Protein AF-A0A2V4URX5-F1 (afdb_monomer_lite)

Radius of gyration: 35.24 Å; chains: 1; bounding box: 90×44×113 Å

Foldseek 3Di:
DPDDPPDDDDLQDAFAPFADDKDKDKDADDPPDDDDPDRIDIDIDPDDGGDGDDQKFFWPKDKAAPVLLFPDPDDDPQAREDEAQDKIKMFTFQFAAEDDCVVPPPGGTGRRLVFFPWKWKAWQAWKAFPVRPGTDHHGDIDTDRSPDGMGMIGHHLQDAWFKTKMKIKIFTSNDPPCCVVDDVVQEDEGMPNDSSHRMYMDIHMHTYDKDKWFKKFQWKQPQVCCVVAAVDPPDLHGPPQIATCAQAGSSRHGPPDDRLSHPPFAQCVRPDPPCNHDGRDPPIDIDIDIDMGHNQLDPPRDDDDDDWDWDADPVRPDTHTDWDAQDDPVGGGHTPPDPSPPDDDDDQPCESSVCDPLVVLLVNLLSCQVPPPPDPCVNDPSVVSSVVSCVVSHD

pLDDT: mean 87.47, std 11.26, range [33.97, 98.5]

Structure (mmCIF, N/CA/C/O backbone):
data_AF-A0A2V4URX5-F1
#
_entry.id   AF-A0A2V4URX5-F1
#
loop_
_atom_site.group_PDB
_atom_site.id
_atom_site.type_symbol
_atom_site.label_atom_id
_atom_site.label_alt_id
_atom_site.label_comp_id
_atom_site.label_asym_id
_atom_site.label_entity_id
_atom_site.label_seq_id
_atom_site.pdbx_PDB_ins_code
_atom_site.Cartn_x
_atom_site.Cartn_y
_atom_site.Cartn_z
_atom_site.occupancy
_atom_site.B_iso_or_equiv
_atom_site.auth_seq_id
_atom_site.auth_comp_id
_atom_site.auth_asym_id
_atom_site.auth_atom_id
_atom_site.pdbx_PDB_model_num
ATOM 1 N N . MET A 1 1 ? -44.147 7.371 40.005 1.00 33.97 1 MET A N 1
ATOM 2 C CA . MET A 1 1 ? -43.578 7.002 38.688 1.00 33.97 1 MET A CA 1
ATOM 3 C C . MET A 1 1 ? -42.265 6.276 38.945 1.00 33.97 1 MET A C 1
ATOM 5 O O . MET A 1 1 ? -41.392 6.884 39.537 1.00 33.97 1 MET A O 1
ATOM 9 N N . LEU A 1 2 ? -42.147 4.991 38.589 1.00 39.41 2 LEU A N 1
ATOM 10 C CA . LEU A 1 2 ? -40.963 4.143 38.861 1.00 39.41 2 LEU A CA 1
ATOM 11 C C . LEU A 1 2 ? -39.900 4.177 37.740 1.00 39.41 2 LEU A C 1
ATOM 13 O O . LEU A 1 2 ? -38.953 3.401 37.764 1.00 39.41 2 LEU A O 1
ATOM 17 N N . TYR A 1 3 ? -40.048 5.078 36.766 1.00 43.97 3 TYR A N 1
ATOM 18 C CA . TYR A 1 3 ? -39.090 5.286 35.683 1.00 43.97 3 TYR A CA 1
ATOM 19 C C . TYR A 1 3 ? -38.709 6.764 35.626 1.00 43.97 3 TYR A C 1
ATOM 21 O O . TYR A 1 3 ? -39.538 7.603 35.272 1.00 43.97 3 TYR A O 1
ATOM 29 N N . SER A 1 4 ? -37.462 7.081 35.972 1.00 56.12 4 SER A N 1
ATOM 30 C CA . SER A 1 4 ? -36.833 8.344 35.592 1.00 56.12 4 SER A CA 1
ATOM 31 C C . SER A 1 4 ? -36.198 8.185 34.203 1.00 56.12 4 SER A C 1
ATOM 33 O O . SER A 1 4 ? -35.508 7.193 33.945 1.00 56.12 4 SER A O 1
ATOM 35 N N . PRO A 1 5 ? -36.410 9.130 33.275 1.00 55.62 5 PRO A N 1
ATOM 36 C CA . PRO A 1 5 ? -35.543 9.246 32.111 1.00 55.62 5 PRO A CA 1
ATOM 37 C C . PRO A 1 5 ? -34.135 9.691 32.554 1.00 55.62 5 PRO A C 1
ATOM 39 O O . PRO A 1 5 ? -33.981 10.308 33.606 1.00 55.62 5 PRO A O 1
ATOM 42 N N . TYR A 1 6 ? -33.118 9.405 31.734 1.00 63.47 6 TYR A N 1
ATOM 43 C CA . TYR A 1 6 ? -31.717 9.829 31.935 1.00 63.47 6 TYR A CA 1
ATOM 44 C C . TYR A 1 6 ? -30.954 9.175 33.098 1.00 63.47 6 TYR A C 1
ATOM 46 O O . TYR A 1 6 ? -30.036 9.779 33.649 1.00 63.47 6 TYR A O 1
ATOM 54 N N . ASN A 1 7 ? -31.271 7.926 33.447 1.00 67.94 7 ASN A N 1
ATOM 55 C CA . ASN A 1 7 ? -30.416 7.169 34.364 1.00 67.94 7 ASN A CA 1
ATOM 56 C C . ASN A 1 7 ? -29.012 7.003 33.762 1.00 67.94 7 ASN A C 1
ATOM 58 O O . ASN A 1 7 ? -28.851 6.411 32.693 1.00 67.94 7 ASN A O 1
ATOM 62 N N . TYR A 1 8 ? -28.018 7.562 34.449 1.00 71.00 8 TYR A N 1
ATOM 63 C CA . TYR A 1 8 ? -26.610 7.500 34.079 1.00 71.00 8 TYR A CA 1
ATOM 64 C C . TYR A 1 8 ? -25.967 6.291 34.756 1.00 71.00 8 TYR A C 1
ATOM 66 O O . TYR A 1 8 ? -26.062 6.138 35.974 1.00 71.00 8 TYR A O 1
ATOM 74 N N . ILE A 1 9 ? -25.328 5.424 33.970 1.00 71.62 9 ILE A N 1
ATOM 75 C CA . ILE A 1 9 ? -24.471 4.368 34.510 1.00 71.62 9 ILE A CA 1
ATOM 76 C C . ILE A 1 9 ? -23.065 4.965 34.603 1.00 71.62 9 ILE A C 1
ATOM 78 O O . ILE A 1 9 ? -22.537 5.367 33.566 1.00 71.62 9 ILE A O 1
ATOM 82 N N . PRO A 1 10 ? -22.469 5.047 35.802 1.00 82.25 10 PRO A N 1
ATOM 83 C CA . PRO A 1 10 ? -21.152 5.643 35.958 1.00 82.25 10 PRO A CA 1
ATOM 84 C C . PRO A 1 10 ? -20.067 4.887 35.185 1.00 82.25 10 PRO A C 1
ATOM 86 O O . PRO A 1 10 ? -20.062 3.652 35.165 1.00 82.25 10 PRO A O 1
ATOM 89 N N . SER A 1 11 ? -19.144 5.621 34.561 1.00 83.56 11 SER A N 1
ATOM 90 C CA . SER A 1 11 ? -18.091 5.050 33.715 1.00 83.56 11 SER A CA 1
ATOM 91 C C . SER A 1 11 ? -17.061 4.248 34.513 1.00 83.56 11 SER A C 1
ATOM 93 O O . SER A 1 11 ? -16.416 3.367 33.963 1.00 83.56 11 SER A O 1
ATOM 95 N N . GLU A 1 12 ? -16.956 4.441 35.826 1.00 86.31 12 GLU A N 1
ATOM 96 C CA . GLU A 1 12 ? -16.118 3.618 36.701 1.00 86.31 12 GLU A CA 1
ATOM 97 C C . GLU A 1 12 ? -16.684 2.206 36.957 1.00 86.31 12 GLU A C 1
ATOM 99 O O . GLU A 1 12 ? -16.003 1.350 37.527 1.00 86.31 12 GLU A O 1
ATOM 104 N N . LYS A 1 13 ? -17.937 1.927 36.564 1.00 89.44 13 LYS A N 1
ATOM 105 C CA . LYS A 1 13 ? -18.535 0.593 36.707 1.00 89.44 13 LYS A CA 1
ATOM 106 C C . LYS A 1 13 ? -18.100 -0.305 35.554 1.00 89.44 13 LYS A C 1
ATOM 108 O O . LYS A 1 13 ? -18.584 -0.186 34.428 1.00 89.44 13 LYS A O 1
ATOM 113 N N . THR A 1 14 ? -17.211 -1.246 35.857 1.00 91.25 14 THR A N 1
ATOM 114 C CA . THR A 1 14 ? -16.715 -2.226 34.888 1.00 91.25 14 THR A CA 1
ATOM 115 C C . THR A 1 14 ? -17.799 -3.216 34.449 1.00 91.25 14 THR A C 1
ATOM 117 O O . THR A 1 14 ? -18.866 -3.313 35.062 1.00 91.25 14 THR A O 1
ATOM 120 N N . ASN A 1 15 ? -17.534 -3.956 33.369 1.00 92.31 15 ASN A N 1
ATOM 121 C CA . ASN A 1 15 ? -18.457 -4.946 32.841 1.00 92.31 15 ASN A CA 1
ATOM 122 C C . ASN A 1 15 ? -18.596 -6.063 33.872 1.00 92.31 15 ASN A C 1
ATOM 124 O O . ASN A 1 15 ? -17.619 -6.717 34.243 1.00 92.31 15 ASN A O 1
ATOM 128 N N . LYS A 1 16 ? -19.805 -6.239 34.406 1.00 92.19 16 LYS A N 1
ATOM 129 C CA . LYS A 1 16 ? -20.028 -7.185 35.493 1.00 92.19 16 LYS A CA 1
ATOM 130 C C . LYS A 1 16 ? -21.483 -7.592 35.590 1.00 92.19 16 LYS A C 1
ATOM 132 O O . LYS A 1 16 ? -22.390 -6.759 35.624 1.00 92.19 16 LYS A O 1
ATOM 137 N N . LYS A 1 17 ? -21.681 -8.903 35.677 1.00 93.56 17 LYS A N 1
ATOM 138 C CA . LYS A 1 17 ? -22.993 -9.510 35.853 1.00 93.56 17 LYS A CA 1
ATOM 139 C C . LYS A 1 17 ? -23.522 -9.278 37.268 1.00 93.56 17 LYS A C 1
ATOM 141 O O . LYS A 1 17 ? -22.740 -9.200 38.219 1.00 93.56 17 LYS A O 1
ATOM 146 N N . ASP A 1 18 ? -24.845 -9.207 37.376 1.00 92.12 18 ASP A N 1
ATOM 147 C CA . ASP A 1 18 ? -25.606 -9.343 38.621 1.00 92.12 18 ASP A CA 1
ATOM 148 C C . ASP A 1 18 ? -25.077 -8.468 39.777 1.00 92.12 18 ASP A C 1
ATOM 150 O O . ASP A 1 18 ? -24.922 -8.925 40.910 1.00 92.12 18 ASP A O 1
ATOM 154 N N . GLN A 1 19 ? -24.773 -7.194 39.501 1.00 89.62 19 GLN A N 1
ATOM 155 C CA . GLN A 1 19 ? -24.366 -6.249 40.539 1.00 89.62 19 GLN A CA 1
ATOM 156 C C . GLN A 1 19 ? -25.517 -5.983 41.514 1.00 89.62 19 GLN A C 1
ATOM 158 O O . GLN A 1 19 ? -26.647 -5.763 41.070 1.00 89.62 19 GLN A O 1
ATOM 163 N N . PRO A 1 20 ? -25.246 -5.995 42.833 1.00 90.12 20 PRO A N 1
ATOM 164 C CA . PRO A 1 20 ? -26.261 -5.721 43.836 1.00 90.12 20 PRO A CA 1
ATOM 165 C C . PRO A 1 20 ? -26.744 -4.276 43.719 1.00 90.12 20 PRO A C 1
ATOM 167 O O . PRO A 1 20 ? -25.953 -3.360 43.484 1.00 90.12 20 PRO A O 1
ATOM 170 N N . SER A 1 21 ? -28.041 -4.090 43.934 1.00 88.50 21 SER A N 1
ATOM 171 C CA . SER A 1 21 ? -28.687 -2.781 43.946 1.00 88.50 21 SER A CA 1
ATOM 172 C C . SER A 1 21 ? -29.226 -2.495 45.340 1.00 88.50 21 SER A C 1
ATOM 174 O O . SER A 1 21 ? -29.714 -3.396 46.024 1.00 88.50 21 SER A O 1
ATOM 176 N N . THR A 1 22 ? -29.160 -1.235 45.751 1.00 89.38 22 THR A N 1
ATOM 177 C CA . THR A 1 22 ? -29.721 -0.751 47.013 1.00 89.38 22 THR A CA 1
ATOM 178 C C . THR A 1 22 ? -30.576 0.480 46.745 1.00 89.38 22 THR A C 1
ATOM 180 O O . THR A 1 22 ? -30.442 1.148 45.719 1.00 89.38 22 THR A O 1
ATOM 183 N N . GLY A 1 23 ? -31.502 0.760 47.651 1.00 88.31 23 GLY A N 1
ATOM 184 C CA . GLY A 1 23 ? -32.414 1.885 47.543 1.00 88.31 23 GLY A CA 1
ATOM 185 C C . GLY A 1 23 ? -33.061 2.143 48.889 1.00 88.31 23 GLY A C 1
ATOM 186 O O . GLY A 1 23 ? -33.197 1.225 49.695 1.00 88.31 23 GLY A O 1
ATOM 187 N N . GLN A 1 24 ? -33.443 3.392 49.122 1.00 90.44 24 GLN A N 1
ATOM 188 C CA . GLN A 1 24 ? -34.017 3.839 50.382 1.00 90.44 24 GLN A CA 1
ATOM 189 C C . GLN A 1 24 ? -35.305 4.614 50.100 1.00 90.44 24 GLN A C 1
ATOM 191 O O . GLN A 1 24 ? -35.350 5.428 49.176 1.00 90.44 24 GLN A O 1
ATOM 196 N N . ILE A 1 25 ? -36.349 4.360 50.885 1.00 88.25 25 ILE A N 1
ATOM 197 C CA . ILE A 1 25 ? -37.582 5.152 50.901 1.00 88.25 25 ILE A CA 1
ATOM 198 C C . ILE A 1 25 ? -37.490 6.107 52.079 1.00 88.25 25 ILE A C 1
ATOM 200 O O . ILE A 1 25 ? -37.210 5.679 53.198 1.00 88.25 25 ILE A O 1
ATOM 204 N N . ARG A 1 26 ? -37.741 7.390 51.822 1.00 87.50 26 ARG A N 1
ATOM 205 C CA . ARG A 1 26 ? -37.744 8.435 52.842 1.00 87.50 26 ARG A CA 1
ATOM 206 C C . ARG A 1 26 ? -39.149 8.991 53.022 1.00 87.50 26 ARG A C 1
ATOM 208 O O . ARG A 1 26 ? -39.825 9.277 52.034 1.00 87.50 26 ARG A O 1
ATOM 215 N N . TYR A 1 27 ? -39.574 9.119 54.271 1.00 83.44 27 TYR A N 1
ATOM 216 C CA . TYR A 1 27 ? -40.843 9.703 54.678 1.00 83.44 27 TYR A CA 1
ATOM 217 C C . TYR A 1 27 ? -40.556 10.987 55.443 1.00 83.44 27 TYR A C 1
ATOM 219 O O . TYR A 1 27 ? -39.920 10.950 56.490 1.00 83.44 27 TYR A O 1
ATOM 227 N N . THR A 1 28 ? -41.042 12.108 54.927 1.00 82.38 28 THR A N 1
ATOM 228 C CA . THR A 1 28 ? -41.024 13.396 55.624 1.00 82.38 28 THR A CA 1
ATOM 229 C C . THR A 1 28 ? -42.374 13.625 56.282 1.00 82.38 28 THR A C 1
ATOM 231 O O . THR A 1 28 ? -43.412 13.319 55.683 1.00 82.38 28 THR A O 1
ATOM 234 N N . LEU A 1 29 ? -42.376 14.181 57.490 1.00 77.69 29 LEU A N 1
ATOM 235 C CA . LEU A 1 29 ? -43.623 14.531 58.162 1.00 77.69 29 LEU A CA 1
ATOM 236 C C . LEU A 1 29 ? -44.435 15.574 57.394 1.00 77.69 29 LEU A C 1
ATOM 238 O O . LEU A 1 29 ? -43.898 16.502 56.796 1.00 77.69 29 LEU A O 1
ATOM 242 N N . ALA A 1 30 ? -45.755 15.401 57.428 1.00 75.06 30 ALA A N 1
ATOM 243 C CA . ALA A 1 30 ? -46.691 16.368 56.880 1.00 75.06 30 ALA A CA 1
ATOM 244 C C . ALA A 1 30 ? -46.935 17.507 57.883 1.00 75.06 30 ALA A C 1
ATOM 246 O O . ALA A 1 30 ? -47.063 17.259 59.089 1.00 75.06 30 ALA A O 1
ATOM 247 N N . ASP A 1 31 ? -47.052 18.735 57.372 1.00 71.12 31 ASP A N 1
ATOM 248 C CA . ASP A 1 31 ? -47.346 19.933 58.166 1.00 71.12 31 ASP A CA 1
ATOM 249 C C . ASP A 1 31 ? -48.596 19.738 59.044 1.00 71.12 31 ASP A C 1
ATOM 251 O O . ASP A 1 31 ? -49.663 19.351 58.562 1.00 71.12 31 ASP A O 1
ATOM 255 N N . GLY A 1 32 ? -48.470 20.026 60.346 1.00 69.69 32 GLY A N 1
ATOM 256 C CA . GLY A 1 32 ? -49.548 19.885 61.338 1.00 69.69 32 GLY A CA 1
ATOM 257 C C . GLY A 1 32 ? -49.525 18.589 62.158 1.00 69.69 32 GLY A C 1
ATOM 258 O O . GLY A 1 32 ? -50.445 18.350 62.940 1.00 69.69 32 GLY A O 1
ATOM 259 N N . SER A 1 33 ? -48.489 17.763 62.013 1.00 70.00 33 SER A N 1
ATOM 260 C CA . SER A 1 33 ? -48.301 16.554 62.824 1.00 70.00 33 SER A CA 1
ATOM 261 C C . SER A 1 33 ? -47.796 16.900 64.230 1.00 70.00 33 SER A C 1
ATOM 263 O O . SER A 1 33 ? -46.832 17.647 64.374 1.00 70.00 33 SER A O 1
ATOM 265 N N . VAL A 1 34 ? -48.459 16.382 65.270 1.00 64.12 34 VAL A N 1
ATOM 266 C CA . VAL A 1 34 ? -48.300 16.869 66.659 1.00 64.12 34 VAL A CA 1
ATOM 267 C C . VAL A 1 34 ? -47.464 15.938 67.555 1.00 64.12 34 VAL A C 1
ATOM 269 O O . VAL A 1 34 ? -47.111 16.331 68.661 1.00 64.12 34 VAL A O 1
ATOM 272 N N . GLU A 1 35 ? -47.114 14.732 67.089 1.00 60.84 35 GLU A N 1
ATOM 273 C CA . GLU A 1 35 ? -46.399 13.713 67.882 1.00 60.84 35 GLU A CA 1
ATOM 274 C C . GLU A 1 35 ? -45.422 12.875 67.038 1.00 60.84 35 GLU A C 1
ATOM 276 O O . GLU A 1 35 ? -45.662 11.697 66.779 1.00 60.84 35 GLU A O 1
ATOM 281 N N . ALA A 1 36 ? -44.314 13.458 66.581 1.00 59.56 36 ALA A N 1
ATOM 282 C CA . ALA A 1 36 ? -43.254 12.677 65.942 1.00 59.56 36 ALA A CA 1
ATOM 283 C C . ALA A 1 36 ? -41.875 12.988 66.525 1.00 59.56 36 ALA A C 1
ATOM 285 O O . ALA A 1 36 ? -41.536 14.150 66.734 1.00 59.56 36 ALA A O 1
ATOM 286 N N . GLU A 1 37 ? -41.101 11.931 66.791 1.00 63.81 37 GLU A N 1
ATOM 287 C CA . GLU A 1 37 ? -39.767 12.012 67.405 1.00 63.81 37 GLU A CA 1
ATOM 288 C C . GLU A 1 37 ? -38.653 12.368 66.398 1.00 63.81 37 GLU A C 1
ATOM 290 O O . GLU A 1 37 ? -37.634 12.923 66.801 1.00 63.81 37 GLU A O 1
ATOM 295 N N . GLU A 1 38 ? -38.850 12.112 65.097 1.00 63.62 38 GLU A N 1
ATOM 296 C CA . GLU A 1 38 ? -37.901 12.420 64.012 1.00 63.62 38 GLU A CA 1
ATOM 297 C C . GLU A 1 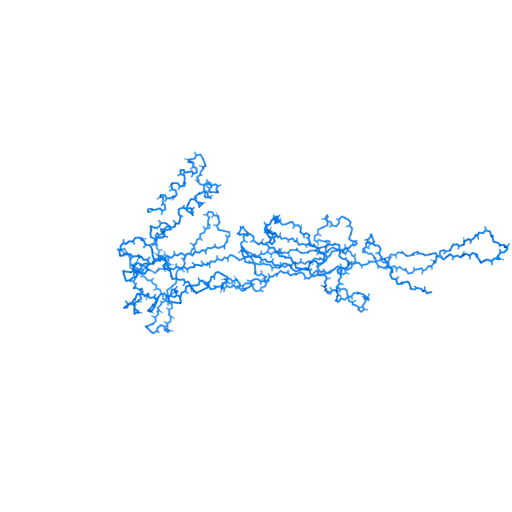38 ? -38.628 13.028 62.801 1.00 63.62 38 GLU A C 1
ATOM 299 O O . GLU A 1 38 ? -39.681 12.533 62.408 1.00 63.62 38 GLU A O 1
ATOM 304 N N . GLU A 1 39 ? -38.065 14.079 62.189 1.00 69.88 39 GLU A N 1
ATOM 305 C CA . GLU A 1 39 ? -38.668 14.805 61.051 1.00 69.88 39 GLU A CA 1
ATOM 306 C C . GLU A 1 39 ? -38.624 14.027 59.716 1.00 69.88 39 GLU A C 1
ATOM 308 O O . GLU A 1 39 ? -39.442 14.274 58.821 1.00 69.88 39 GLU A O 1
ATOM 313 N N . GLU A 1 40 ? -37.699 13.068 59.581 1.00 76.00 40 GLU A N 1
ATOM 314 C CA . GLU A 1 40 ? -37.494 12.260 58.374 1.00 76.00 40 GLU A CA 1
ATOM 315 C C . GLU A 1 40 ? -37.161 10.803 58.744 1.00 76.00 40 GLU A C 1
ATOM 317 O O . GLU A 1 40 ? -36.143 10.530 59.373 1.00 76.00 40 GLU A O 1
ATOM 322 N N . LEU A 1 41 ? -38.003 9.853 58.323 1.00 82.94 41 LEU A N 1
ATOM 323 C CA . LEU A 1 41 ? -37.780 8.415 58.503 1.00 82.94 41 LEU A CA 1
ATOM 324 C C . LEU A 1 41 ? -37.254 7.801 57.209 1.00 82.94 41 LEU A C 1
ATOM 326 O O . LEU A 1 41 ? -37.827 8.021 56.140 1.00 82.94 41 LEU A O 1
ATOM 330 N N . ALA A 1 42 ? -36.210 6.979 57.290 1.00 87.12 42 ALA A N 1
ATOM 331 C CA . ALA A 1 42 ? -35.603 6.354 56.122 1.00 87.12 42 ALA A CA 1
ATOM 332 C C . ALA A 1 42 ? -35.526 4.827 56.270 1.00 87.12 42 ALA A C 1
ATOM 334 O O . ALA A 1 42 ? -34.974 4.313 57.240 1.00 87.12 42 ALA A O 1
ATOM 335 N N . TYR A 1 43 ? -36.060 4.098 55.289 1.00 89.00 43 TYR A N 1
ATOM 336 C CA . TYR A 1 43 ? -36.121 2.634 55.289 1.00 89.00 43 TYR A CA 1
ATOM 337 C C . TYR A 1 43 ? -35.484 2.061 54.029 1.00 89.00 43 TYR A C 1
ATOM 339 O O . TYR A 1 43 ? -35.785 2.507 52.919 1.00 89.00 43 TYR A O 1
ATOM 347 N N . ASP A 1 44 ? -34.643 1.044 54.187 1.00 91.62 44 ASP A N 1
ATOM 348 C CA . ASP A 1 44 ? -34.058 0.334 53.053 1.00 91.62 44 ASP A CA 1
ATOM 349 C C . ASP A 1 44 ? -35.109 -0.510 52.324 1.00 91.62 44 ASP A C 1
ATOM 351 O O . ASP A 1 44 ? -35.988 -1.135 52.925 1.00 91.62 44 ASP A O 1
ATOM 355 N N . ILE A 1 45 ? -35.001 -0.556 51.001 1.00 89.31 45 ILE A N 1
ATOM 356 C CA . ILE A 1 45 ? -35.853 -1.384 50.153 1.00 89.31 45 ILE A CA 1
ATOM 357 C C . ILE A 1 45 ? -35.225 -2.775 50.052 1.00 89.31 45 ILE A C 1
ATOM 359 O O . ILE A 1 45 ? -34.165 -2.956 49.451 1.00 89.31 45 ILE A O 1
ATOM 363 N N . ALA A 1 46 ? -35.900 -3.779 50.608 1.00 88.88 46 ALA A N 1
ATOM 364 C CA . ALA A 1 46 ? -35.502 -5.174 50.455 1.00 88.88 46 ALA A CA 1
ATOM 365 C C . ALA A 1 46 ? -35.908 -5.739 49.078 1.00 88.88 46 ALA A C 1
ATOM 367 O O . ALA A 1 46 ? -36.918 -5.339 48.501 1.00 88.88 46 ALA A O 1
ATOM 368 N N . GLY A 1 47 ? -35.144 -6.713 48.570 1.00 87.06 47 GLY A N 1
ATOM 369 C CA . GLY A 1 47 ? -35.503 -7.474 47.364 1.00 87.06 47 GLY A CA 1
ATOM 370 C C . GLY A 1 47 ? -35.349 -6.723 46.036 1.00 87.06 47 GLY A C 1
ATOM 371 O O . GLY A 1 47 ? -36.046 -7.046 45.077 1.00 87.06 47 GLY A O 1
ATOM 372 N N . ILE A 1 48 ? -34.463 -5.723 45.960 1.00 89.25 48 ILE A N 1
ATOM 373 C CA . ILE A 1 48 ? -34.184 -5.018 44.700 1.00 89.25 48 ILE A CA 1
ATOM 374 C C . ILE A 1 48 ? -33.445 -5.951 43.729 1.00 89.25 48 ILE A C 1
ATOM 376 O O . ILE A 1 48 ? -32.507 -6.653 44.107 1.00 89.25 48 ILE A O 1
ATOM 380 N N . ASN A 1 49 ? -33.853 -5.924 42.458 1.00 89.19 49 ASN A N 1
ATOM 381 C CA . ASN A 1 49 ? -33.198 -6.670 41.387 1.00 89.19 49 ASN A CA 1
ATOM 382 C C . ASN A 1 49 ? -31.728 -6.256 41.208 1.00 89.19 49 ASN A C 1
ATOM 384 O O . ASN A 1 49 ? -31.364 -5.082 41.335 1.00 89.19 49 ASN A O 1
ATOM 388 N N . THR A 1 50 ? -30.887 -7.218 40.836 1.00 90.94 50 THR A N 1
ATOM 389 C CA . THR A 1 50 ? -29.517 -6.935 40.407 1.00 90.94 50 THR A CA 1
ATOM 390 C C . THR A 1 50 ? -29.497 -6.246 39.043 1.00 90.94 50 THR A C 1
ATOM 392 O O . THR A 1 50 ? -30.436 -6.355 38.250 1.00 90.94 50 THR A O 1
ATOM 395 N N . VAL A 1 51 ? -28.406 -5.538 38.756 1.00 88.69 51 VAL A N 1
ATOM 396 C CA . VAL A 1 51 ? -28.163 -4.897 37.458 1.00 88.69 51 VAL A CA 1
ATOM 397 C C . VAL A 1 51 ? -26.888 -5.464 36.852 1.00 88.69 51 VAL A C 1
ATOM 399 O O . VAL A 1 51 ? -25.865 -5.573 37.518 1.00 88.69 51 VAL A O 1
ATOM 402 N N . THR A 1 52 ? -26.926 -5.820 35.572 1.00 90.56 52 THR A N 1
ATOM 403 C CA . THR A 1 52 ? -25.712 -6.165 34.823 1.00 90.56 52 THR A CA 1
ATOM 404 C C . THR A 1 52 ? -25.208 -4.926 34.098 1.00 90.56 52 THR A C 1
ATOM 406 O O . THR A 1 52 ? -25.965 -4.289 33.367 1.00 90.56 52 THR A O 1
ATOM 409 N N . VAL A 1 53 ? -23.934 -4.589 34.298 1.00 91.56 53 VAL A N 1
ATOM 410 C CA . VAL A 1 53 ? -23.262 -3.502 33.577 1.00 91.56 53 VAL A CA 1
ATOM 411 C C . VAL A 1 53 ? -22.498 -4.103 32.409 1.00 91.56 53 VAL A C 1
ATOM 413 O O . VAL A 1 53 ? -21.709 -5.027 32.597 1.00 91.56 53 VAL A O 1
ATOM 416 N N . HIS A 1 54 ? -22.739 -3.585 31.207 1.00 93.00 54 HIS A N 1
ATOM 417 C CA . HIS A 1 54 ? -22.046 -3.995 29.992 1.00 93.00 54 HIS A CA 1
ATOM 418 C C . HIS A 1 54 ? -21.978 -2.809 29.034 1.00 93.00 54 HIS A C 1
ATOM 420 O O . HIS A 1 54 ? -23.000 -2.323 28.556 1.00 93.00 54 HIS A O 1
ATOM 426 N N . THR A 1 55 ? -20.768 -2.312 28.801 1.00 94.50 55 THR A N 1
ATOM 427 C CA . THR A 1 55 ? -20.505 -1.185 27.903 1.00 94.50 55 THR A CA 1
ATOM 428 C C . THR A 1 55 ? -20.036 -1.731 26.554 1.00 94.50 55 THR A C 1
ATOM 430 O O . THR A 1 55 ? -18.973 -2.362 26.496 1.00 94.50 55 THR A O 1
ATOM 433 N N . PRO A 1 56 ? -20.824 -1.555 25.478 1.00 95.81 56 PRO A N 1
ATOM 434 C CA . PRO A 1 56 ? -20.534 -2.159 24.185 1.00 95.81 56 PRO A CA 1
ATOM 435 C C . PRO A 1 56 ? -19.472 -1.387 23.405 1.00 95.81 56 PRO A C 1
ATOM 437 O O . PRO A 1 56 ? -19.556 -0.172 23.240 1.00 95.81 56 PRO A O 1
ATOM 440 N N . VAL A 1 57 ? -18.538 -2.130 22.823 1.00 96.81 57 VAL A N 1
ATOM 441 C CA . VAL A 1 57 ? -17.654 -1.686 21.748 1.00 96.81 57 VAL A CA 1
ATOM 442 C C . VAL A 1 57 ? -17.614 -2.735 20.645 1.00 96.81 57 VAL A C 1
ATOM 444 O O . VAL A 1 57 ? -17.701 -3.938 20.896 1.00 96.81 57 VAL A O 1
ATOM 447 N N . VAL A 1 58 ? -17.482 -2.257 19.413 1.00 98.25 58 VAL A N 1
ATOM 448 C CA . VAL A 1 58 ? -17.367 -3.064 18.193 1.00 98.25 58 VAL A CA 1
ATOM 449 C C . VAL A 1 58 ? -16.119 -2.648 17.427 1.00 98.25 58 VAL A C 1
ATOM 451 O O . VAL A 1 58 ? -15.623 -1.539 17.626 1.00 98.25 58 VAL A O 1
ATOM 454 N N . ASN A 1 59 ? -15.603 -3.506 16.559 1.00 97.81 59 ASN A N 1
ATOM 455 C CA . ASN A 1 59 ? -14.434 -3.261 15.735 1.00 97.81 59 ASN A CA 1
ATOM 456 C C . ASN A 1 59 ? -14.590 -3.979 14.390 1.00 97.81 59 ASN A C 1
ATOM 458 O O . ASN A 1 59 ? -14.389 -5.180 14.300 1.00 97.81 59 ASN A O 1
ATOM 462 N N . TYR A 1 60 ? -14.977 -3.216 13.370 1.00 97.88 60 TYR A N 1
ATOM 463 C CA . TYR A 1 60 ? -15.129 -3.674 11.987 1.00 97.88 60 TYR A CA 1
ATOM 464 C C . TYR A 1 60 ? -14.250 -2.802 11.091 1.00 97.88 60 TYR A C 1
ATOM 466 O O . TYR A 1 60 ? -14.739 -2.034 10.256 1.00 97.88 60 TYR A O 1
ATOM 474 N N . SER A 1 61 ? -12.956 -2.801 11.394 1.00 98.06 61 SER A N 1
ATOM 475 C CA . SER A 1 61 ? -12.009 -1.870 10.800 1.00 98.06 61 SER A CA 1
ATOM 476 C C . SER A 1 61 ? -11.620 -2.310 9.394 1.00 98.06 61 SER A C 1
ATOM 478 O O . SER A 1 61 ? -11.617 -3.486 9.051 1.00 98.06 61 SER A O 1
ATOM 480 N N . LEU A 1 62 ? -11.286 -1.345 8.546 1.00 97.81 62 LEU A N 1
ATOM 481 C CA . LEU A 1 62 ? -10.898 -1.591 7.162 1.00 97.81 62 LEU A CA 1
ATOM 482 C C . LEU A 1 62 ? -9.627 -0.819 6.830 1.00 97.81 62 LEU A C 1
ATOM 484 O O . LEU A 1 62 ? -9.339 0.227 7.413 1.00 97.81 62 LEU A O 1
ATOM 488 N N . VAL A 1 63 ? -8.894 -1.315 5.841 1.00 98.31 63 VAL A N 1
ATOM 489 C CA . VAL A 1 63 ? -7.786 -0.600 5.208 1.00 98.31 63 VAL A CA 1
ATOM 490 C C . VAL A 1 63 ? -8.114 -0.455 3.728 1.00 98.31 63 VAL A C 1
ATOM 492 O O . VAL A 1 63 ? -8.510 -1.433 3.089 1.00 98.31 63 VAL A O 1
ATOM 495 N N . SER A 1 64 ? -7.960 0.758 3.195 1.00 97.88 64 SER A N 1
ATOM 496 C CA . SER A 1 64 ? -8.161 1.065 1.779 1.00 97.88 64 SER A CA 1
ATOM 497 C C . SER A 1 64 ? -7.366 0.116 0.887 1.00 97.88 64 SER A C 1
ATOM 499 O O . SER A 1 64 ? -6.225 -0.218 1.204 1.00 97.88 64 SER A O 1
ATOM 501 N N . ASP A 1 65 ? -7.946 -0.259 -0.244 1.00 97.06 65 ASP A N 1
ATOM 502 C CA . ASP A 1 65 ? -7.316 -1.127 -1.232 1.00 97.06 65 ASP A CA 1
ATOM 503 C C . ASP A 1 65 ? -6.974 -0.328 -2.493 1.00 97.06 65 ASP A C 1
ATOM 505 O O . ASP A 1 65 ? -7.862 0.128 -3.214 1.00 97.06 65 ASP A O 1
ATOM 509 N N . ASP A 1 66 ? -5.681 -0.152 -2.760 1.00 95.62 66 ASP A N 1
ATOM 510 C CA . ASP A 1 66 ? -5.167 0.585 -3.914 1.00 95.62 66 ASP A CA 1
ATOM 511 C C . ASP A 1 66 ? -4.933 -0.334 -5.127 1.00 95.62 66 ASP A C 1
ATOM 513 O O . ASP A 1 66 ? -3.946 -0.237 -5.866 1.00 95.62 66 ASP A O 1
ATOM 517 N N . GLN A 1 67 ? -5.880 -1.251 -5.339 1.00 93.50 67 GLN A N 1
ATOM 518 C CA . GLN A 1 67 ? -5.909 -2.198 -6.449 1.00 93.50 67 GLN A CA 1
ATOM 519 C C . GLN A 1 67 ? -5.678 -1.553 -7.831 1.00 93.50 67 GLN A C 1
ATOM 521 O O . GLN A 1 67 ? -4.935 -2.148 -8.617 1.00 93.50 67 GLN A O 1
ATOM 526 N N . PRO A 1 68 ? -6.225 -0.360 -8.163 1.00 91.75 68 PRO A N 1
ATOM 527 C CA . PRO A 1 68 ? -5.993 0.268 -9.468 1.00 91.75 68 PRO A CA 1
ATOM 528 C C . PRO A 1 68 ? -4.516 0.554 -9.778 1.00 91.75 68 PRO A C 1
ATOM 530 O O . PRO A 1 68 ? -4.145 0.637 -10.947 1.00 91.75 68 PRO A O 1
ATOM 533 N N . HIS A 1 69 ? -3.671 0.673 -8.750 1.00 92.69 69 HIS A N 1
ATOM 534 C CA . HIS A 1 69 ? -2.240 0.960 -8.875 1.00 92.69 69 HIS A CA 1
ATOM 535 C C . HIS A 1 69 ? -1.362 -0.280 -8.630 1.00 92.69 69 HIS A C 1
ATOM 537 O O . HIS A 1 69 ? -0.129 -0.191 -8.644 1.00 92.69 69 HIS A O 1
ATOM 543 N N . ASN A 1 70 ? -1.974 -1.451 -8.432 1.00 92.56 70 ASN A N 1
ATOM 544 C CA . ASN A 1 70 ? -1.273 -2.716 -8.269 1.00 92.56 70 ASN A CA 1
ATOM 545 C C . ASN A 1 70 ? -0.777 -3.241 -9.627 1.00 92.56 70 ASN A C 1
ATOM 547 O O . ASN A 1 70 ? -1.550 -3.699 -10.464 1.00 92.56 70 ASN A O 1
ATOM 551 N N . GLN A 1 71 ? 0.541 -3.205 -9.828 1.00 88.12 71 GLN A N 1
ATOM 552 C CA . GLN A 1 71 ? 1.196 -3.606 -11.080 1.00 88.12 71 GLN A CA 1
ATOM 553 C C . GLN A 1 71 ? 1.660 -5.075 -11.096 1.00 88.12 71 GLN A C 1
ATOM 555 O O . GLN A 1 71 ? 2.381 -5.488 -12.008 1.00 88.12 71 GLN A O 1
ATOM 560 N N . LYS A 1 72 ? 1.291 -5.887 -10.096 1.00 90.31 72 LYS A N 1
ATOM 561 C CA . LYS A 1 72 ? 1.667 -7.306 -10.064 1.00 90.31 72 LYS A CA 1
ATOM 562 C C . LYS A 1 72 ? 0.959 -8.071 -11.180 1.00 90.31 72 LYS A C 1
ATOM 564 O O . LYS A 1 72 ? -0.242 -7.941 -11.383 1.00 90.31 72 LYS A O 1
ATOM 569 N N . THR A 1 73 ? 1.694 -8.956 -11.849 1.00 88.19 73 THR A N 1
ATOM 570 C CA . THR A 1 73 ? 1.135 -9.869 -12.863 1.00 88.19 73 THR A CA 1
ATOM 571 C C . THR A 1 73 ? 0.170 -10.895 -12.264 1.00 88.19 73 THR A C 1
ATOM 573 O O . THR A 1 73 ? -0.718 -11.381 -12.957 1.00 88.19 73 THR A O 1
ATOM 576 N N . VAL A 1 74 ? 0.343 -11.211 -10.977 1.00 92.50 74 VAL A N 1
ATOM 577 C CA . VAL A 1 74 ? -0.543 -12.065 -10.180 1.00 92.50 74 VAL A CA 1
ATOM 578 C C . VAL A 1 74 ? -0.839 -11.334 -8.861 1.00 92.50 74 VAL A C 1
ATOM 580 O O . VAL A 1 74 ? -0.059 -11.449 -7.908 1.00 92.50 74 VAL A O 1
ATOM 583 N N . PRO A 1 75 ? -1.898 -10.505 -8.807 1.00 92.38 75 PRO A N 1
ATOM 584 C CA . PRO A 1 75 ? -2.270 -9.775 -7.599 1.00 92.38 75 PRO A CA 1
ATOM 585 C C . PRO A 1 75 ? -2.898 -10.705 -6.552 1.00 92.38 75 PRO A C 1
ATOM 587 O O . PRO A 1 75 ? -3.558 -11.691 -6.887 1.00 92.38 75 PRO A O 1
ATOM 590 N N . ASN A 1 76 ? -2.707 -10.384 -5.271 1.00 93.81 76 ASN A N 1
ATOM 591 C CA . ASN A 1 76 ? -3.334 -11.107 -4.170 1.00 93.81 76 ASN A CA 1
ATOM 592 C C . ASN A 1 76 ? -4.669 -10.453 -3.794 1.00 93.81 76 ASN A C 1
ATOM 594 O O . ASN A 1 76 ? -4.687 -9.461 -3.078 1.00 93.81 76 ASN A O 1
ATOM 598 N N . MET A 1 77 ? -5.781 -11.035 -4.244 1.00 91.75 77 MET A N 1
ATOM 599 C CA . MET A 1 77 ? -7.123 -10.480 -4.010 1.00 91.75 77 MET A CA 1
ATOM 600 C C . MET A 1 77 ? -7.639 -10.655 -2.570 1.00 91.75 77 MET A C 1
ATOM 602 O O . MET A 1 77 ? -8.700 -10.141 -2.240 1.00 91.75 77 MET A O 1
ATOM 606 N N . ASN A 1 78 ? -6.916 -11.382 -1.710 1.00 94.69 78 ASN A N 1
ATOM 607 C CA . ASN A 1 78 ? -7.305 -11.606 -0.312 1.00 94.69 78 ASN A CA 1
ATOM 608 C C . ASN A 1 78 ? -6.693 -10.574 0.652 1.00 94.69 78 ASN A C 1
ATOM 610 O O . ASN A 1 78 ? -6.767 -10.751 1.868 1.00 94.69 78 ASN A O 1
ATOM 614 N N . ARG A 1 79 ? -6.004 -9.552 0.135 1.00 96.19 79 ARG A N 1
ATOM 615 C CA . ARG A 1 79 ? -5.314 -8.525 0.922 1.00 96.19 79 ARG A CA 1
ATOM 616 C C . ARG A 1 79 ? -5.525 -7.168 0.273 1.00 96.19 79 ARG A C 1
ATOM 618 O O . ARG A 1 79 ? -5.447 -7.079 -0.947 1.00 96.19 79 ARG A O 1
ATOM 625 N N . SER A 1 80 ? -5.695 -6.122 1.078 1.00 97.25 80 SER A N 1
ATOM 626 C CA . SER A 1 80 ? -5.682 -4.757 0.547 1.00 97.25 80 SER A CA 1
ATOM 627 C C . SER A 1 80 ? -4.288 -4.439 0.002 1.00 97.25 80 SER A C 1
ATOM 629 O O . SER A 1 80 ? -3.287 -4.594 0.712 1.00 97.25 80 SER A O 1
ATOM 631 N N . ALA A 1 81 ? -4.209 -4.004 -1.251 1.00 97.06 81 ALA A N 1
ATOM 632 C CA . ALA A 1 81 ? -2.971 -3.584 -1.882 1.00 97.06 81 ALA A CA 1
ATOM 633 C C . ALA A 1 81 ? -2.590 -2.184 -1.389 1.00 97.06 81 ALA A C 1
ATOM 635 O O . ALA A 1 81 ? -3.316 -1.224 -1.630 1.00 97.06 81 ALA A O 1
ATOM 636 N N . LEU A 1 82 ? -1.438 -2.055 -0.731 1.00 96.62 82 LEU A N 1
ATOM 637 C CA . LEU A 1 82 ? -0.845 -0.764 -0.395 1.00 96.62 82 LEU A CA 1
ATOM 638 C C . LEU A 1 82 ? 0.408 -0.549 -1.237 1.00 96.62 82 LEU A C 1
ATOM 640 O O . LEU A 1 82 ? 1.347 -1.349 -1.225 1.00 96.62 82 LEU A O 1
ATOM 644 N N . ILE A 1 83 ? 0.422 0.547 -1.985 1.00 94.44 83 ILE A N 1
ATOM 645 C CA . ILE A 1 83 ? 1.522 0.869 -2.886 1.00 94.44 83 ILE A CA 1
ATOM 646 C C . ILE A 1 83 ? 2.526 1.768 -2.165 1.00 94.44 83 ILE A C 1
ATOM 648 O O . ILE A 1 83 ? 2.151 2.776 -1.564 1.00 94.44 83 ILE A O 1
ATOM 652 N N . LEU A 1 84 ? 3.815 1.434 -2.251 1.00 93.50 84 LEU A N 1
ATOM 653 C CA . LEU A 1 84 ? 4.871 2.251 -1.647 1.00 93.50 84 LEU A CA 1
ATOM 654 C C . LEU A 1 84 ? 4.835 3.701 -2.175 1.00 93.50 84 LEU A C 1
ATOM 656 O O . LEU A 1 84 ? 4.632 3.946 -3.374 1.00 93.50 84 LEU A O 1
ATOM 660 N N . GLU A 1 85 ? 5.075 4.653 -1.264 1.00 90.31 85 GLU A N 1
ATOM 661 C CA . GLU A 1 85 ? 4.982 6.107 -1.480 1.00 90.31 85 GLU A CA 1
ATOM 662 C C . GLU A 1 85 ? 3.593 6.640 -1.851 1.00 90.31 85 GLU A C 1
ATOM 664 O O . GLU A 1 85 ? 3.473 7.705 -2.468 1.00 90.31 85 GLU A O 1
ATOM 669 N N . ARG A 1 86 ? 2.529 5.919 -1.500 1.00 92.38 86 ARG A N 1
ATOM 670 C CA . ARG A 1 86 ? 1.154 6.392 -1.676 1.00 92.38 86 ARG A CA 1
ATOM 671 C C . ARG A 1 86 ? 0.435 6.466 -0.328 1.00 92.38 86 ARG A C 1
ATOM 673 O O . ARG A 1 86 ? 0.787 5.729 0.598 1.00 92.38 86 ARG A O 1
ATOM 680 N N . PRO A 1 87 ? -0.510 7.409 -0.176 1.00 95.38 87 PRO A N 1
ATOM 681 C CA . PRO A 1 87 ? -1.347 7.447 1.008 1.00 95.38 87 PRO A CA 1
ATOM 682 C C . PRO A 1 87 ? -2.275 6.231 1.033 1.00 95.38 87 PRO A C 1
ATOM 684 O O . PRO A 1 87 ? -2.679 5.722 -0.012 1.00 95.38 87 PRO A O 1
ATOM 687 N N . PHE A 1 88 ? -2.636 5.798 2.231 1.00 97.62 88 PHE A N 1
ATOM 688 C CA . PHE A 1 88 ? -3.673 4.800 2.454 1.00 97.62 88 PHE A CA 1
ATOM 689 C C . PHE A 1 88 ? -4.545 5.235 3.628 1.00 97.62 88 PHE A C 1
ATOM 691 O O . PHE A 1 88 ? -4.088 5.937 4.531 1.00 97.62 88 PHE A O 1
ATOM 698 N N . THR A 1 89 ? -5.802 4.817 3.626 1.00 98.38 89 THR A N 1
ATOM 699 C CA . THR A 1 89 ? -6.779 5.201 4.644 1.00 98.38 89 THR A CA 1
ATOM 700 C C . THR A 1 89 ? -7.161 3.985 5.467 1.00 98.38 89 THR A C 1
ATOM 702 O O . THR A 1 89 ? -7.465 2.925 4.921 1.00 98.38 89 THR A O 1
ATOM 705 N N . VAL A 1 90 ? -7.173 4.135 6.787 1.00 98.38 90 VAL A N 1
ATOM 706 C CA . VAL A 1 90 ? -7.811 3.173 7.686 1.00 98.38 90 VAL A CA 1
ATOM 707 C C . VAL A 1 90 ? -9.180 3.702 8.085 1.00 98.38 90 VAL A C 1
ATOM 709 O O . VAL A 1 90 ? -9.326 4.887 8.385 1.00 98.38 90 VAL A O 1
ATOM 712 N N . ARG A 1 91 ? -10.180 2.826 8.096 1.00 98.50 91 ARG A N 1
ATOM 713 C CA . ARG A 1 91 ? -11.533 3.132 8.552 1.00 98.50 91 ARG A CA 1
ATOM 714 C C . ARG A 1 91 ? -11.808 2.369 9.834 1.00 98.50 91 ARG A C 1
ATOM 716 O O . ARG A 1 91 ? -11.724 1.149 9.841 1.00 98.50 91 ARG A O 1
ATOM 723 N N . MET A 1 92 ? -12.170 3.077 10.894 1.00 98.38 92 MET A N 1
ATOM 724 C CA . MET A 1 92 ? -12.498 2.521 12.206 1.00 98.38 92 MET A CA 1
ATOM 725 C C . MET A 1 92 ? -13.923 2.943 12.595 1.00 98.38 92 MET A C 1
ATOM 727 O O . MET A 1 92 ? -14.098 3.971 13.271 1.00 98.38 92 MET A O 1
ATOM 731 N N . PRO A 1 93 ? -14.955 2.205 12.141 1.00 98.00 93 PRO A N 1
ATOM 732 C CA . PRO A 1 93 ? -16.337 2.528 12.457 1.00 98.00 93 PRO A CA 1
ATOM 733 C C . PRO A 1 93 ? -16.634 2.282 13.939 1.00 98.00 93 PRO A C 1
ATOM 735 O O . PRO A 1 93 ? -16.074 1.391 14.574 1.00 98.00 93 PRO A O 1
ATOM 738 N N . THR A 1 94 ? -17.557 3.070 14.482 1.00 98.12 94 THR A N 1
ATOM 739 C CA . THR A 1 94 ? -18.140 2.871 15.819 1.00 98.12 94 THR A CA 1
ATOM 740 C C . THR A 1 94 ? -19.451 2.089 15.765 1.00 98.12 94 THR A C 1
ATOM 742 O O . THR A 1 94 ? -20.060 1.817 16.801 1.00 98.12 94 THR A O 1
ATOM 745 N N . SER A 1 95 ? -19.893 1.739 14.556 1.00 97.81 95 SER A N 1
ATOM 746 C CA . SER A 1 95 ? -21.111 0.994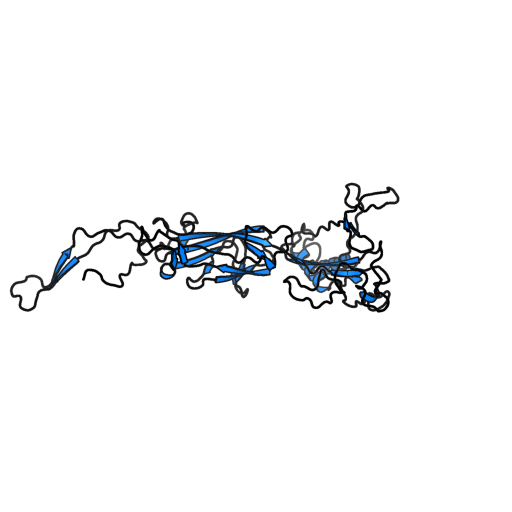 14.299 1.00 97.81 95 SER A CA 1
ATOM 747 C C . SER A 1 95 ? -20.842 -0.431 13.839 1.00 97.81 95 SER A C 1
ATOM 749 O O . SER A 1 95 ? -19.817 -0.727 13.224 1.00 97.81 95 SER A O 1
ATOM 751 N N . GLY A 1 96 ? -21.785 -1.316 14.142 1.00 97.31 96 GLY A N 1
ATOM 752 C CA . GLY A 1 96 ? -21.749 -2.708 13.722 1.00 97.31 96 GLY A CA 1
ATOM 753 C C . GLY A 1 96 ? -22.590 -3.603 14.619 1.00 97.31 96 GLY A C 1
ATOM 754 O O . GLY A 1 96 ? -23.267 -3.129 15.533 1.00 97.31 96 GLY A O 1
ATOM 755 N N . GLN A 1 97 ? -22.552 -4.906 14.344 1.00 97.69 97 GLN A N 1
ATOM 756 C CA . GLN A 1 97 ? -23.281 -5.908 15.114 1.00 97.69 97 GLN A CA 1
ATOM 757 C C . GLN A 1 97 ? -22.601 -6.167 16.467 1.00 97.69 97 GLN A C 1
ATOM 759 O O . GLN A 1 97 ? -21.391 -6.378 16.531 1.00 97.69 97 GLN A O 1
ATOM 764 N N . HIS A 1 98 ? -23.389 -6.189 17.541 1.00 97.25 98 HIS A N 1
ATOM 765 C CA . HIS A 1 98 ? -22.983 -6.658 18.872 1.00 97.25 98 HIS A CA 1
ATOM 766 C C . HIS A 1 98 ? -23.898 -7.824 19.303 1.00 97.25 98 HIS A C 1
ATOM 768 O O . HIS A 1 98 ? -24.236 -8.676 18.480 1.00 97.25 98 HIS A O 1
ATOM 774 N N . LEU A 1 99 ? -24.321 -7.888 20.566 1.00 96.25 99 LEU A N 1
ATOM 775 C CA . LEU A 1 99 ? -25.281 -8.867 21.074 1.00 96.25 99 LEU A CA 1
ATOM 776 C C . LEU A 1 99 ? -26.615 -8.814 20.315 1.00 96.25 99 LEU A C 1
ATOM 778 O O . LEU A 1 99 ? -27.021 -7.774 19.791 1.00 96.25 99 LEU A O 1
ATOM 782 N N . ASP A 1 100 ? -27.309 -9.951 20.282 1.00 95.06 100 ASP A N 1
ATOM 783 C CA . ASP A 1 100 ? -28.628 -10.064 19.666 1.00 95.06 100 ASP A CA 1
ATOM 784 C C . ASP A 1 100 ? -29.656 -9.165 20.371 1.00 95.06 100 ASP A C 1
ATOM 786 O O . ASP A 1 100 ? -29.810 -9.205 21.593 1.00 95.06 100 ASP A O 1
ATOM 790 N N . VAL A 1 101 ? -30.388 -8.372 19.587 1.00 94.00 101 VAL A N 1
ATOM 791 C CA . VAL A 1 101 ? -31.362 -7.399 20.104 1.00 94.00 101 VAL A CA 1
ATOM 792 C C . VAL A 1 101 ? -32.591 -8.063 20.735 1.00 94.00 101 VAL A C 1
ATOM 794 O O . VAL A 1 101 ? -33.217 -7.468 21.611 1.00 94.00 101 VAL A O 1
ATOM 797 N N . GLY A 1 102 ? -32.941 -9.282 20.314 1.00 92.81 102 GLY A N 1
ATOM 798 C CA . GLY A 1 102 ? -34.065 -10.034 20.871 1.00 92.81 102 GLY A CA 1
ATOM 799 C C . GLY A 1 102 ? -33.784 -10.527 22.289 1.00 92.81 102 GLY A C 1
ATOM 800 O O . GLY A 1 102 ? -34.678 -10.512 23.132 1.00 92.81 102 GLY A O 1
ATOM 801 N N . SER A 1 103 ? -32.536 -10.910 22.561 1.00 93.12 103 SER A N 1
ATOM 802 C CA . SER A 1 103 ? -32.086 -11.341 23.893 1.00 93.12 103 SER A CA 1
ATOM 803 C C . SER A 1 103 ? -31.645 -10.170 24.777 1.00 93.12 103 SER A C 1
ATOM 805 O O . SER A 1 103 ? -31.855 -10.193 25.989 1.00 93.12 103 SER A O 1
ATOM 807 N N . TYR A 1 104 ? -31.063 -9.131 24.173 1.00 90.38 104 TYR A N 1
ATOM 808 C CA . TYR A 1 104 ? -30.524 -7.964 24.866 1.00 90.38 104 TYR A CA 1
ATOM 809 C C . TYR A 1 104 ? -31.057 -6.667 24.234 1.00 90.38 104 TYR A C 1
ATOM 811 O O . TYR A 1 104 ? -30.401 -6.057 23.380 1.00 90.38 104 TYR A O 1
ATOM 819 N N . PRO A 1 105 ? -32.249 -6.199 24.652 1.00 89.31 105 PRO A N 1
ATOM 820 C CA . PRO A 1 105 ? -32.812 -4.945 24.168 1.00 89.31 105 PRO A CA 1
ATOM 821 C C . PRO A 1 105 ? -31.845 -3.774 24.381 1.00 89.31 105 PRO A C 1
ATOM 823 O O . PRO A 1 105 ? -31.310 -3.579 25.469 1.00 89.31 105 PRO A O 1
ATOM 826 N N . GLY A 1 106 ? -31.618 -2.982 23.332 1.00 86.12 106 GLY A N 1
ATOM 827 C CA . GLY A 1 106 ? -30.627 -1.896 23.334 1.00 86.12 106 GLY A CA 1
ATOM 828 C C . GLY A 1 106 ? -29.340 -2.228 22.574 1.00 86.12 106 GLY A C 1
ATOM 829 O O . GLY A 1 106 ? -28.692 -1.303 22.086 1.00 86.12 106 GLY A O 1
ATOM 830 N N . TYR A 1 107 ? -29.043 -3.514 22.367 1.00 94.38 107 TYR A N 1
ATOM 831 C CA . TYR A 1 107 ? -27.957 -3.993 21.507 1.00 94.38 107 TYR A CA 1
ATOM 832 C C . TYR A 1 107 ? -28.439 -4.222 20.059 1.00 94.38 107 TYR A C 1
ATOM 834 O O . TYR A 1 107 ? -29.466 -3.665 19.656 1.00 94.38 107 TYR A O 1
ATOM 842 N N . GLY A 1 108 ? -27.683 -4.982 19.261 1.00 96.50 108 GLY A N 1
ATOM 843 C CA . GLY A 1 108 ? -27.935 -5.264 17.847 1.00 96.50 108 GLY A CA 1
ATOM 844 C C . GLY A 1 108 ? -26.894 -4.644 16.914 1.00 96.50 108 GLY A C 1
ATOM 845 O O . GLY A 1 108 ? -25.739 -4.458 17.284 1.00 96.50 108 GLY A O 1
ATOM 846 N N . ASN A 1 109 ? -27.312 -4.321 15.690 1.00 97.25 109 ASN A N 1
ATOM 847 C CA . ASN A 1 109 ? -26.500 -3.561 14.743 1.00 97.25 109 ASN A CA 1
ATOM 848 C C . ASN A 1 109 ? -26.778 -2.061 14.902 1.00 97.25 109 ASN A C 1
ATOM 850 O O . ASN A 1 109 ? -27.844 -1.586 14.499 1.00 97.25 109 ASN A O 1
ATOM 854 N N . ARG A 1 110 ? -25.873 -1.325 15.557 1.00 96.75 110 ARG A N 1
ATOM 855 C CA . ARG A 1 110 ? -26.080 0.083 15.950 1.00 96.75 110 ARG A CA 1
ATOM 856 C C . ARG A 1 110 ? -24.771 0.856 15.942 1.00 96.75 110 ARG A C 1
ATOM 858 O O . ARG A 1 110 ? -23.709 0.264 15.819 1.00 96.75 110 ARG A O 1
ATOM 865 N N . ASP A 1 111 ? -24.862 2.174 16.106 1.00 97.38 111 ASP A N 1
ATOM 866 C CA . ASP A 1 111 ? -23.719 3.014 16.456 1.00 97.38 111 ASP A CA 1
ATOM 867 C C . ASP A 1 111 ? -23.526 3.051 17.976 1.00 97.38 111 ASP A C 1
ATOM 869 O O . ASP A 1 111 ? -24.441 3.397 18.732 1.00 97.38 111 ASP A O 1
ATOM 873 N N . TYR A 1 112 ? -22.323 2.686 18.404 1.00 96.81 112 TYR A N 1
ATOM 874 C CA . TYR A 1 112 ? -21.914 2.599 19.795 1.00 96.81 112 TYR A CA 1
ATOM 875 C C . TYR A 1 112 ? -20.922 3.699 20.191 1.00 96.81 112 TYR A C 1
ATOM 877 O O . TYR A 1 112 ? -20.417 3.651 21.306 1.00 96.81 112 TYR A O 1
ATOM 885 N N . ALA A 1 113 ? -20.679 4.712 19.347 1.00 96.69 113 ALA A N 1
ATOM 886 C CA . ALA A 1 113 ? -19.677 5.767 19.570 1.00 96.69 113 ALA A CA 1
ATOM 887 C C . ALA A 1 113 ? -19.675 6.352 20.990 1.00 96.69 113 ALA A C 1
ATOM 889 O O . ALA A 1 113 ? -18.618 6.536 21.583 1.00 96.69 113 ALA A O 1
ATOM 890 N N . LYS A 1 114 ? -20.857 6.599 21.567 1.00 94.44 114 LYS A N 1
ATOM 891 C CA . LYS A 1 114 ? -20.997 7.170 22.916 1.00 94.44 114 LYS A CA 1
ATOM 892 C C . LYS A 1 114 ? -20.410 6.309 24.045 1.00 94.44 114 LYS A C 1
ATOM 894 O O . LYS A 1 114 ? -20.292 6.804 25.150 1.00 94.44 114 LYS A O 1
ATOM 899 N N . TYR A 1 115 ? -20.124 5.036 23.785 1.00 95.12 115 TYR A N 1
ATOM 900 C CA . TYR A 1 115 ? -19.585 4.071 24.745 1.00 95.12 115 TYR A CA 1
ATOM 901 C C . TYR A 1 115 ? -18.086 3.814 24.547 1.00 95.12 115 TYR A C 1
ATOM 903 O O . TYR A 1 115 ? -17.507 2.971 25.232 1.00 95.12 115 TYR A O 1
ATOM 911 N N . PHE A 1 116 ? -17.456 4.487 23.584 1.00 95.88 116 PHE A N 1
ATOM 912 C CA . PHE A 1 116 ? -16.041 4.324 23.281 1.00 95.88 116 PHE A CA 1
ATOM 913 C C . PHE A 1 116 ? -15.232 5.323 24.104 1.00 95.88 116 PHE A C 1
ATOM 915 O O . PHE A 1 116 ? -15.494 6.522 24.068 1.00 95.88 116 PHE A O 1
ATOM 922 N N . ARG A 1 117 ? -14.186 4.836 24.770 1.00 93.62 117 ARG A N 1
ATOM 923 C CA . ARG A 1 117 ? -13.124 5.676 25.329 1.00 93.62 117 ARG A CA 1
ATOM 924 C C . ARG A 1 117 ? -12.236 6.211 24.215 1.00 93.62 117 ARG A C 1
ATOM 926 O O . ARG A 1 117 ? -12.024 7.412 24.098 1.00 93.62 117 ARG A O 1
ATOM 933 N N . ILE A 1 118 ? -11.690 5.294 23.414 1.00 93.38 118 ILE A N 1
ATOM 934 C CA . ILE A 1 118 ? -10.710 5.595 22.372 1.00 93.38 118 ILE A CA 1
ATOM 935 C C . ILE A 1 118 ? -10.628 4.454 21.354 1.00 93.38 118 ILE A C 1
ATOM 937 O O . ILE A 1 118 ? -10.990 3.308 21.644 1.00 93.38 118 ILE A O 1
ATOM 941 N N . LYS A 1 119 ? -10.149 4.782 20.155 1.00 97.12 119 LYS A N 1
ATOM 942 C CA . LYS A 1 119 ? -9.862 3.840 19.074 1.00 97.12 119 LYS A CA 1
ATOM 943 C C . LYS A 1 119 ? -8.371 3.858 18.801 1.00 97.12 119 LYS A C 1
ATOM 945 O O . LYS A 1 119 ? -7.766 4.925 18.829 1.00 97.12 119 LYS A O 1
ATOM 950 N N . GLN A 1 120 ? -7.785 2.698 18.542 1.00 96.75 120 GLN A N 1
ATOM 951 C CA . GLN A 1 120 ? -6.354 2.590 18.300 1.00 96.75 120 GLN A CA 1
ATOM 952 C C . GLN A 1 120 ? -6.035 1.667 17.128 1.00 96.75 120 GLN A C 1
ATOM 954 O O . GLN A 1 120 ? -6.605 0.582 16.991 1.00 96.75 120 GLN A O 1
ATOM 959 N N . VAL A 1 121 ? -5.063 2.085 16.321 1.00 97.94 121 VAL A N 1
ATOM 960 C CA . VAL A 1 121 ? -4.470 1.286 15.244 1.00 97.94 121 VAL A CA 1
ATOM 961 C C . VAL A 1 121 ? -2.990 1.053 15.527 1.00 97.94 121 VAL A C 1
ATOM 963 O O . VAL A 1 121 ? -2.308 1.916 16.078 1.00 97.94 121 VAL A O 1
ATOM 966 N N . ARG A 1 122 ? -2.485 -0.127 15.169 1.00 96.81 122 ARG A N 1
ATOM 967 C CA . ARG A 1 122 ? -1.071 -0.484 15.252 1.00 96.81 122 ARG A CA 1
ATOM 968 C C . ARG A 1 122 ? -0.613 -1.128 13.958 1.00 96.81 122 ARG A C 1
ATOM 970 O O . ARG A 1 122 ? -1.146 -2.149 13.519 1.00 96.81 122 ARG A O 1
ATOM 977 N N . PHE A 1 123 ? 0.436 -0.550 13.393 1.00 97.75 123 PHE A N 1
ATOM 978 C CA . PHE A 1 123 ? 1.066 -1.031 12.175 1.00 97.75 123 PHE A CA 1
ATOM 979 C C . PHE A 1 123 ? 2.317 -1.851 12.514 1.00 97.75 123 PHE A C 1
ATOM 981 O O . PHE A 1 123 ? 3.130 -1.393 13.313 1.00 97.75 123 PHE A O 1
ATOM 988 N N . PRO A 1 124 ? 2.539 -3.033 11.913 1.00 97.00 124 PRO A N 1
ATOM 989 C CA . PRO A 1 124 ? 3.793 -3.783 12.062 1.00 97.00 124 PRO A CA 1
ATOM 990 C C . PRO A 1 124 ? 4.955 -3.188 11.237 1.00 97.00 124 PRO A C 1
ATOM 992 O O . PRO A 1 124 ? 6.021 -3.793 11.127 1.00 97.00 124 PRO A O 1
ATOM 995 N N . PHE A 1 125 ? 4.752 -2.003 10.665 1.00 96.25 125 PHE A N 1
ATOM 996 C CA . PHE A 1 125 ? 5.666 -1.246 9.818 1.00 96.25 125 PHE A CA 1
ATOM 997 C C . PHE A 1 125 ? 5.598 0.241 10.182 1.00 96.25 125 PHE A C 1
ATOM 999 O O . PHE A 1 125 ? 4.668 0.678 10.860 1.00 96.25 125 PHE A O 1
ATOM 1006 N N . ASP A 1 126 ? 6.596 0.999 9.738 1.00 95.75 126 ASP A N 1
ATOM 1007 C CA . ASP A 1 126 ? 6.654 2.440 9.961 1.00 95.75 126 ASP A CA 1
ATOM 1008 C C . ASP A 1 126 ? 5.644 3.169 9.069 1.00 95.75 126 ASP A C 1
ATOM 1010 O O . ASP A 1 126 ? 5.461 2.806 7.904 1.00 95.75 126 ASP A O 1
ATOM 1014 N N . VAL A 1 127 ? 5.027 4.227 9.592 1.00 97.00 127 VAL A N 1
ATOM 1015 C CA . VAL A 1 127 ? 4.115 5.096 8.834 1.00 97.00 127 VAL A CA 1
ATOM 1016 C C . VAL A 1 127 ? 4.322 6.557 9.210 1.00 97.00 127 VAL A C 1
ATOM 1018 O O . VAL A 1 127 ? 4.851 6.875 10.274 1.00 97.00 127 VAL A O 1
ATOM 1021 N N . TYR A 1 128 ? 3.867 7.457 8.348 1.00 97.19 128 TYR A N 1
ATOM 1022 C CA . TYR A 1 128 ? 3.729 8.873 8.675 1.00 97.19 128 TYR A CA 1
ATOM 1023 C C . TYR A 1 128 ? 2.259 9.283 8.731 1.00 97.19 128 TYR A C 1
ATOM 1025 O O . TYR A 1 128 ? 1.405 8.630 8.125 1.00 97.19 128 TYR A O 1
ATOM 1033 N N . SER A 1 129 ? 1.977 10.400 9.401 1.00 96.44 129 SER A N 1
ATOM 1034 C CA . SER A 1 129 ? 0.733 11.148 9.195 1.00 96.44 129 SER A CA 1
ATOM 1035 C C . SER A 1 129 ? 0.570 11.541 7.720 1.00 96.44 129 SER A C 1
ATOM 1037 O O . SER A 1 129 ? 1.543 11.586 6.962 1.00 96.44 129 SER A O 1
ATOM 1039 N N . GLU A 1 130 ? -0.662 11.829 7.296 1.00 94.81 130 GLU A N 1
ATOM 1040 C CA . GLU A 1 130 ? -0.983 12.231 5.916 1.00 94.81 130 GLU A CA 1
ATOM 1041 C C . GLU A 1 130 ? -0.102 13.383 5.397 1.00 94.81 130 GLU A C 1
ATOM 1043 O O . GLU A 1 130 ? 0.435 13.317 4.290 1.00 94.81 130 GLU A O 1
ATOM 1048 N N . ASP A 1 131 ? 0.104 14.407 6.226 1.00 94.94 131 ASP A N 1
ATOM 1049 C CA . ASP A 1 131 ? 0.929 15.588 5.943 1.00 94.94 131 ASP A CA 1
ATOM 1050 C C . ASP A 1 131 ? 2.444 15.339 6.081 1.00 94.94 131 ASP A C 1
ATOM 1052 O O . ASP A 1 131 ? 3.254 16.228 5.810 1.00 94.94 131 ASP A O 1
ATOM 1056 N N . ARG A 1 132 ? 2.833 14.122 6.481 1.00 94.94 132 ARG A N 1
ATOM 1057 C CA . ARG A 1 132 ? 4.212 13.668 6.703 1.00 94.94 132 ARG A CA 1
ATOM 1058 C C . ARG A 1 132 ? 4.970 14.427 7.794 1.00 94.94 132 ARG A C 1
ATOM 1060 O O . ARG A 1 132 ? 6.200 14.380 7.818 1.00 94.94 132 ARG A O 1
ATOM 1067 N N . THR A 1 133 ? 4.271 15.106 8.702 1.00 96.50 133 THR A N 1
ATOM 1068 C CA . THR A 1 133 ? 4.904 15.850 9.803 1.00 96.50 133 THR A CA 1
ATOM 1069 C C . THR A 1 133 ? 5.184 14.977 11.024 1.00 96.50 133 THR A C 1
ATOM 1071 O O . THR A 1 133 ? 6.159 15.220 11.737 1.00 96.50 133 THR A O 1
ATOM 1074 N N . GLN A 1 134 ? 4.386 13.929 11.243 1.00 96.94 134 GLN A N 1
ATOM 1075 C CA . GLN A 1 134 ? 4.531 13.006 12.362 1.00 96.94 134 GLN A CA 1
ATOM 1076 C C . GLN A 1 134 ? 4.966 11.622 11.881 1.00 96.94 134 GLN A C 1
ATOM 1078 O O . GLN A 1 134 ? 4.339 11.024 11.008 1.00 96.94 134 GLN A O 1
ATOM 1083 N N . PHE A 1 135 ? 6.040 11.107 12.478 1.00 97.12 135 PHE A N 1
ATOM 1084 C CA . PHE A 1 135 ? 6.527 9.747 12.264 1.00 97.12 135 PHE A CA 1
ATOM 1085 C C . PHE A 1 135 ? 5.990 8.811 13.347 1.00 97.12 135 PHE A C 1
ATOM 1087 O O . PHE A 1 135 ? 6.132 9.099 14.537 1.00 97.12 135 PHE A O 1
ATOM 1094 N N . TYR A 1 136 ? 5.439 7.673 12.935 1.00 97.38 136 TYR A N 1
ATOM 1095 C CA . TYR A 1 136 ? 5.011 6.602 13.825 1.00 97.38 136 TYR A CA 1
ATOM 1096 C C . TYR A 1 136 ? 5.877 5.363 13.573 1.00 97.38 136 TYR A C 1
ATOM 1098 O O . TYR A 1 136 ? 5.767 4.738 12.511 1.00 97.38 136 TYR A O 1
ATOM 1106 N N . PRO A 1 137 ? 6.742 4.992 14.532 1.00 97.25 137 PRO A N 1
ATOM 1107 C CA . PRO A 1 137 ? 7.502 3.756 14.446 1.00 97.25 137 PRO A CA 1
ATOM 1108 C C . PRO A 1 137 ? 6.582 2.534 14.382 1.00 97.25 137 PRO A C 1
ATOM 1110 O O . PRO A 1 137 ? 5.491 2.513 14.960 1.00 97.25 137 PRO A O 1
ATOM 1113 N N . ARG A 1 138 ? 7.056 1.471 13.732 1.00 96.62 138 ARG A N 1
ATOM 1114 C CA . ARG A 1 138 ? 6.384 0.170 13.759 1.00 96.62 138 ARG A CA 1
ATOM 1115 C C . ARG A 1 138 ? 6.076 -0.294 15.185 1.00 96.62 138 ARG A C 1
ATOM 1117 O O . ARG A 1 138 ? 6.878 -0.146 16.105 1.00 96.62 138 ARG A O 1
ATOM 1124 N N . ASN A 1 139 ? 4.951 -0.983 15.326 1.00 96.00 139 ASN A N 1
ATOM 1125 C CA . ASN A 1 139 ? 4.414 -1.549 16.562 1.00 96.00 139 ASN A CA 1
ATOM 1126 C C . ASN A 1 139 ? 4.033 -0.520 17.640 1.00 96.00 139 ASN A C 1
ATOM 1128 O O . ASN A 1 139 ? 3.869 -0.892 18.804 1.00 96.00 139 ASN A O 1
ATOM 1132 N N . THR A 1 140 ? 3.815 0.737 17.261 1.00 95.25 140 THR A N 1
ATOM 1133 C CA . THR A 1 140 ? 3.248 1.769 18.134 1.00 95.25 140 THR A CA 1
ATOM 1134 C C . THR A 1 140 ? 1.725 1.823 17.985 1.00 95.25 140 THR A C 1
ATOM 1136 O O . THR A 1 140 ? 1.206 1.769 16.871 1.00 95.25 140 THR A O 1
ATOM 1139 N N . TRP A 1 141 ? 1.003 1.904 19.107 1.00 94.62 141 TRP A N 1
ATOM 1140 C CA . TRP A 1 141 ? -0.431 2.203 19.099 1.00 94.62 141 TRP A CA 1
ATOM 1141 C C . TRP A 1 141 ? -0.640 3.688 18.812 1.00 94.62 141 TRP A C 1
ATOM 1143 O O . TRP A 1 141 ? -0.011 4.534 19.443 1.00 94.62 141 TRP A O 1
ATOM 1153 N N . ILE A 1 142 ? -1.509 3.983 17.853 1.00 96.94 142 ILE A N 1
ATOM 1154 C CA . ILE A 1 142 ? -1.849 5.336 17.422 1.00 96.94 142 ILE A CA 1
ATOM 1155 C C . ILE A 1 142 ? -3.304 5.588 17.784 1.00 96.94 142 ILE A C 1
ATOM 1157 O O . ILE A 1 142 ? -4.186 4.839 17.359 1.00 96.94 142 ILE A O 1
ATOM 1161 N N . ASP A 1 143 ? -3.533 6.650 18.545 1.00 96.38 143 ASP A N 1
ATOM 1162 C CA . ASP A 1 143 ? -4.860 7.075 18.965 1.00 96.38 143 ASP A CA 1
ATOM 1163 C C . ASP A 1 143 ? -5.614 7.745 17.817 1.00 96.38 143 ASP A C 1
ATOM 1165 O O . ASP A 1 143 ? -5.133 8.688 17.189 1.00 96.38 143 ASP A O 1
ATOM 1169 N N . VAL A 1 144 ? -6.834 7.273 17.580 1.00 97.06 144 VAL A N 1
ATOM 1170 C CA . VAL A 1 144 ? -7.782 7.853 16.632 1.00 97.06 144 VAL A CA 1
ATOM 1171 C C . VAL A 1 144 ? -8.989 8.358 17.427 1.00 97.06 144 VAL A C 1
ATOM 1173 O O . VAL A 1 144 ? -9.639 7.567 18.123 1.00 97.06 144 VAL A O 1
ATOM 1176 N N . PRO A 1 145 ? -9.333 9.657 17.348 1.00 96.94 145 PRO A N 1
ATOM 1177 C CA . PRO A 1 145 ? -10.502 10.181 18.041 1.00 96.94 145 PRO A CA 1
ATOM 1178 C C . PRO A 1 145 ? -11.779 9.434 17.640 1.00 96.94 145 PRO A C 1
ATOM 1180 O O . PRO A 1 145 ? -11.976 9.089 16.475 1.00 96.94 145 PRO A O 1
ATOM 1183 N N . VAL A 1 146 ? -12.684 9.205 18.595 1.00 97.44 146 VAL A N 1
ATOM 1184 C CA . VAL A 1 146 ? -13.895 8.387 18.382 1.00 97.44 146 VAL A CA 1
ATOM 1185 C C . VAL A 1 146 ? -14.727 8.881 17.190 1.00 97.44 146 VAL A C 1
ATOM 1187 O O . VAL A 1 146 ? -15.146 8.071 16.362 1.00 97.44 146 VAL A O 1
ATOM 1190 N N . TYR A 1 147 ? -14.881 10.202 17.053 1.00 96.56 147 TYR A N 1
ATOM 1191 C CA . TYR A 1 147 ? -15.646 10.848 15.981 1.00 96.56 147 TYR A CA 1
ATOM 1192 C C . TYR A 1 147 ? -14.979 10.782 14.592 1.00 96.56 147 TYR A C 1
ATOM 1194 O O . TYR A 1 147 ? -15.647 11.017 13.587 1.00 96.56 147 TYR A O 1
ATOM 1202 N N . VAL A 1 148 ? -13.681 10.465 14.510 1.00 97.50 148 VAL A N 1
ATOM 1203 C CA . VAL A 1 148 ? -12.936 10.352 13.247 1.00 97.50 148 VAL A CA 1
ATOM 1204 C C . VAL A 1 148 ? -13.048 8.923 12.738 1.00 97.50 148 VAL A C 1
ATOM 1206 O O . VAL A 1 148 ? -12.407 8.024 13.271 1.00 97.50 148 VAL A O 1
ATOM 1209 N N . LEU A 1 149 ? -13.885 8.678 11.730 1.00 97.75 149 LEU A N 1
ATOM 1210 C CA . LEU A 1 149 ? -14.084 7.323 11.201 1.00 97.75 149 LEU A CA 1
ATOM 1211 C C . LEU A 1 149 ? -12.992 6.889 10.226 1.00 97.75 149 LEU A C 1
ATOM 1213 O O . LEU A 1 149 ? -12.710 5.700 10.161 1.00 97.75 149 LEU A O 1
ATOM 1217 N N . ASP A 1 150 ? -12.390 7.828 9.502 1.00 98.44 150 ASP A N 1
ATOM 1218 C CA . ASP A 1 150 ? -11.364 7.573 8.494 1.00 98.44 150 ASP A CA 1
ATOM 1219 C C . ASP A 1 150 ? -10.093 8.349 8.853 1.00 98.44 150 ASP A C 1
ATOM 1221 O O . ASP A 1 150 ? -10.156 9.516 9.238 1.00 98.44 150 ASP A O 1
ATOM 1225 N N . THR A 1 151 ? -8.930 7.713 8.752 1.00 98.19 151 THR A N 1
ATOM 1226 C CA . THR A 1 151 ? -7.629 8.350 9.000 1.00 98.19 151 THR A CA 1
ATOM 1227 C C . THR A 1 151 ? -6.652 7.961 7.904 1.00 98.19 151 THR A C 1
ATOM 1229 O O . THR A 1 151 ? -6.452 6.776 7.637 1.00 98.19 151 THR A O 1
ATOM 1232 N N . THR A 1 152 ? -6.052 8.961 7.261 1.00 98.38 152 THR A N 1
ATOM 1233 C CA . THR A 1 152 ? -5.073 8.761 6.191 1.00 98.38 152 THR A CA 1
ATOM 1234 C C . THR A 1 152 ? -3.656 8.755 6.756 1.00 98.38 152 THR A C 1
ATOM 1236 O O . THR A 1 152 ? -3.278 9.608 7.558 1.00 98.38 152 THR A O 1
ATOM 1239 N N . PHE A 1 153 ? -2.863 7.792 6.301 1.00 97.88 153 PHE A N 1
ATOM 1240 C CA . PHE A 1 153 ? -1.448 7.643 6.611 1.00 97.88 153 PHE A CA 1
ATOM 1241 C C . PHE A 1 153 ? -0.636 7.609 5.321 1.00 97.88 153 PHE A C 1
ATOM 1243 O O . PHE A 1 153 ? -1.157 7.321 4.241 1.00 97.88 153 PHE A O 1
ATOM 1250 N N . TYR A 1 154 ? 0.660 7.876 5.435 1.00 96.62 154 TYR A N 1
ATOM 1251 C CA . TYR A 1 154 ? 1.595 7.782 4.324 1.00 96.62 154 TYR A CA 1
ATOM 1252 C C . TYR A 1 154 ? 2.583 6.632 4.532 1.00 96.62 154 TYR A C 1
ATOM 1254 O O . TYR A 1 154 ? 3.230 6.540 5.579 1.00 96.62 154 TYR A O 1
ATOM 1262 N N . LEU A 1 155 ? 2.708 5.771 3.516 1.00 93.94 155 LEU A N 1
ATOM 1263 C CA . LEU A 1 155 ? 3.592 4.609 3.526 1.00 93.94 155 LEU A CA 1
ATOM 1264 C C . LEU A 1 155 ? 5.001 4.975 3.011 1.00 93.94 155 LEU A C 1
ATOM 1266 O O . LEU A 1 155 ? 5.151 5.283 1.821 1.00 93.94 155 LEU A O 1
ATOM 1270 N N . PRO A 1 156 ? 6.046 4.942 3.861 1.00 91.19 156 PRO A N 1
ATOM 1271 C CA . PRO A 1 156 ? 7.406 5.232 3.421 1.00 91.19 156 PRO A CA 1
ATOM 1272 C C . PRO A 1 156 ? 7.994 4.147 2.504 1.00 91.19 156 PRO A C 1
ATOM 1274 O O . PRO A 1 156 ? 7.644 2.974 2.584 1.00 91.19 156 PRO A O 1
ATOM 1277 N N . VAL A 1 157 ? 8.935 4.546 1.641 1.00 88.69 157 VAL A N 1
ATOM 1278 C CA . VAL A 1 157 ? 9.524 3.688 0.589 1.00 88.69 157 VAL A CA 1
ATOM 1279 C C . VAL A 1 157 ? 10.479 2.606 1.107 1.00 88.69 157 VAL A C 1
ATOM 1281 O O . VAL A 1 157 ? 10.751 1.643 0.402 1.00 88.69 157 VAL A O 1
ATOM 1284 N N . TRP A 1 158 ? 11.013 2.763 2.319 1.00 86.81 158 TRP A N 1
ATOM 1285 C CA . TRP A 1 158 ? 11.980 1.830 2.909 1.00 86.81 158 TRP A CA 1
ATOM 1286 C C . TRP A 1 158 ? 11.333 0.654 3.642 1.00 86.81 158 TRP A C 1
ATOM 1288 O O . TRP A 1 158 ? 12.052 -0.142 4.243 1.00 86.81 158 TRP A O 1
ATOM 1298 N N . VAL A 1 159 ? 10.000 0.558 3.654 1.00 91.12 159 VAL A N 1
ATOM 1299 C CA . VAL A 1 159 ? 9.345 -0.634 4.192 1.00 91.12 159 VAL A CA 1
ATOM 1300 C C . VAL A 1 159 ? 9.475 -1.760 3.177 1.00 91.12 159 VAL A C 1
ATOM 1302 O O . VAL A 1 159 ? 9.248 -1.548 1.987 1.00 91.12 159 VAL A O 1
ATOM 1305 N N . ASP A 1 160 ? 9.832 -2.945 3.664 1.00 91.25 160 ASP A N 1
ATOM 1306 C CA . ASP A 1 160 ? 9.929 -4.144 2.838 1.00 91.25 160 ASP A CA 1
ATOM 1307 C C . ASP A 1 160 ? 8.590 -4.455 2.144 1.00 91.25 160 ASP A C 1
ATOM 1309 O O . ASP A 1 160 ? 7.506 -4.333 2.718 1.00 91.25 160 ASP A O 1
ATOM 1313 N N . GLU A 1 161 ? 8.652 -4.884 0.888 1.00 92.56 161 GLU A N 1
ATOM 1314 C CA . GLU A 1 161 ? 7.499 -5.437 0.192 1.00 92.56 161 GLU A CA 1
ATOM 1315 C C . GLU A 1 161 ? 7.085 -6.783 0.807 1.00 92.56 161 GLU A C 1
ATOM 1317 O O . GLU A 1 161 ? 7.919 -7.640 1.107 1.00 92.56 161 GLU A O 1
ATOM 1322 N N . GLY A 1 162 ? 5.779 -7.021 0.954 1.00 94.25 162 GLY A N 1
ATOM 1323 C CA . GLY A 1 162 ? 5.290 -8.268 1.542 1.00 94.25 162 GLY A CA 1
ATOM 1324 C C . GLY A 1 162 ? 3.919 -8.173 2.198 1.00 94.25 162 GLY A C 1
ATOM 1325 O O . GLY A 1 162 ? 3.236 -7.155 2.137 1.00 94.25 162 GLY A O 1
ATOM 1326 N N . GLY A 1 163 ? 3.492 -9.278 2.810 1.00 96.75 163 GLY A N 1
ATOM 1327 C CA . GLY A 1 163 ? 2.227 -9.353 3.535 1.00 96.75 163 GLY A CA 1
ATOM 1328 C C . GLY A 1 163 ? 2.370 -8.907 4.989 1.00 96.75 163 GLY A C 1
ATOM 1329 O O . GLY A 1 163 ? 3.248 -9.392 5.699 1.00 96.75 163 GLY A O 1
ATOM 1330 N N . TYR A 1 164 ? 1.452 -8.058 5.451 1.00 97.38 164 TYR A N 1
ATOM 1331 C CA . TYR A 1 164 ? 1.401 -7.568 6.830 1.00 97.38 164 TYR A CA 1
ATOM 1332 C C . TYR A 1 164 ? -0.002 -7.711 7.430 1.00 97.38 164 TYR A C 1
ATOM 1334 O O . TYR A 1 164 ? -0.987 -7.857 6.702 1.00 97.38 164 TYR A O 1
ATOM 1342 N N . GLN A 1 165 ? -0.085 -7.671 8.762 1.00 97.62 165 GLN A N 1
ATOM 1343 C CA . GLN A 1 165 ? -1.340 -7.645 9.520 1.00 97.62 165 GLN A CA 1
ATOM 1344 C C . GLN A 1 165 ? -1.425 -6.340 10.308 1.00 97.62 165 GLN A C 1
ATOM 1346 O O . GLN A 1 165 ? -0.657 -6.137 11.248 1.00 97.62 165 GLN A O 1
ATOM 1351 N N . VAL A 1 166 ? -2.345 -5.460 9.922 1.00 98.06 166 VAL A N 1
ATOM 1352 C CA . VAL A 1 166 ? -2.651 -4.239 10.675 1.00 98.06 166 VAL A CA 1
ATOM 1353 C C . VAL A 1 166 ? -3.602 -4.598 11.803 1.00 98.06 166 VAL A C 1
ATOM 1355 O O . VAL A 1 166 ? -4.554 -5.342 11.583 1.00 98.06 166 VAL A O 1
ATOM 1358 N N . GLN A 1 167 ? -3.342 -4.087 13.001 1.00 97.38 167 GLN A N 1
ATOM 1359 C CA . GLN A 1 167 ? -4.103 -4.433 14.194 1.00 97.38 167 GLN A CA 1
ATOM 1360 C C . GLN A 1 167 ? -4.901 -3.238 14.680 1.00 97.38 167 GLN A C 1
ATOM 1362 O O . GLN A 1 167 ? -4.387 -2.124 14.755 1.00 97.38 167 GLN A O 1
ATOM 1367 N N . PHE A 1 168 ? -6.138 -3.494 15.072 1.00 97.38 168 PHE A N 1
ATOM 1368 C CA . PHE A 1 168 ? -7.053 -2.488 15.577 1.00 97.38 168 PHE A CA 1
ATOM 1369 C C . PHE A 1 168 ? -7.565 -2.910 16.944 1.00 97.38 168 PHE A C 1
ATOM 1371 O O . PHE A 1 168 ? -7.811 -4.093 17.193 1.00 97.38 168 PHE A O 1
ATOM 1378 N N . ARG A 1 169 ? -7.785 -1.936 17.824 1.00 95.50 169 ARG A N 1
ATOM 1379 C CA . ARG A 1 169 ? -8.545 -2.148 19.055 1.00 95.50 169 ARG A CA 1
ATOM 1380 C C . ARG A 1 169 ? -9.385 -0.927 19.392 1.00 95.50 169 ARG A C 1
ATOM 1382 O O . ARG A 1 169 ? -8.925 0.204 19.267 1.00 95.50 169 ARG A O 1
ATOM 1389 N N . ASN A 1 170 ? -10.594 -1.181 19.864 1.00 96.19 170 ASN A N 1
ATOM 1390 C CA . ASN A 1 170 ? -11.510 -0.171 20.371 1.00 96.19 170 ASN A CA 1
ATOM 1391 C C . ASN A 1 170 ? -11.753 -0.447 21.849 1.00 96.19 170 ASN A C 1
ATOM 1393 O O . ASN A 1 170 ? -11.974 -1.597 22.230 1.00 96.19 170 ASN A O 1
ATOM 1397 N N . ILE A 1 171 ? -11.666 0.594 22.673 1.00 94.25 171 ILE A N 1
ATOM 1398 C CA . ILE A 1 171 ? -11.695 0.486 24.132 1.00 94.25 171 ILE A CA 1
ATOM 1399 C C . ILE A 1 171 ? -12.980 1.117 24.657 1.00 94.25 171 ILE A C 1
ATOM 1401 O O . ILE A 1 171 ? -13.313 2.243 24.289 1.00 94.25 171 ILE A O 1
ATOM 1405 N N . ALA A 1 172 ? -13.701 0.389 25.507 1.00 95.06 172 ALA A N 1
ATOM 1406 C CA . ALA A 1 172 ? -14.927 0.862 26.140 1.00 95.06 172 ALA A CA 1
ATOM 1407 C C . ALA A 1 172 ? -14.653 1.990 27.146 1.00 95.06 172 ALA A C 1
ATOM 1409 O O . ALA A 1 172 ?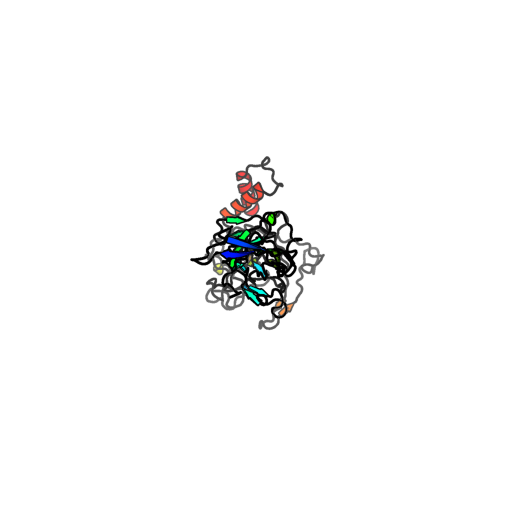 -13.625 1.996 27.824 1.00 95.06 172 ALA A O 1
ATOM 1410 N N . GLU A 1 173 ? -15.598 2.920 27.290 1.00 94.56 173 GLU A N 1
ATOM 1411 C CA . GLU A 1 173 ? -15.529 4.043 28.236 1.00 94.56 173 GLU A CA 1
ATOM 1412 C C . GLU A 1 173 ? -15.288 3.580 29.677 1.00 94.56 173 GLU A C 1
ATOM 1414 O O . GLU A 1 173 ? -14.566 4.245 30.416 1.00 94.56 173 GLU A O 1
ATOM 1419 N N . ASN A 1 174 ? -15.809 2.405 30.042 1.00 93.19 174 ASN A N 1
ATOM 1420 C CA . ASN A 1 174 ? -15.669 1.812 31.370 1.00 93.19 174 ASN A CA 1
ATOM 1421 C C . ASN A 1 174 ? -14.521 0.801 31.516 1.00 93.19 174 ASN A C 1
ATOM 1423 O O . ASN A 1 174 ? -14.534 -0.018 32.440 1.00 93.19 174 ASN A O 1
ATOM 1427 N N . ALA A 1 175 ? -13.571 0.784 30.579 1.00 91.81 175 ALA A N 1
ATOM 1428 C CA . ALA A 1 175 ? -12.398 -0.070 30.701 1.00 91.81 175 ALA A CA 1
ATOM 1429 C C . ALA A 1 175 ? -11.611 0.264 31.990 1.00 91.81 175 ALA A C 1
ATOM 1431 O O . ALA A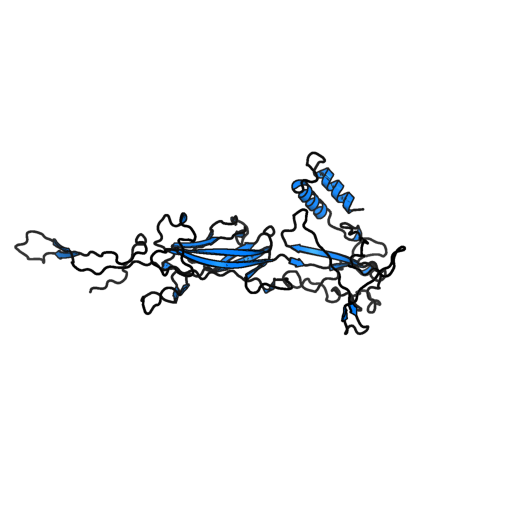 1 175 ? -11.470 1.437 32.334 1.00 91.81 175 ALA A O 1
ATOM 1432 N N . PRO A 1 176 ? -11.071 -0.722 32.717 1.00 88.50 176 PRO A N 1
ATOM 1433 C CA . PRO A 1 176 ? -10.154 -0.458 33.829 1.00 88.50 176 PRO A CA 1
ATOM 1434 C C . PRO A 1 176 ? -8.971 0.428 33.405 1.00 88.50 176 PRO A C 1
ATOM 1436 O O . PRO A 1 176 ? -8.574 0.391 32.244 1.00 88.50 176 PRO A O 1
ATOM 1439 N N . ASP A 1 177 ? -8.391 1.220 34.309 1.00 82.62 177 ASP A N 1
ATOM 1440 C CA . ASP A 1 177 ? -7.282 2.137 33.972 1.00 82.62 177 ASP A CA 1
ATOM 1441 C C . ASP A 1 177 ? -6.006 1.407 33.521 1.00 82.62 177 ASP A C 1
ATOM 1443 O O . ASP A 1 177 ? -5.214 1.936 32.745 1.00 82.62 177 ASP A O 1
ATOM 1447 N N . ASP A 1 178 ? -5.822 0.160 33.948 1.00 80.12 178 ASP A N 1
ATOM 1448 C CA . ASP A 1 178 ? -4.694 -0.693 33.577 1.00 80.12 178 ASP A CA 1
ATOM 1449 C C . ASP A 1 178 ? -4.881 -1.408 32.224 1.00 80.12 178 ASP A C 1
ATOM 1451 O O . ASP A 1 178 ? -4.036 -2.226 31.846 1.00 80.12 178 ASP A O 1
ATOM 1455 N N . PHE A 1 179 ? -5.925 -1.069 31.450 1.00 76.56 179 PHE A N 1
ATOM 1456 C CA . PHE A 1 179 ? -6.208 -1.670 30.138 1.00 76.56 179 PHE A CA 1
ATOM 1457 C C . PHE A 1 179 ? -5.045 -1.563 29.136 1.00 76.56 179 PHE A C 1
ATOM 1459 O O . PHE A 1 179 ? -4.962 -2.349 28.196 1.00 76.56 179 PHE A O 1
ATOM 1466 N N . GLU A 1 180 ? -4.135 -0.600 29.298 1.00 68.94 180 GLU A N 1
ATOM 1467 C CA . GLU A 1 180 ? -2.967 -0.467 28.421 1.00 68.94 180 GLU A CA 1
ATOM 1468 C C . GLU A 1 180 ? -1.899 -1.534 28.676 1.00 68.94 180 GLU A C 1
ATOM 1470 O O . GLU A 1 180 ? -1.210 -1.951 27.743 1.00 68.94 180 GLU A O 1
ATOM 1475 N N . SER A 1 181 ? -1.794 -2.014 29.918 1.00 67.06 181 SER A N 1
ATOM 1476 C CA . SER A 1 181 ? -0.908 -3.124 30.294 1.00 67.06 181 SER A CA 1
ATOM 1477 C C . SER A 1 181 ? -1.445 -4.486 29.834 1.00 67.06 181 SER A C 1
ATOM 1479 O O . SER A 1 181 ? -0.736 -5.495 29.853 1.00 67.06 181 SER A O 1
ATOM 1481 N N . MET A 1 182 ? -2.698 -4.507 29.377 1.00 61.75 182 MET A N 1
ATOM 1482 C CA . MET A 1 182 ? -3.400 -5.684 28.905 1.00 61.75 182 MET A CA 1
ATOM 1483 C C . MET A 1 182 ? -3.118 -5.960 27.412 1.00 61.75 182 MET A C 1
ATOM 1485 O O . MET A 1 182 ? -3.173 -5.076 26.555 1.00 61.75 182 MET A O 1
ATOM 1489 N N . SER A 1 183 ? -2.799 -7.217 27.085 1.00 57.19 183 SER A N 1
ATOM 1490 C CA . SER A 1 183 ? -2.435 -7.667 25.729 1.00 57.19 183 SER A CA 1
ATOM 1491 C C . SER A 1 183 ? -3.673 -7.942 24.853 1.00 57.19 183 SER A C 1
ATOM 1493 O O . SER A 1 183 ? -4.811 -7.781 25.285 1.00 57.19 183 SER A O 1
ATOM 1495 N N . ARG A 1 184 ? -3.475 -8.420 23.613 1.00 54.91 184 ARG A N 1
ATOM 1496 C CA . ARG A 1 184 ? -4.550 -8.893 22.711 1.00 54.91 184 ARG A CA 1
ATOM 1497 C C . ARG A 1 184 ? -5.458 -9.940 23.374 1.00 54.91 184 ARG A C 1
ATOM 1499 O O . ARG A 1 184 ? -6.627 -10.022 23.031 1.00 54.91 184 ARG A O 1
ATOM 1506 N N . SER A 1 185 ? -4.949 -10.687 24.357 1.00 61.59 185 SER A N 1
ATOM 1507 C CA . SER A 1 185 ? -5.728 -11.601 25.208 1.00 61.59 185 SER A CA 1
ATOM 1508 C C . SER A 1 185 ? -6.890 -10.939 25.956 1.00 61.59 185 SER A C 1
ATOM 1510 O O . SER A 1 185 ? -7.739 -11.647 26.485 1.00 61.59 185 SER A O 1
ATOM 1512 N N . ASN A 1 186 ? -6.924 -9.608 26.021 1.00 77.31 186 ASN A N 1
ATOM 1513 C CA . ASN A 1 186 ? -7.909 -8.817 26.751 1.00 77.31 186 ASN A CA 1
ATOM 1514 C C . ASN A 1 186 ? -8.879 -8.077 25.818 1.00 77.31 186 ASN A C 1
ATOM 1516 O O . ASN A 1 186 ? -9.652 -7.236 26.276 1.00 77.31 186 ASN A O 1
ATOM 1520 N N . ALA A 1 187 ? -8.853 -8.398 24.524 1.00 88.62 187 ALA A N 1
ATOM 1521 C CA . ALA A 1 187 ? -9.839 -7.955 23.556 1.00 88.62 187 ALA A CA 1
ATOM 1522 C C . ALA A 1 187 ? -10.550 -9.159 22.942 1.00 88.62 187 ALA A C 1
ATOM 1524 O O . ALA A 1 187 ? -9.943 -10.204 22.702 1.00 88.62 187 ALA A O 1
ATOM 1525 N N . GLN A 1 188 ? -11.837 -8.991 22.667 1.00 94.62 188 GLN A N 1
ATOM 1526 C CA . GLN A 1 188 ? -12.613 -9.970 21.926 1.00 94.62 188 GLN A CA 1
ATOM 1527 C C . GLN A 1 188 ? -12.639 -9.588 20.440 1.00 94.62 188 GLN A C 1
ATOM 1529 O O . GLN A 1 188 ? -12.803 -8.405 20.135 1.00 94.62 188 GLN A O 1
ATOM 1534 N N . PRO A 1 189 ? -12.480 -10.537 19.503 1.00 95.69 189 PRO A N 1
ATOM 1535 C CA . PRO A 1 189 ? -12.673 -10.265 18.081 1.00 95.69 189 PRO A CA 1
ATOM 1536 C C . PRO A 1 189 ? -14.051 -9.659 17.788 1.00 95.69 189 PRO A C 1
ATOM 1538 O O . PRO A 1 189 ? -15.040 -10.102 18.372 1.00 95.69 189 PRO A O 1
ATOM 1541 N N . ASP A 1 190 ? -14.090 -8.667 16.898 1.00 96.50 190 ASP A N 1
ATOM 1542 C CA . ASP A 1 190 ? -15.264 -7.954 16.362 1.00 96.50 190 ASP A CA 1
ATOM 1543 C C . ASP A 1 190 ? -16.086 -7.140 17.372 1.00 96.50 190 ASP A C 1
ATOM 1545 O O . ASP A 1 190 ? -16.478 -6.008 17.098 1.00 96.50 190 ASP A O 1
ATOM 1549 N N . ALA A 1 191 ? -16.376 -7.680 18.552 1.00 97.50 191 ALA A N 1
ATOM 1550 C CA . ALA A 1 191 ? -17.214 -7.044 19.559 1.00 97.50 191 ALA A CA 1
ATOM 1551 C C . ALA A 1 191 ? -16.980 -7.658 20.943 1.00 97.50 191 ALA A C 1
ATOM 1553 O O . ALA A 1 191 ? -16.851 -8.875 21.073 1.00 97.50 191 ALA A O 1
ATOM 1554 N N . ASN A 1 192 ? -17.016 -6.838 21.999 1.00 96.12 192 ASN A N 1
ATOM 1555 C CA . ASN A 1 192 ? -16.914 -7.314 23.385 1.00 96.12 192 ASN A CA 1
ATOM 1556 C C . ASN A 1 192 ? -18.245 -7.905 23.896 1.00 96.12 192 ASN A C 1
ATOM 1558 O O . ASN A 1 192 ? -18.886 -7.373 24.798 1.00 96.12 192 ASN A O 1
ATOM 1562 N N . THR A 1 193 ? -18.721 -8.980 23.278 1.00 96.38 193 THR A N 1
ATOM 1563 C CA . THR A 1 193 ? -19.983 -9.644 23.648 1.00 96.38 193 THR A CA 1
ATOM 1564 C C . THR A 1 193 ? -19.913 -10.415 24.971 1.00 96.38 193 THR A C 1
ATOM 1566 O O . THR A 1 193 ? -20.944 -10.589 25.616 1.00 96.38 193 THR A O 1
ATOM 1569 N N . ASP A 1 194 ? -18.726 -10.828 25.416 1.00 94.50 194 ASP A N 1
ATOM 1570 C CA . ASP A 1 194 ? -18.500 -11.409 26.743 1.00 94.50 194 ASP A CA 1
ATOM 1571 C C . ASP A 1 194 ? -18.126 -10.309 27.756 1.00 94.50 194 ASP A C 1
ATOM 1573 O O . ASP A 1 194 ? -17.282 -9.447 27.495 1.00 94.50 194 ASP A O 1
ATOM 1577 N N . LEU A 1 195 ? -18.767 -10.350 28.931 1.00 92.44 195 LEU A N 1
ATOM 1578 C CA . LEU A 1 195 ? -18.606 -9.385 30.028 1.00 92.44 195 LEU A CA 1
ATOM 1579 C C . LEU A 1 195 ? -17.174 -9.293 30.567 1.00 92.44 195 LEU A C 1
ATOM 1581 O O . LEU A 1 195 ? -16.831 -8.309 31.209 1.00 92.44 195 LEU A O 1
ATOM 1585 N N . THR A 1 196 ? -16.339 -10.295 30.314 1.00 91.50 196 THR A N 1
ATOM 1586 C CA . THR A 1 196 ? -14.922 -10.298 30.690 1.00 91.50 196 THR A CA 1
ATOM 1587 C C . THR A 1 196 ? -14.123 -9.262 29.894 1.00 91.50 196 THR A C 1
ATOM 1589 O O . THR A 1 196 ? -13.088 -8.788 30.362 1.00 91.50 196 THR A O 1
ATOM 1592 N N . TYR A 1 197 ? -14.589 -8.882 28.699 1.00 93.25 197 TYR A N 1
ATOM 1593 C CA . TYR A 1 197 ? -13.858 -7.993 27.802 1.00 93.25 197 TYR A CA 1
ATOM 1594 C C . TYR A 1 197 ? -14.372 -6.554 27.833 1.00 93.25 197 TYR A C 1
ATOM 1596 O O . TYR A 1 197 ? -15.568 -6.266 27.767 1.00 93.25 197 TYR A O 1
ATOM 1604 N N . HIS A 1 198 ? -13.421 -5.626 27.828 1.00 93.94 198 HIS A N 1
ATOM 1605 C CA . HIS A 1 198 ? -13.657 -4.188 27.672 1.00 93.94 198 HIS A CA 1
ATOM 1606 C C . HIS A 1 198 ? -13.177 -3.648 26.322 1.00 93.94 198 HIS A C 1
ATOM 1608 O O . HIS A 1 198 ? -13.295 -2.455 26.046 1.00 93.94 198 HIS A O 1
ATOM 1614 N N . LEU A 1 199 ? -12.587 -4.516 25.502 1.00 94.62 199 LEU A N 1
ATOM 1615 C CA . LEU A 1 199 ? -11.986 -4.162 24.230 1.00 94.62 199 LEU A CA 1
ATOM 1616 C C . LEU A 1 199 ? -12.540 -5.058 23.120 1.00 94.62 199 LEU A C 1
ATOM 1618 O O . LEU A 1 199 ? -12.732 -6.259 23.325 1.00 94.62 199 LEU A O 1
ATOM 1622 N N . ALA A 1 200 ? -12.725 -4.476 21.937 1.00 96.12 200 ALA A N 1
ATOM 1623 C CA . ALA A 1 200 ? -12.979 -5.198 20.695 1.00 96.12 200 ALA A CA 1
ATOM 1624 C C . ALA A 1 200 ? -11.759 -5.081 19.769 1.00 96.12 200 ALA A C 1
ATOM 1626 O O . ALA A 1 200 ? -11.240 -3.979 19.567 1.00 96.12 200 ALA A O 1
ATOM 1627 N N . SER A 1 201 ? -11.289 -6.189 19.203 1.00 95.81 201 SER A N 1
ATOM 1628 C CA . SER A 1 201 ? -10.121 -6.233 18.312 1.00 95.81 201 SER A CA 1
ATOM 1629 C C . SER A 1 201 ? -10.483 -6.652 16.898 1.00 95.81 201 SER A C 1
ATOM 1631 O O . SER A 1 201 ? -11.399 -7.446 16.720 1.00 95.81 201 SER A O 1
ATOM 1633 N N . ASP A 1 202 ? -9.688 -6.205 15.934 1.00 96.38 202 ASP A N 1
ATOM 1634 C CA . ASP A 1 202 ? -9.773 -6.626 14.537 1.00 96.38 202 ASP A CA 1
ATOM 1635 C C . ASP A 1 202 ? -8.369 -6.641 13.908 1.00 96.38 202 ASP A C 1
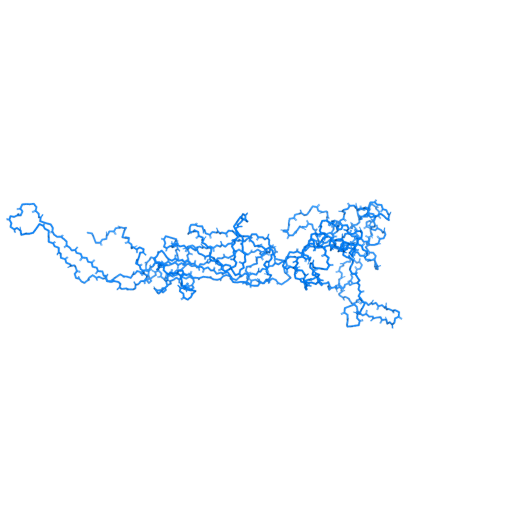ATOM 1637 O O . ASP A 1 202 ? -7.445 -5.976 14.397 1.00 96.38 202 ASP A O 1
ATOM 1641 N N . GLU A 1 203 ? -8.190 -7.422 12.845 1.00 96.38 203 GLU A N 1
ATOM 1642 C CA . GLU A 1 203 ? -6.961 -7.485 12.062 1.00 96.38 203 GLU A CA 1
ATOM 1643 C C . GLU A 1 203 ? -7.250 -7.469 10.565 1.00 96.38 203 GLU A C 1
ATOM 1645 O O . GLU A 1 203 ? -7.928 -8.345 10.036 1.00 96.38 203 GLU A O 1
ATOM 1650 N N . VAL A 1 204 ? -6.618 -6.535 9.854 1.00 97.94 204 VAL A N 1
ATOM 1651 C CA . VAL A 1 204 ? -6.749 -6.429 8.399 1.00 97.94 204 VAL A CA 1
ATOM 1652 C C . VAL A 1 204 ? -5.451 -6.852 7.726 1.00 97.94 204 VAL A C 1
ATOM 1654 O O . VAL A 1 204 ? -4.362 -6.351 8.029 1.00 97.94 204 VAL A O 1
ATOM 1657 N N . SER A 1 205 ? -5.570 -7.789 6.788 1.00 98.19 205 SER A N 1
ATOM 1658 C CA . SER A 1 205 ? -4.465 -8.250 5.956 1.00 98.19 205 SER A CA 1
ATOM 1659 C C . SER A 1 205 ? -4.179 -7.276 4.818 1.00 98.19 205 SER A C 1
ATOM 1661 O O . SER A 1 205 ? -5.034 -7.025 3.973 1.00 98.19 205 SER A O 1
ATOM 1663 N N . VAL A 1 206 ? -2.940 -6.794 4.750 1.00 98.06 206 VAL A N 1
ATOM 1664 C CA . VAL A 1 206 ? -2.468 -5.892 3.689 1.00 98.06 206 VAL A CA 1
ATOM 1665 C C . VAL A 1 206 ? -1.272 -6.499 2.957 1.00 98.06 206 VAL A C 1
ATOM 1667 O O . VAL A 1 206 ? -0.601 -7.395 3.486 1.00 98.06 206 VAL A O 1
ATOM 1670 N N . GLU A 1 207 ? -1.023 -6.053 1.730 1.00 97.06 207 GLU A N 1
ATOM 1671 C CA . GLU A 1 207 ? 0.153 -6.408 0.934 1.00 97.06 207 GLU A CA 1
ATOM 1672 C C . GLU A 1 207 ? 0.847 -5.146 0.422 1.00 97.06 207 GLU A C 1
ATOM 1674 O O . GLU A 1 207 ? 0.211 -4.284 -0.179 1.00 97.06 207 GLU A O 1
ATOM 1679 N N . PHE A 1 208 ? 2.153 -5.049 0.659 1.00 95.38 208 PHE A N 1
ATOM 1680 C CA . PHE A 1 208 ? 2.980 -3.919 0.257 1.00 95.38 208 PHE A CA 1
ATOM 1681 C C . PHE A 1 208 ? 3.636 -4.203 -1.073 1.00 95.38 208 PHE A C 1
ATOM 1683 O O . PHE A 1 208 ? 4.238 -5.262 -1.271 1.00 95.38 208 PHE A O 1
ATOM 1690 N N . ILE A 1 209 ? 3.494 -3.251 -1.987 1.00 94.50 209 ILE A N 1
ATOM 1691 C CA . ILE A 1 209 ? 3.813 -3.454 -3.390 1.00 94.50 209 ILE A CA 1
ATOM 1692 C C . ILE A 1 209 ? 4.701 -2.308 -3.871 1.00 94.50 209 ILE A C 1
ATOM 1694 O O . ILE A 1 209 ? 4.297 -1.142 -3.923 1.00 94.50 209 ILE A O 1
ATOM 1698 N N . GLY A 1 210 ? 5.929 -2.669 -4.237 1.00 92.56 210 GLY A N 1
ATOM 1699 C CA . GLY A 1 210 ? 6.820 -1.838 -5.033 1.00 92.56 210 GLY A CA 1
ATOM 1700 C C . GLY A 1 210 ? 6.381 -1.767 -6.497 1.00 92.56 210 GLY A C 1
ATOM 1701 O O . GLY A 1 210 ? 5.467 -2.463 -6.939 1.00 92.56 210 GLY A O 1
ATOM 1702 N N . ARG A 1 211 ? 7.031 -0.906 -7.280 1.00 91.50 211 ARG A N 1
ATOM 1703 C CA . ARG A 1 211 ? 6.683 -0.657 -8.687 1.00 91.50 211 ARG A CA 1
ATOM 1704 C C . ARG A 1 211 ? 7.917 -0.649 -9.575 1.00 91.50 211 ARG A C 1
ATOM 1706 O O . ARG A 1 211 ? 8.960 -0.133 -9.182 1.00 91.50 211 ARG A O 1
ATOM 1713 N N . LEU A 1 212 ? 7.768 -1.158 -10.796 1.00 90.44 212 LEU A N 1
ATOM 1714 C CA . LEU A 1 212 ? 8.708 -0.963 -11.901 1.00 90.44 212 LEU A CA 1
ATOM 1715 C C . LEU A 1 212 ? 7.975 -0.176 -12.980 1.00 90.44 212 LEU A C 1
ATOM 1717 O O . LEU A 1 212 ? 6.931 -0.603 -13.465 1.00 90.44 212 LEU A O 1
ATOM 1721 N N . TYR A 1 213 ? 8.501 0.989 -13.333 1.00 92.06 213 TYR A N 1
ATOM 1722 C CA . TYR A 1 213 ? 7.782 1.965 -14.143 1.00 92.06 213 TYR A CA 1
ATOM 1723 C C . TYR A 1 213 ? 8.731 2.769 -15.022 1.00 92.06 213 TYR A C 1
ATOM 1725 O O . TYR A 1 213 ? 9.947 2.606 -14.951 1.00 92.06 213 TYR A O 1
ATOM 1733 N N . ASP A 1 214 ? 8.167 3.637 -15.865 1.00 92.25 214 ASP A N 1
ATOM 1734 C CA . ASP A 1 214 ? 8.944 4.530 -16.730 1.00 92.25 214 ASP A CA 1
ATOM 1735 C C . ASP A 1 214 ? 9.927 3.787 -17.649 1.00 92.25 214 ASP A C 1
ATOM 1737 O O . ASP A 1 214 ? 10.972 4.327 -17.990 1.00 92.25 214 ASP A O 1
ATOM 1741 N N . PHE A 1 215 ? 9.609 2.557 -18.074 1.00 93.44 215 PHE A N 1
ATOM 1742 C CA . PHE A 1 215 ? 10.438 1.902 -19.081 1.00 93.44 215 PHE A CA 1
ATOM 1743 C C . PHE A 1 215 ? 10.382 2.686 -20.397 1.00 93.44 215 PHE A C 1
ATOM 1745 O O . PHE A 1 215 ? 9.306 2.918 -20.964 1.00 93.44 215 PHE A O 1
ATOM 1752 N N . GLU A 1 216 ? 11.557 3.057 -20.886 1.00 92.94 216 GLU A N 1
ATOM 1753 C CA . GLU A 1 216 ? 11.741 3.812 -22.115 1.00 92.94 216 GLU A CA 1
ATOM 1754 C C . GLU A 1 216 ? 12.956 3.336 -22.904 1.00 92.94 216 GLU A C 1
ATOM 1756 O O . GLU A 1 216 ? 13.981 2.973 -22.337 1.00 92.94 216 GLU A O 1
ATOM 1761 N N . ILE A 1 217 ? 12.862 3.385 -24.232 1.00 93.38 217 ILE A N 1
ATOM 1762 C CA . ILE A 1 217 ? 14.021 3.282 -25.120 1.00 93.38 217 ILE A CA 1
ATOM 1763 C C . ILE A 1 217 ? 14.558 4.693 -25.353 1.00 93.38 217 ILE A C 1
ATOM 1765 O O . ILE A 1 217 ? 13.842 5.549 -25.882 1.00 93.38 217 ILE A O 1
ATOM 1769 N N . THR A 1 218 ? 15.818 4.901 -24.977 1.00 90.19 218 THR A N 1
ATOM 1770 C CA . THR A 1 218 ? 16.509 6.199 -24.986 1.00 90.19 218 THR A CA 1
ATOM 1771 C C . THR A 1 218 ? 17.482 6.359 -26.152 1.00 90.19 218 THR A C 1
ATOM 1773 O O . THR A 1 218 ? 17.895 7.475 -26.453 1.00 90.19 218 THR A O 1
ATOM 1776 N N . ASP A 1 219 ? 17.857 5.263 -26.820 1.00 90.12 219 ASP A N 1
ATOM 1777 C CA . ASP A 1 219 ? 18.676 5.297 -28.036 1.00 90.12 219 ASP A CA 1
ATOM 1778 C C . ASP A 1 219 ? 18.574 3.977 -28.814 1.00 90.12 219 ASP A C 1
ATOM 1780 O O . ASP A 1 219 ? 18.316 2.915 -28.240 1.00 90.12 219 ASP A O 1
ATOM 1784 N N . ILE A 1 220 ? 18.841 4.015 -30.119 1.00 91.06 220 ILE A N 1
ATOM 1785 C CA . ILE A 1 220 ? 18.908 2.841 -30.997 1.00 91.06 220 ILE A CA 1
ATOM 1786 C C . ILE A 1 220 ? 20.133 2.986 -31.892 1.00 91.06 220 ILE A C 1
ATOM 1788 O O . ILE A 1 220 ? 20.285 3.978 -32.598 1.00 91.06 220 ILE A O 1
ATOM 1792 N N . ALA A 1 221 ? 20.992 1.967 -31.912 1.00 88.12 221 ALA A N 1
ATOM 1793 C CA . ALA A 1 221 ? 22.258 2.019 -32.642 1.00 88.12 221 ALA A CA 1
ATOM 1794 C C . ALA A 1 221 ? 22.115 1.979 -34.177 1.00 88.12 221 ALA A C 1
ATOM 1796 O O . ALA A 1 221 ? 23.096 2.178 -34.893 1.00 88.12 221 ALA A O 1
ATOM 1797 N N . ASP A 1 222 ? 20.921 1.684 -34.694 1.00 90.19 222 ASP A N 1
ATOM 1798 C CA . ASP A 1 222 ? 20.621 1.734 -36.125 1.00 90.19 222 ASP A CA 1
ATOM 1799 C C . ASP A 1 222 ? 20.750 3.177 -36.629 1.00 90.19 222 ASP A C 1
ATOM 1801 O O . ASP A 1 222 ? 20.096 4.093 -36.137 1.00 90.19 222 ASP A O 1
ATOM 1805 N N . TYR A 1 223 ? 21.587 3.373 -37.647 1.00 89.44 223 TYR A N 1
ATOM 1806 C CA . TYR A 1 223 ? 21.901 4.681 -38.223 1.00 89.44 223 TYR A CA 1
ATOM 1807 C C . TYR A 1 223 ? 20.672 5.430 -38.757 1.00 89.44 223 TYR A C 1
ATOM 1809 O O . TYR A 1 223 ? 20.712 6.653 -38.876 1.00 89.44 223 TYR A O 1
ATOM 1817 N N . ASN A 1 224 ? 19.579 4.726 -39.080 1.00 92.50 224 ASN A N 1
ATOM 1818 C CA . ASN A 1 224 ? 18.331 5.379 -39.473 1.00 92.50 224 ASN A CA 1
ATOM 1819 C C . ASN A 1 224 ? 17.690 6.126 -38.298 1.00 92.50 224 ASN A C 1
ATOM 1821 O O . ASN A 1 224 ? 17.018 7.122 -38.524 1.00 92.50 224 ASN A O 1
ATOM 1825 N N . TRP A 1 225 ? 17.935 5.680 -37.066 1.00 93.06 225 TRP A N 1
ATOM 1826 C CA . TRP A 1 225 ? 17.330 6.203 -35.842 1.00 93.06 225 TRP A CA 1
ATOM 1827 C C . TRP A 1 225 ? 18.196 7.245 -35.135 1.00 93.06 225 TRP A C 1
ATOM 1829 O O . TRP A 1 225 ? 17.718 7.926 -34.235 1.00 93.06 225 TRP A O 1
ATOM 1839 N N . GLU A 1 226 ? 19.448 7.424 -35.556 1.00 91.44 226 GLU A N 1
ATOM 1840 C CA . GLU A 1 226 ? 20.389 8.337 -34.904 1.00 91.44 226 GLU A CA 1
ATOM 1841 C C . GLU A 1 226 ? 19.827 9.760 -34.756 1.00 91.44 226 GLU A C 1
ATOM 1843 O O . GLU A 1 226 ? 19.877 10.332 -33.672 1.00 91.44 226 GLU A O 1
ATOM 1848 N N . LEU A 1 227 ? 19.233 10.315 -35.818 1.00 93.50 227 LEU A N 1
ATOM 1849 C CA . LEU A 1 227 ? 18.663 11.669 -35.798 1.00 93.50 227 LEU A CA 1
ATOM 1850 C C . LEU A 1 227 ? 17.327 11.774 -35.047 1.00 93.50 227 LEU A C 1
ATOM 1852 O O . LEU A 1 227 ? 16.797 12.872 -34.885 1.00 93.50 227 LEU A O 1
ATOM 1856 N N . VAL A 1 228 ? 16.768 10.648 -34.597 1.00 94.31 228 VAL A N 1
ATOM 1857 C CA . VAL A 1 228 ? 15.615 10.644 -33.692 1.00 94.31 228 VAL A CA 1
ATOM 1858 C C . VAL A 1 228 ? 16.068 10.973 -32.282 1.00 94.31 228 VAL A C 1
ATOM 1860 O O . VAL A 1 228 ? 15.428 11.792 -31.634 1.00 94.31 228 VAL A O 1
ATOM 1863 N N . PHE A 1 229 ? 17.174 10.383 -31.828 1.00 92.25 229 PHE A N 1
ATOM 1864 C CA . PHE A 1 229 ? 17.673 10.521 -30.456 1.00 92.25 229 PHE A CA 1
ATOM 1865 C C . PHE A 1 229 ? 18.744 11.607 -30.310 1.00 92.25 229 PHE A C 1
ATOM 1867 O O . PHE A 1 229 ? 18.952 12.136 -29.218 1.00 92.25 229 PHE A O 1
ATOM 1874 N N . ARG A 1 230 ? 19.421 11.974 -31.406 1.00 90.94 230 ARG A N 1
ATOM 1875 C CA . ARG A 1 230 ? 20.583 12.873 -31.408 1.00 90.94 230 ARG A CA 1
ATOM 1876 C C . ARG A 1 230 ? 20.390 14.017 -32.396 1.00 90.94 230 ARG A C 1
ATOM 1878 O O . ARG A 1 230 ? 19.895 13.828 -33.501 1.00 90.94 230 ARG A O 1
ATOM 1885 N N . ARG A 1 231 ? 20.806 15.227 -32.017 1.00 90.75 231 ARG A N 1
ATOM 1886 C CA . ARG A 1 231 ? 20.602 16.443 -32.833 1.00 90.75 231 ARG A CA 1
ATOM 1887 C C . ARG A 1 231 ? 21.362 16.412 -34.157 1.00 90.75 231 ARG A C 1
ATOM 1889 O O . ARG A 1 231 ? 20.911 16.997 -35.136 1.00 90.75 231 ARG A O 1
ATOM 1896 N N . TYR A 1 232 ? 22.515 15.746 -34.176 1.00 89.75 232 TYR A N 1
ATOM 1897 C CA . TYR A 1 232 ? 23.382 15.635 -35.345 1.00 89.75 232 TYR A CA 1
ATOM 1898 C C . TYR A 1 232 ? 23.952 14.221 -35.437 1.00 89.75 232 TYR A C 1
ATOM 1900 O O . TYR A 1 232 ? 24.152 13.561 -34.415 1.00 89.75 232 TYR A O 1
ATOM 1908 N N . LYS A 1 233 ? 24.275 13.779 -36.655 1.00 87.31 233 LYS A N 1
ATOM 1909 C CA . LYS A 1 233 ? 24.956 12.497 -36.873 1.00 87.31 233 LYS A CA 1
ATOM 1910 C C . LYS A 1 233 ? 26.313 12.477 -36.166 1.00 87.31 233 LYS A C 1
ATOM 1912 O O . LYS A 1 233 ? 27.049 13.459 -36.225 1.00 87.31 233 LYS A O 1
ATOM 1917 N N . GLY A 1 234 ? 26.631 11.380 -35.489 1.00 83.44 234 GLY A N 1
ATOM 1918 C CA . GLY A 1 234 ? 27.840 11.197 -34.685 1.00 83.44 234 GLY A CA 1
ATOM 1919 C C . GLY A 1 234 ? 27.906 12.033 -33.400 1.00 83.44 234 GLY A C 1
ATOM 1920 O O . GLY A 1 234 ? 28.902 11.954 -32.685 1.00 83.44 234 GLY A O 1
ATOM 1921 N N . SER A 1 235 ? 26.888 12.843 -33.087 1.00 84.56 235 SER A N 1
ATOM 1922 C CA . SER A 1 235 ? 26.881 13.705 -31.900 1.00 84.56 235 SER A CA 1
ATOM 1923 C C . SER A 1 235 ? 26.278 13.000 -30.695 1.00 84.56 235 SER A C 1
ATOM 1925 O O . SER A 1 235 ? 25.342 12.230 -30.840 1.00 84.56 235 SER A O 1
ATOM 1927 N N . ILE A 1 236 ? 26.748 13.332 -29.492 1.00 80.62 236 ILE A N 1
ATOM 1928 C CA . ILE A 1 236 ? 26.113 12.919 -28.231 1.00 80.62 236 ILE A CA 1
ATOM 1929 C C . ILE A 1 236 ? 24.984 13.862 -27.793 1.00 80.62 236 ILE A C 1
ATOM 1931 O O . ILE A 1 236 ? 24.336 13.588 -26.793 1.00 80.62 236 ILE A O 1
ATOM 1935 N N . ALA A 1 237 ? 24.752 14.984 -28.485 1.00 86.56 237 ALA A N 1
ATOM 1936 C CA . ALA A 1 237 ? 23.743 15.963 -28.082 1.00 86.56 237 ALA A CA 1
ATOM 1937 C C . ALA A 1 237 ? 22.324 15.399 -28.294 1.00 86.56 237 ALA A C 1
ATOM 1939 O O . ALA A 1 237 ? 21.982 15.088 -29.439 1.00 86.56 237 ALA A O 1
ATOM 1940 N N . PRO A 1 238 ? 21.478 15.301 -27.253 1.00 88.06 238 PRO A N 1
ATOM 1941 C CA . PRO A 1 238 ? 20.220 14.574 -27.333 1.00 88.06 238 PRO A CA 1
ATOM 1942 C C . PRO A 1 238 ? 19.104 15.456 -27.913 1.00 88.06 238 PRO A C 1
ATOM 1944 O O . PRO A 1 238 ? 19.111 16.692 -27.792 1.00 88.06 238 PRO A O 1
ATOM 1947 N N . THR A 1 239 ? 18.114 14.817 -28.527 1.00 91.12 239 THR A N 1
ATOM 1948 C CA . THR A 1 239 ? 16.818 15.430 -28.875 1.00 91.12 239 THR A CA 1
ATOM 1949 C C . THR A 1 239 ? 15.820 15.369 -27.720 1.00 91.12 239 THR A C 1
ATOM 1951 O O . THR A 1 239 ? 14.834 16.100 -27.758 1.00 91.12 239 THR A O 1
ATOM 1954 N N . TRP A 1 240 ? 16.087 14.527 -26.710 1.00 88.44 240 TRP A N 1
ATOM 1955 C CA . TRP A 1 240 ? 15.179 14.179 -25.605 1.00 88.44 240 TRP A CA 1
ATOM 1956 C C . TRP A 1 240 ? 13.914 13.426 -26.038 1.00 88.44 240 TRP A C 1
ATOM 1958 O O . TRP A 1 240 ? 12.925 13.389 -25.309 1.00 88.44 240 TRP A O 1
ATOM 1968 N N . ILE A 1 241 ? 13.934 12.823 -27.229 1.00 92.06 241 ILE A N 1
ATOM 1969 C CA . ILE A 1 241 ? 12.891 11.895 -27.663 1.00 92.06 241 ILE A CA 1
ATOM 1970 C C . ILE A 1 241 ? 13.185 10.517 -27.074 1.00 92.06 241 ILE A C 1
ATOM 1972 O O . ILE A 1 241 ? 14.286 10.002 -27.239 1.00 92.06 241 ILE A O 1
ATOM 1976 N N . SER A 1 242 ? 12.163 9.906 -26.483 1.00 93.56 242 SER A N 1
ATOM 1977 C CA . SER A 1 242 ? 12.194 8.535 -25.975 1.00 93.56 242 SER A CA 1
ATOM 1978 C C . SER A 1 242 ? 10.946 7.770 -26.401 1.00 93.56 242 SER A C 1
ATOM 1980 O O . SER A 1 242 ? 9.898 8.371 -26.650 1.00 93.56 242 SER A O 1
ATOM 1982 N N . TYR A 1 243 ? 11.041 6.439 -26.446 1.00 95.94 243 TYR A N 1
ATOM 1983 C CA . TYR A 1 243 ? 9.899 5.558 -26.715 1.00 95.94 243 TYR A CA 1
ATOM 1984 C C . TYR A 1 243 ? 9.467 4.841 -25.440 1.00 95.94 243 TYR A C 1
ATOM 1986 O O . TYR A 1 243 ? 10.160 3.942 -24.972 1.00 95.94 243 TYR A O 1
ATOM 1994 N N . TRP A 1 244 ? 8.310 5.217 -24.905 1.00 96.31 244 TRP A N 1
ATOM 1995 C CA . TRP A 1 244 ? 7.798 4.754 -23.611 1.00 96.31 244 TRP A CA 1
ATOM 1996 C C . TRP A 1 244 ? 6.948 3.484 -23.730 1.00 96.31 244 TRP A C 1
ATOM 1998 O O . TRP A 1 244 ? 6.411 3.189 -24.798 1.00 96.31 244 TRP A O 1
ATOM 2008 N N . THR A 1 245 ? 6.734 2.760 -22.629 1.00 93.31 245 THR A N 1
ATOM 2009 C CA . THR A 1 245 ? 5.763 1.641 -22.574 1.00 93.31 245 THR A CA 1
ATOM 2010 C C . THR A 1 245 ? 4.353 2.022 -23.018 1.00 93.31 245 THR A C 1
ATOM 2012 O O . THR A 1 245 ? 3.629 1.187 -23.555 1.00 93.31 245 THR A O 1
ATOM 2015 N N . GLY A 1 246 ? 3.968 3.285 -22.841 1.00 94.44 246 GLY A N 1
ATOM 2016 C CA . GLY A 1 246 ? 2.664 3.801 -23.229 1.00 94.44 246 GLY A CA 1
ATOM 2017 C C . GLY A 1 246 ? 2.592 5.321 -23.143 1.00 94.44 246 GLY A C 1
ATOM 2018 O O . GLY A 1 246 ? 3.609 6.014 -23.121 1.00 94.44 246 GLY A O 1
ATOM 2019 N N . THR A 1 247 ? 1.369 5.845 -23.111 1.00 95.31 247 THR A N 1
ATOM 2020 C CA . THR A 1 247 ? 1.091 7.287 -22.983 1.00 95.31 247 THR A CA 1
ATOM 2021 C C . THR A 1 247 ? 0.742 7.705 -21.557 1.00 95.31 247 THR A C 1
ATOM 2023 O O . THR A 1 247 ? 0.342 8.849 -21.334 1.00 95.31 247 THR A O 1
ATOM 2026 N N . GLN A 1 248 ? 0.833 6.772 -20.612 1.00 93.56 248 GLN A N 1
ATOM 2027 C CA . GLN A 1 248 ? 0.483 6.976 -19.214 1.00 93.56 248 GLN A CA 1
ATOM 2028 C C . GLN A 1 248 ? 1.731 6.989 -18.325 1.00 93.56 248 GLN A C 1
ATOM 2030 O O . GLN A 1 248 ? 2.788 6.452 -18.694 1.00 93.56 248 GLN A O 1
ATOM 2035 N N . ASP A 1 249 ? 1.625 7.655 -17.184 1.00 91.94 249 ASP A N 1
ATOM 2036 C CA . ASP A 1 249 ? 2.622 7.632 -16.125 1.00 91.94 249 ASP A CA 1
ATOM 2037 C C . ASP A 1 249 ? 2.400 6.467 -15.145 1.00 91.94 249 ASP A C 1
ATOM 2039 O O . ASP A 1 249 ? 1.655 5.526 -15.426 1.00 91.94 249 ASP A O 1
ATOM 2043 N N . ILE A 1 250 ? 3.120 6.493 -14.024 1.00 90.44 250 ILE A N 1
ATOM 2044 C CA . ILE A 1 250 ? 3.077 5.445 -13.001 1.00 90.44 250 ILE A CA 1
ATOM 2045 C C . ILE A 1 250 ? 1.705 5.315 -12.318 1.00 90.44 250 ILE A C 1
ATOM 2047 O O . ILE A 1 250 ? 1.392 4.232 -11.818 1.00 90.44 250 ILE A O 1
ATOM 2051 N N . ASP A 1 251 ? 0.910 6.386 -12.296 1.00 90.88 251 ASP A N 1
ATOM 2052 C CA . ASP A 1 251 ? -0.400 6.444 -11.645 1.00 90.88 251 ASP A CA 1
ATOM 2053 C C . ASP A 1 251 ? -1.561 6.446 -12.665 1.00 90.88 251 ASP A C 1
ATOM 2055 O O . ASP A 1 251 ? -2.730 6.513 -12.298 1.00 90.88 251 ASP A O 1
ATOM 2059 N N . GLY A 1 252 ? -1.253 6.280 -13.957 1.00 90.25 252 GLY A N 1
ATOM 2060 C CA . GLY A 1 252 ? -2.241 6.157 -15.032 1.00 90.25 252 GLY A CA 1
ATOM 2061 C C . GLY A 1 252 ? -2.619 7.482 -15.700 1.00 90.25 252 GLY A C 1
ATOM 2062 O O . GLY A 1 252 ? -3.393 7.480 -16.668 1.00 90.25 252 GLY A O 1
ATOM 2063 N N . ASP A 1 253 ? -2.039 8.595 -15.254 1.00 92.69 253 ASP A N 1
ATOM 2064 C CA . ASP A 1 253 ? -2.259 9.919 -15.825 1.00 92.69 253 ASP A CA 1
ATOM 2065 C C . ASP A 1 253 ? -1.510 10.089 -17.149 1.00 92.69 253 ASP A C 1
ATOM 2067 O O . ASP A 1 253 ? -0.584 9.352 -17.484 1.00 92.69 253 ASP A O 1
ATOM 2071 N N . LYS A 1 254 ? -1.923 11.061 -17.969 1.00 94.81 254 LYS A N 1
ATOM 2072 C CA . LYS A 1 254 ? -1.299 11.289 -19.281 1.00 94.81 254 LYS A CA 1
ATOM 2073 C C . LYS A 1 254 ? 0.128 11.819 -19.120 1.00 94.81 254 LYS A C 1
ATOM 2075 O O . LYS A 1 254 ? 0.324 12.938 -18.664 1.00 94.81 254 LYS A O 1
ATOM 2080 N N . ARG A 1 255 ? 1.106 11.089 -19.665 1.00 93.25 255 ARG A N 1
ATOM 2081 C CA . ARG A 1 255 ? 2.523 11.502 -19.727 1.00 93.25 255 ARG A CA 1
ATOM 2082 C C . ARG A 1 255 ? 2.781 12.650 -20.712 1.00 93.25 255 ARG A C 1
ATOM 2084 O O . ARG A 1 255 ? 3.773 13.360 -20.599 1.00 93.25 255 ARG A O 1
ATOM 2091 N N . GLY A 1 256 ? 1.911 12.818 -21.709 1.00 93.38 256 GLY A N 1
ATOM 2092 C CA . GLY A 1 256 ? 2.025 13.879 -22.719 1.00 93.38 256 GLY A CA 1
ATOM 2093 C C . GLY A 1 256 ? 2.862 13.522 -23.954 1.00 93.38 256 GLY A C 1
ATOM 2094 O O . GLY A 1 256 ? 3.003 14.353 -24.849 1.00 93.38 256 GLY A O 1
ATOM 2095 N N . ASN A 1 257 ? 3.375 12.293 -24.063 1.00 94.38 257 ASN A N 1
ATOM 2096 C CA . ASN A 1 257 ? 3.975 11.791 -25.300 1.00 94.38 257 ASN A CA 1
ATOM 2097 C C . ASN A 1 257 ? 2.904 11.367 -26.321 1.00 94.38 257 ASN A C 1
ATOM 2099 O O . ASN A 1 257 ? 1.826 10.881 -25.978 1.00 94.38 257 ASN A O 1
ATOM 2103 N N . TYR A 1 258 ? 3.229 11.508 -27.606 1.00 94.06 258 TYR A N 1
ATOM 2104 C CA . TYR A 1 258 ? 2.399 10.999 -28.697 1.00 94.06 258 TYR A CA 1
ATOM 2105 C C . TYR A 1 258 ? 2.486 9.470 -28.799 1.00 94.06 258 TYR A C 1
ATOM 2107 O O . TYR A 1 258 ? 3.536 8.884 -28.541 1.00 94.06 258 TYR A O 1
ATOM 2115 N N . SER A 1 259 ? 1.422 8.826 -29.288 1.00 93.25 259 SER A N 1
ATOM 2116 C CA . SER A 1 259 ? 1.357 7.365 -29.484 1.00 93.25 259 SER A CA 1
ATOM 2117 C C . SER A 1 259 ? 2.396 6.805 -30.466 1.00 93.25 259 SER A C 1
ATOM 2119 O O . SER A 1 259 ? 2.654 5.605 -30.464 1.00 93.25 259 SER A O 1
ATOM 2121 N N . GLN A 1 260 ? 3.001 7.651 -31.306 1.00 94.25 260 GLN A N 1
ATOM 2122 C CA . GLN A 1 260 ? 4.129 7.261 -32.159 1.00 94.25 260 GLN A CA 1
ATOM 2123 C C . GLN A 1 260 ? 5.416 7.011 -31.356 1.00 94.25 260 GLN A C 1
ATOM 2125 O O . GLN A 1 260 ? 6.259 6.232 -31.790 1.00 94.25 260 GLN A O 1
ATOM 2130 N N . PHE A 1 261 ? 5.549 7.639 -30.183 1.00 95.69 261 PHE A N 1
ATOM 2131 C CA . PHE A 1 261 ? 6.689 7.543 -29.270 1.00 95.69 261 PHE A CA 1
ATOM 2132 C C . PHE A 1 261 ? 6.429 6.516 -28.161 1.00 95.69 261 PHE A C 1
ATOM 2134 O O . PHE A 1 261 ? 6.694 6.759 -26.981 1.00 95.69 261 PHE A O 1
ATOM 2141 N N . THR A 1 262 ? 5.861 5.370 -28.541 1.00 95.94 262 THR A N 1
ATOM 2142 C CA . THR A 1 262 ? 5.658 4.228 -27.648 1.00 95.94 262 THR A CA 1
ATOM 2143 C C . THR A 1 262 ? 6.257 2.954 -28.227 1.00 95.94 262 THR A C 1
ATOM 2145 O O . THR A 1 262 ? 6.434 2.819 -29.442 1.00 95.94 262 THR A O 1
ATOM 2148 N N . VAL A 1 263 ? 6.579 2.007 -27.350 1.00 93.31 263 VAL A N 1
ATOM 2149 C CA . VAL A 1 263 ? 6.957 0.643 -27.725 1.00 93.31 263 VAL A CA 1
ATOM 2150 C C . VAL A 1 263 ? 5.703 -0.193 -28.051 1.00 93.31 263 VAL A C 1
ATOM 2152 O O . VAL A 1 263 ? 4.614 0.106 -27.557 1.00 93.31 263 VAL A O 1
ATOM 2155 N N . PRO A 1 264 ? 5.816 -1.243 -28.888 1.00 90.44 264 PRO A N 1
ATOM 2156 C CA . PRO A 1 264 ? 6.996 -1.617 -29.664 1.00 90.44 264 PRO A CA 1
ATOM 2157 C C . PRO A 1 264 ? 7.281 -0.614 -30.789 1.00 90.44 264 PRO A C 1
ATOM 2159 O O . PRO A 1 264 ? 6.360 -0.047 -31.386 1.00 90.44 264 PRO A O 1
ATOM 2162 N N . ILE A 1 265 ? 8.569 -0.447 -31.100 1.00 90.69 265 ILE A N 1
ATOM 2163 C CA . ILE A 1 265 ? 9.029 0.379 -32.216 1.00 90.69 265 ILE A CA 1
ATOM 2164 C C . ILE A 1 265 ? 8.717 -0.340 -33.525 1.00 90.69 265 ILE A C 1
ATOM 2166 O O . ILE A 1 265 ? 9.172 -1.458 -33.764 1.00 90.69 265 ILE A O 1
ATOM 2170 N N . ARG A 1 266 ? 7.921 0.307 -34.372 1.00 87.94 266 ARG A N 1
ATOM 2171 C CA . ARG A 1 266 ? 7.321 -0.281 -35.575 1.00 87.94 266 ARG A CA 1
ATOM 2172 C C . ARG A 1 266 ? 7.332 0.720 -36.734 1.00 87.94 266 ARG A C 1
ATOM 2174 O O . ARG A 1 266 ? 7.583 1.904 -36.501 1.00 87.94 266 ARG A O 1
ATOM 2181 N N . PRO A 1 267 ? 7.032 0.301 -37.977 1.00 89.56 267 PRO A N 1
ATOM 2182 C CA . PRO A 1 267 ? 6.742 1.253 -39.045 1.00 89.56 267 PRO A CA 1
ATOM 2183 C C . PRO A 1 267 ? 5.712 2.294 -38.576 1.00 89.56 267 PRO A C 1
ATOM 2185 O O . PRO A 1 267 ? 4.678 1.948 -38.006 1.00 89.56 267 PRO A O 1
ATOM 2188 N N . GLY A 1 268 ? 6.032 3.573 -38.763 1.00 91.44 268 GLY A N 1
ATOM 2189 C CA . GLY A 1 268 ? 5.266 4.723 -38.277 1.00 91.44 268 GLY A CA 1
ATOM 2190 C C . GLY A 1 268 ? 5.776 5.323 -36.963 1.00 91.44 268 GLY A C 1
ATOM 2191 O O . GLY A 1 268 ? 5.439 6.463 -36.667 1.00 91.44 268 GLY A O 1
ATOM 2192 N N . SER A 1 269 ? 6.627 4.619 -36.208 1.00 93.88 269 SER A N 1
ATOM 2193 C CA . SER A 1 269 ? 7.253 5.146 -34.984 1.00 93.88 269 SER A CA 1
ATOM 2194 C C . SER A 1 269 ? 8.317 6.213 -35.268 1.00 93.88 269 SER A C 1
ATOM 2196 O O . SER A 1 269 ? 8.657 7.000 -34.387 1.00 93.88 269 SER A O 1
ATOM 2198 N N . HIS A 1 270 ? 8.869 6.244 -36.481 1.00 95.19 270 HIS A N 1
ATOM 2199 C CA . HIS A 1 270 ? 9.919 7.187 -36.851 1.00 95.19 270 HIS A CA 1
ATOM 2200 C C . HIS A 1 270 ? 9.335 8.579 -37.180 1.00 95.19 270 HIS A C 1
ATOM 2202 O O . HIS A 1 270 ? 8.533 8.684 -38.112 1.00 95.19 270 HIS A O 1
ATOM 2208 N N . PRO A 1 271 ? 9.747 9.663 -36.490 1.00 94.00 271 PRO A N 1
ATOM 2209 C CA . PRO A 1 271 ? 9.123 10.981 -36.640 1.00 94.00 271 PRO A CA 1
ATOM 2210 C C . PRO A 1 271 ? 9.537 11.728 -37.917 1.00 94.00 271 PRO A C 1
ATOM 2212 O O . PRO A 1 271 ? 8.804 12.597 -38.385 1.00 94.00 271 PRO A O 1
ATOM 2215 N N . LEU A 1 272 ? 10.709 11.424 -38.489 1.00 92.88 272 LEU A N 1
ATOM 2216 C CA . LEU A 1 272 ? 11.197 12.129 -39.680 1.00 92.88 272 LEU A CA 1
ATOM 2217 C C . LEU A 1 272 ? 10.441 11.726 -40.955 1.00 92.88 272 LEU A C 1
ATOM 2219 O O . LEU A 1 272 ? 10.175 10.548 -41.214 1.00 92.88 272 LEU A O 1
ATOM 2223 N N . GLN A 1 273 ? 10.157 12.721 -41.797 1.00 92.06 273 GLN A N 1
ATOM 2224 C CA . GLN A 1 273 ? 9.530 12.523 -43.101 1.00 92.06 273 GLN A CA 1
ATOM 2225 C C . GLN A 1 273 ? 10.382 11.599 -43.987 1.00 92.06 273 GLN A C 1
ATOM 2227 O O . GLN A 1 273 ? 11.603 11.713 -44.035 1.00 92.06 273 GLN A O 1
ATOM 2232 N N . GLY A 1 274 ? 9.730 10.666 -44.688 1.00 91.88 274 GLY A N 1
ATOM 2233 C CA . GLY A 1 274 ? 10.394 9.662 -45.531 1.00 91.88 274 GLY A CA 1
ATOM 2234 C C . GLY A 1 274 ? 10.756 8.353 -44.817 1.00 91.88 274 GLY A C 1
ATOM 2235 O O . GLY A 1 274 ? 11.022 7.364 -45.490 1.00 91.88 274 GLY A O 1
ATOM 2236 N N . TYR A 1 275 ? 10.668 8.292 -43.482 1.00 93.44 275 TYR A N 1
ATOM 2237 C CA . TYR A 1 275 ? 11.043 7.110 -42.687 1.00 93.44 275 TYR A CA 1
ATOM 2238 C C . TYR A 1 275 ? 9.843 6.309 -42.157 1.00 93.44 275 TYR A C 1
ATOM 2240 O O . TYR A 1 275 ? 10.002 5.413 -41.334 1.00 93.44 275 TYR A O 1
ATOM 2248 N N . LYS A 1 276 ? 8.623 6.577 -42.643 1.00 88.81 276 LYS A N 1
ATOM 2249 C CA . LYS A 1 276 ? 7.397 5.926 -42.141 1.00 88.81 276 LYS A CA 1
ATOM 2250 C C . LYS A 1 276 ? 7.429 4.395 -42.216 1.00 88.81 276 LYS A C 1
ATOM 2252 O O . LYS A 1 276 ? 6.837 3.746 -41.368 1.00 88.81 276 LYS A O 1
ATOM 2257 N N . ASN A 1 277 ? 8.128 3.813 -43.188 1.00 88.12 277 ASN A N 1
ATOM 2258 C CA . ASN A 1 277 ? 8.217 2.356 -43.347 1.00 88.12 277 ASN A CA 1
ATOM 2259 C C . ASN A 1 277 ? 9.435 1.735 -42.640 1.00 88.12 277 ASN A C 1
ATOM 2261 O O . ASN A 1 277 ? 9.659 0.532 -42.757 1.00 88.12 277 ASN A O 1
ATOM 2265 N N . VAL A 1 278 ? 10.243 2.539 -41.942 1.00 89.12 278 VAL A N 1
ATOM 2266 C CA . VAL A 1 278 ? 11.458 2.076 -41.268 1.00 89.12 278 VAL A CA 1
ATOM 2267 C C . VAL A 1 278 ? 11.102 1.472 -39.912 1.00 89.12 278 VAL A C 1
ATOM 2269 O O . VAL A 1 278 ? 10.340 2.045 -39.136 1.00 89.12 278 VAL A O 1
ATOM 2272 N N . ALA A 1 279 ? 11.683 0.309 -39.635 1.00 85.00 279 ALA A N 1
ATOM 2273 C CA . ALA A 1 279 ? 11.665 -0.363 -38.343 1.00 85.00 279 ALA A CA 1
ATOM 2274 C C . ALA A 1 279 ? 13.108 -0.615 -37.884 1.00 85.00 279 ALA A C 1
ATOM 2276 O O . ALA A 1 279 ? 14.045 -0.492 -38.678 1.00 85.00 279 ALA A O 1
ATOM 2277 N N . VAL A 1 280 ? 13.289 -0.969 -36.612 1.00 85.62 280 VAL A N 1
ATOM 2278 C CA . VAL A 1 280 ? 14.604 -1.354 -36.084 1.00 85.62 280 VAL A CA 1
ATOM 2279 C C . VAL A 1 280 ? 15.064 -2.634 -36.777 1.00 85.62 280 VAL A C 1
ATOM 2281 O O . VAL A 1 280 ? 14.353 -3.641 -36.770 1.00 85.62 280 VAL A O 1
ATOM 2284 N N . LYS A 1 281 ? 16.247 -2.601 -37.395 1.00 83.56 281 LYS A N 1
ATOM 2285 C CA . LYS A 1 281 ? 16.828 -3.782 -38.042 1.00 83.56 281 LYS A CA 1
ATOM 2286 C C . LYS A 1 281 ? 17.393 -4.760 -37.009 1.00 83.56 281 LYS A C 1
ATOM 2288 O O . LYS A 1 281 ? 17.878 -4.369 -35.948 1.00 83.56 281 LYS A O 1
ATOM 2293 N N . THR A 1 282 ? 17.388 -6.046 -37.350 1.00 78.12 282 THR A N 1
ATOM 2294 C CA . THR A 1 282 ? 18.008 -7.097 -36.531 1.00 78.12 282 THR A CA 1
ATOM 2295 C C . THR A 1 282 ? 19.508 -6.855 -36.361 1.00 78.12 282 THR A C 1
ATOM 2297 O O . THR A 1 282 ? 20.179 -6.451 -37.309 1.00 78.12 282 THR A O 1
ATOM 2300 N N . GLY A 1 283 ? 20.042 -7.157 -35.177 1.00 76.38 283 GLY A N 1
ATOM 2301 C CA . GLY A 1 283 ? 21.474 -7.040 -34.874 1.00 76.38 283 GLY A CA 1
ATOM 2302 C C . GLY A 1 283 ? 21.904 -5.685 -34.304 1.00 76.38 283 GLY A C 1
ATOM 2303 O O . GLY A 1 283 ? 23.017 -5.580 -33.794 1.00 76.38 283 GLY A O 1
ATOM 2304 N N . TYR A 1 284 ? 21.032 -4.672 -34.316 1.00 83.50 284 TYR A N 1
ATOM 2305 C CA . TYR A 1 284 ? 21.277 -3.421 -33.601 1.00 83.50 284 TYR A CA 1
ATOM 2306 C C . TYR A 1 284 ? 20.864 -3.537 -32.136 1.00 83.50 284 TYR A C 1
ATOM 2308 O O . TYR A 1 284 ? 19.821 -4.101 -31.808 1.00 83.50 284 TYR A O 1
ATOM 2316 N N . HIS A 1 285 ? 21.690 -2.982 -31.253 1.00 83.12 285 HIS A N 1
ATOM 2317 C CA . HIS A 1 285 ? 21.340 -2.817 -29.849 1.00 83.12 285 HIS A CA 1
ATOM 2318 C C . HIS A 1 285 ? 20.559 -1.514 -29.646 1.00 83.12 285 HIS A C 1
ATOM 2320 O O . HIS A 1 285 ? 20.664 -0.572 -30.436 1.00 83.12 285 HIS A O 1
ATOM 2326 N N . PHE A 1 286 ? 19.796 -1.460 -28.562 1.00 86.94 286 PHE A N 1
ATOM 2327 C CA . PHE A 1 286 ? 19.129 -0.255 -28.088 1.00 86.94 286 PHE A CA 1
ATOM 2328 C C . PHE A 1 286 ? 19.521 0.004 -26.635 1.00 86.94 286 PHE A C 1
ATOM 2330 O O . PHE A 1 286 ? 19.966 -0.904 -25.927 1.00 86.94 286 PHE A O 1
ATOM 2337 N N . LYS A 1 287 ? 19.380 1.254 -26.212 1.00 86.56 287 LYS A N 1
ATOM 2338 C CA . LYS A 1 287 ? 19.569 1.696 -24.831 1.00 86.56 287 LYS A CA 1
ATOM 2339 C C . LYS A 1 287 ? 18.195 1.945 -24.230 1.00 86.56 287 LYS A C 1
ATOM 2341 O O . LYS A 1 287 ? 17.287 2.390 -24.930 1.00 86.56 287 LYS A O 1
ATOM 2346 N N . PHE A 1 288 ? 18.036 1.617 -22.958 1.00 87.81 288 PHE A N 1
ATOM 2347 C CA . PHE A 1 288 ? 16.779 1.803 -22.252 1.00 87.81 288 PHE A CA 1
ATOM 2348 C C . PHE A 1 288 ? 17.027 2.265 -20.823 1.00 87.81 288 PHE A C 1
ATOM 2350 O O . PHE A 1 288 ? 18.108 2.044 -20.270 1.00 87.81 288 PHE A O 1
ATOM 2357 N N . ASP A 1 289 ? 16.012 2.895 -20.250 1.00 87.12 289 ASP A N 1
ATOM 2358 C CA . ASP A 1 289 ? 15.949 3.253 -18.840 1.00 87.12 289 ASP A CA 1
ATOM 2359 C C . ASP A 1 289 ? 14.615 2.791 -18.251 1.00 87.12 289 ASP A C 1
ATOM 2361 O O . ASP A 1 289 ? 13.664 2.526 -18.985 1.00 87.12 289 ASP A O 1
ATOM 2365 N N . PHE A 1 290 ? 14.570 2.632 -16.935 1.00 89.00 290 PHE A N 1
ATOM 2366 C CA . PHE A 1 290 ? 13.357 2.412 -16.159 1.00 89.00 290 PHE A CA 1
ATOM 2367 C C . PHE A 1 290 ? 13.636 2.782 -14.704 1.00 89.00 290 PHE A C 1
ATOM 2369 O O . PHE A 1 290 ? 14.778 2.799 -14.242 1.00 89.00 290 PHE A O 1
ATOM 2376 N N . LYS A 1 291 ? 12.572 3.041 -13.953 1.00 88.31 291 LYS A N 1
ATOM 2377 C CA . LYS A 1 291 ? 12.647 3.373 -12.535 1.00 88.31 291 LYS A CA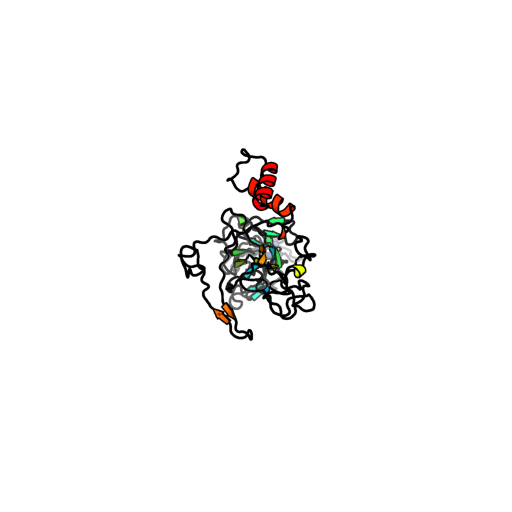 1
ATOM 2378 C C . LYS A 1 291 ? 12.005 2.283 -11.700 1.00 88.31 291 LYS A C 1
ATOM 2380 O O . LYS A 1 291 ? 11.132 1.542 -12.158 1.00 88.31 291 LYS A O 1
ATOM 2385 N N . THR A 1 292 ? 12.416 2.226 -10.443 1.00 87.88 292 THR A N 1
ATOM 2386 C CA . THR A 1 292 ? 11.826 1.346 -9.444 1.00 87.88 292 THR A CA 1
ATOM 2387 C C . THR A 1 292 ? 11.402 2.137 -8.208 1.00 87.88 292 THR A C 1
ATOM 2389 O O . THR A 1 292 ? 11.955 3.195 -7.909 1.00 87.88 292 THR A O 1
ATOM 2392 N N . LYS A 1 293 ? 10.373 1.649 -7.516 1.00 88.81 293 LYS A N 1
ATOM 2393 C CA . LYS A 1 293 ? 10.000 2.039 -6.151 1.00 88.81 293 LYS A CA 1
ATOM 2394 C C . LYS A 1 293 ? 9.953 0.769 -5.323 1.00 88.81 293 LYS A C 1
ATOM 2396 O O . LYS A 1 293 ? 9.258 -0.161 -5.720 1.00 88.81 293 LYS A O 1
ATOM 2401 N N . GLY A 1 294 ? 10.690 0.731 -4.228 1.00 87.50 294 GLY A N 1
ATOM 2402 C CA . GLY A 1 294 ? 10.869 -0.484 -3.446 1.00 87.50 294 GLY A CA 1
ATOM 2403 C C . GLY A 1 294 ? 12.052 -0.379 -2.504 1.00 87.50 294 GLY A C 1
ATOM 2404 O O . GLY A 1 294 ? 12.901 0.505 -2.683 1.00 87.50 294 GLY A O 1
ATOM 2405 N N . ASN A 1 295 ? 12.137 -1.296 -1.544 1.00 84.12 295 ASN A N 1
ATOM 2406 C CA . ASN A 1 295 ? 13.309 -1.383 -0.688 1.00 84.12 295 ASN A CA 1
ATOM 2407 C C . ASN A 1 295 ? 14.451 -2.085 -1.446 1.00 84.12 295 ASN A C 1
ATOM 2409 O O . ASN A 1 295 ? 14.652 -3.286 -1.316 1.00 84.12 295 ASN A O 1
ATOM 2413 N N . MET A 1 296 ? 15.170 -1.334 -2.290 1.00 79.19 296 MET A N 1
ATOM 2414 C CA . MET A 1 296 ? 16.227 -1.857 -3.177 1.00 79.19 296 MET A CA 1
ATOM 2415 C C . MET A 1 296 ? 17.626 -1.338 -2.818 1.00 79.19 296 MET A C 1
ATOM 2417 O O . MET A 1 296 ? 18.445 -1.059 -3.699 1.00 79.19 296 MET A O 1
ATOM 2421 N N . PHE A 1 297 ? 17.891 -1.118 -1.531 1.00 74.38 297 PHE A N 1
ATOM 2422 C CA . PHE A 1 297 ? 19.134 -0.491 -1.079 1.00 74.38 297 PHE A CA 1
ATOM 2423 C C . PHE A 1 297 ? 20.209 -1.474 -0.594 1.00 74.38 297 PHE A C 1
ATOM 2425 O O . PHE A 1 297 ? 21.350 -1.074 -0.341 1.00 74.38 297 PHE A O 1
ATOM 2432 N N . GLY A 1 298 ? 19.880 -2.752 -0.453 1.00 75.44 298 GLY A N 1
ATOM 2433 C CA . GLY A 1 298 ? 20.781 -3.813 -0.035 1.00 75.44 298 GLY A CA 1
ATOM 2434 C C . GLY A 1 298 ? 21.855 -4.143 -1.082 1.00 75.44 298 GLY A C 1
ATOM 2435 O O . GLY A 1 298 ? 21.640 -4.005 -2.283 1.00 75.44 298 GLY A O 1
ATOM 2436 N N . PRO A 1 299 ? 23.027 -4.651 -0.660 1.00 73.38 299 PRO A N 1
ATOM 2437 C CA . PRO A 1 299 ? 24.139 -4.970 -1.566 1.00 73.38 299 PRO A CA 1
ATOM 2438 C C . PRO A 1 299 ? 23.840 -6.124 -2.538 1.00 73.38 299 PRO A C 1
ATOM 2440 O O . PRO A 1 299 ? 24.592 -6.348 -3.484 1.00 73.38 299 PRO A O 1
ATOM 2443 N N . ARG A 1 300 ? 22.770 -6.888 -2.287 1.00 80.06 300 ARG A N 1
ATOM 2444 C CA . ARG A 1 300 ? 22.298 -7.980 -3.150 1.00 80.06 300 ARG A CA 1
ATOM 2445 C C . ARG A 1 300 ? 21.096 -7.585 -4.003 1.00 80.06 300 ARG A C 1
ATOM 2447 O O . ARG A 1 300 ? 20.664 -8.400 -4.818 1.00 80.06 300 ARG A O 1
ATOM 2454 N N . ASP A 1 301 ? 20.578 -6.374 -3.826 1.00 80.12 301 ASP A N 1
ATOM 2455 C CA . ASP A 1 301 ? 19.451 -5.894 -4.607 1.00 80.12 301 ASP A CA 1
ATOM 2456 C C . ASP A 1 301 ? 19.935 -5.563 -6.013 1.00 80.12 301 ASP A C 1
ATOM 2458 O O . ASP A 1 301 ? 21.005 -4.988 -6.230 1.00 80.12 301 ASP A O 1
ATOM 2462 N N . GLY A 1 302 ? 19.160 -5.983 -7.003 1.00 79.62 302 GLY A N 1
ATOM 2463 C CA . GLY A 1 302 ? 19.556 -5.836 -8.388 1.00 79.62 302 GLY A CA 1
ATOM 2464 C C . GLY A 1 302 ? 18.439 -6.205 -9.339 1.00 79.62 302 GLY A C 1
ATOM 2465 O O . GLY A 1 302 ? 17.512 -6.942 -9.006 1.00 79.62 302 GLY A O 1
ATOM 2466 N N . ILE A 1 303 ? 18.550 -5.697 -10.560 1.00 80.06 303 ILE A N 1
ATOM 2467 C CA . ILE A 1 303 ? 17.619 -6.044 -11.624 1.00 80.06 303 ILE A CA 1
ATOM 2468 C C . ILE A 1 303 ? 18.143 -7.264 -12.374 1.00 80.06 303 ILE A C 1
ATOM 2470 O O . ILE A 1 303 ? 19.261 -7.269 -12.891 1.00 80.06 303 ILE A O 1
ATOM 2474 N N . ARG A 1 304 ? 17.289 -8.282 -12.497 1.00 83.25 304 ARG A N 1
ATOM 2475 C CA . ARG A 1 304 ? 17.500 -9.413 -13.399 1.00 83.25 304 ARG A CA 1
ATOM 2476 C C . ARG A 1 304 ? 16.624 -9.248 -14.634 1.00 83.25 304 ARG A C 1
ATOM 2478 O O . ARG A 1 304 ? 15.402 -9.249 -14.540 1.00 83.25 304 ARG A O 1
ATOM 2485 N N . LEU A 1 305 ? 17.253 -9.188 -15.801 1.00 80.25 305 LEU A N 1
ATOM 2486 C CA . LEU A 1 305 ? 16.562 -9.167 -17.087 1.00 80.25 305 LEU A CA 1
ATOM 2487 C C . LEU A 1 305 ? 16.529 -10.583 -17.661 1.00 80.25 305 LEU A C 1
ATOM 2489 O O . LEU A 1 305 ? 17.576 -11.203 -17.836 1.00 80.25 305 LEU A O 1
ATOM 2493 N N . THR A 1 306 ? 15.331 -11.093 -17.946 1.00 85.06 306 THR A N 1
ATOM 2494 C CA . THR A 1 306 ? 15.133 -12.425 -18.539 1.00 85.06 306 THR A CA 1
ATOM 2495 C C . THR A 1 306 ? 14.364 -12.259 -19.849 1.00 85.06 306 THR A C 1
ATOM 2497 O O . THR A 1 306 ? 13.134 -12.239 -19.828 1.00 85.06 306 THR A O 1
ATOM 2500 N N . PRO A 1 307 ? 15.058 -12.041 -20.979 1.00 84.12 307 PRO A N 1
ATOM 2501 C CA . PRO A 1 307 ? 14.397 -11.800 -22.252 1.00 84.12 307 PRO A CA 1
ATOM 2502 C C . PRO A 1 307 ? 13.740 -13.076 -22.785 1.00 84.12 307 PRO A C 1
ATOM 2504 O O . PRO A 1 307 ? 14.284 -14.173 -22.662 1.00 84.12 307 PRO A O 1
ATOM 2507 N N . THR A 1 308 ? 12.597 -12.905 -23.440 1.00 89.25 308 THR A N 1
ATOM 2508 C CA . THR A 1 308 ? 11.938 -13.927 -24.258 1.00 89.25 308 THR A CA 1
ATOM 2509 C C . THR A 1 308 ? 11.796 -13.401 -25.676 1.00 89.25 308 THR A C 1
ATOM 2511 O O . THR A 1 308 ? 11.687 -12.190 -25.885 1.00 89.25 308 THR A O 1
ATOM 2514 N N . PHE A 1 309 ? 11.786 -14.302 -26.652 1.00 89.69 309 PHE A N 1
ATOM 2515 C CA . PHE A 1 309 ? 11.776 -13.930 -28.058 1.00 89.69 309 PHE A CA 1
ATOM 2516 C C . PHE A 1 309 ? 10.570 -14.527 -28.760 1.00 89.69 309 PHE A C 1
ATOM 2518 O O . PHE A 1 309 ? 10.173 -15.660 -28.497 1.00 89.69 309 PHE A O 1
ATOM 2525 N N . ASP A 1 310 ? 10.022 -13.759 -29.693 1.00 91.00 310 ASP A N 1
ATOM 2526 C CA . ASP A 1 310 ? 8.933 -14.204 -30.540 1.00 91.00 310 ASP A CA 1
ATOM 2527 C C . ASP A 1 310 ? 9.234 -13.881 -31.995 1.00 91.00 310 ASP A C 1
ATOM 2529 O O . ASP A 1 310 ? 9.713 -12.794 -32.330 1.00 91.00 310 ASP A O 1
ATOM 2533 N N . PHE A 1 311 ? 8.892 -14.816 -32.871 1.00 89.62 311 PHE A N 1
ATOM 2534 C CA . PHE A 1 311 ? 8.719 -14.531 -34.280 1.00 89.62 311 PHE A CA 1
ATOM 2535 C C . PHE A 1 311 ? 7.383 -13.816 -34.481 1.00 89.62 311 PHE A C 1
ATOM 2537 O O . PHE A 1 311 ? 6.344 -14.272 -33.998 1.00 89.62 311 PHE A O 1
ATOM 2544 N N . VAL A 1 312 ? 7.410 -12.716 -35.230 1.00 86.19 312 VAL A N 1
ATOM 2545 C CA . VAL A 1 312 ? 6.216 -11.962 -35.616 1.00 86.19 312 VAL A CA 1
ATOM 2546 C C . VAL A 1 312 ? 6.052 -12.049 -37.131 1.00 86.19 312 VAL A C 1
ATOM 2548 O O . VAL A 1 312 ? 6.988 -11.752 -37.877 1.00 86.19 312 VAL A O 1
ATOM 2551 N N . SER A 1 313 ? 4.872 -12.463 -37.599 1.00 87.31 313 SER A N 1
ATOM 2552 C CA . SER A 1 313 ? 4.567 -12.540 -39.032 1.00 87.31 313 SER A CA 1
ATOM 2553 C C . SER A 1 313 ? 4.623 -11.164 -39.701 1.00 87.31 313 SER A C 1
ATOM 2555 O O . SER A 1 313 ? 4.456 -10.127 -39.062 1.00 87.31 313 SER A O 1
ATOM 2557 N N . LYS A 1 314 ? 4.818 -11.137 -41.026 1.00 82.75 314 LYS A N 1
ATOM 2558 C CA . LYS A 1 314 ? 4.944 -9.888 -41.803 1.00 82.75 314 LYS A CA 1
ATOM 2559 C C . LYS A 1 314 ? 3.738 -8.947 -41.654 1.00 82.75 314 LYS A C 1
ATOM 2561 O O . LYS A 1 314 ? 3.898 -7.736 -41.754 1.00 82.75 314 LYS A O 1
ATOM 2566 N N . ASP A 1 315 ? 2.546 -9.495 -41.439 1.00 83.69 315 ASP A N 1
ATOM 2567 C CA . ASP A 1 315 ? 1.310 -8.740 -41.209 1.00 83.69 315 ASP A CA 1
ATOM 2568 C C . ASP A 1 315 ? 1.085 -8.355 -39.733 1.00 83.69 315 ASP A C 1
ATOM 2570 O O . ASP A 1 315 ? 0.085 -7.714 -39.417 1.00 83.69 315 ASP A O 1
ATOM 2574 N N . GLY A 1 316 ? 1.993 -8.743 -38.831 1.00 81.31 316 GLY A N 1
ATOM 2575 C CA . GLY A 1 316 ? 1.942 -8.447 -37.400 1.00 81.31 316 GLY A CA 1
ATOM 2576 C C . GLY A 1 316 ? 0.895 -9.235 -36.611 1.00 81.31 316 GLY A C 1
ATOM 2577 O O . GLY A 1 316 ? 0.748 -8.993 -35.416 1.00 81.31 316 GLY A O 1
ATOM 2578 N N . LYS A 1 317 ? 0.153 -10.152 -37.247 1.00 87.19 317 LYS A N 1
ATOM 2579 C CA . LYS A 1 317 ? -0.994 -10.833 -36.621 1.00 87.19 317 LYS A CA 1
ATOM 2580 C C . LYS A 1 317 ? -0.620 -12.091 -35.853 1.00 87.19 317 LYS A C 1
ATOM 2582 O O . LYS A 1 317 ? -1.318 -12.460 -34.915 1.00 87.19 317 LYS A O 1
ATOM 2587 N N . THR A 1 318 ? 0.453 -12.760 -36.262 1.00 91.19 318 THR A N 1
ATOM 2588 C CA . THR A 1 318 ? 0.890 -14.019 -35.659 1.00 91.19 318 THR A CA 1
ATOM 2589 C C . THR A 1 318 ? 2.150 -13.773 -34.850 1.00 91.19 318 THR A C 1
ATOM 2591 O O . THR A 1 318 ? 3.137 -13.267 -35.384 1.00 91.19 318 THR A O 1
ATOM 2594 N N . ARG A 1 319 ? 2.115 -14.162 -33.574 1.00 92.19 319 ARG A N 1
ATOM 2595 C CA . ARG A 1 319 ? 3.257 -14.154 -32.660 1.00 92.19 319 ARG A CA 1
ATOM 2596 C C . ARG A 1 319 ? 3.498 -15.583 -32.187 1.00 92.19 319 ARG A C 1
ATOM 2598 O O . ARG A 1 319 ? 2.584 -16.201 -31.649 1.00 92.19 319 ARG A O 1
ATOM 2605 N N . VAL A 1 320 ? 4.698 -16.103 -32.421 1.00 95.12 320 VAL A N 1
ATOM 2606 C CA . VAL A 1 320 ? 5.088 -17.462 -32.024 1.00 95.12 320 VAL A CA 1
ATOM 2607 C C . VAL A 1 320 ? 6.342 -17.372 -31.160 1.00 95.12 320 VAL A C 1
ATOM 2609 O O . VAL A 1 320 ? 7.328 -16.812 -31.643 1.00 95.12 320 VAL A O 1
ATOM 2612 N N . PRO A 1 321 ? 6.341 -17.919 -29.932 1.00 95.06 321 PRO A N 1
ATOM 2613 C CA . PRO A 1 321 ? 7.548 -18.012 -29.122 1.00 95.06 321 PRO A CA 1
ATOM 2614 C C . PRO A 1 321 ? 8.636 -18.782 -29.865 1.00 95.06 321 PRO A C 1
ATOM 2616 O O . PRO A 1 321 ? 8.382 -19.854 -30.418 1.00 95.06 321 PRO A O 1
ATOM 2619 N N . VAL A 1 322 ? 9.845 -18.233 -29.885 1.00 94.25 322 VAL A N 1
ATOM 2620 C CA . VAL A 1 322 ? 10.997 -18.848 -30.547 1.00 94.25 322 VAL A CA 1
ATOM 2621 C C . VAL A 1 322 ? 12.217 -18.803 -29.649 1.00 94.25 322 VAL A C 1
ATOM 2623 O O . VAL A 1 322 ? 12.391 -17.904 -28.829 1.00 94.25 322 VAL A O 1
ATOM 2626 N N . ASP A 1 323 ? 13.104 -19.762 -29.870 1.00 93.69 323 ASP A N 1
ATOM 2627 C CA . ASP A 1 323 ? 14.428 -19.755 -29.280 1.00 93.69 323 ASP A CA 1
ATOM 2628 C C . ASP A 1 323 ? 15.413 -19.051 -30.210 1.00 93.69 323 ASP A C 1
ATOM 2630 O O . ASP A 1 323 ? 15.456 -19.309 -31.416 1.00 93.69 323 ASP A O 1
ATOM 2634 N N . LEU A 1 324 ? 16.226 -18.164 -29.639 1.00 90.12 324 LEU A N 1
ATOM 2635 C CA . LEU A 1 324 ? 17.350 -17.568 -30.347 1.00 90.12 324 LEU A CA 1
ATOM 2636 C C . LEU A 1 324 ? 18.631 -18.331 -30.041 1.00 90.12 324 LEU A C 1
ATOM 2638 O O . LEU A 1 324 ? 18.905 -18.701 -28.898 1.00 90.12 324 LEU A O 1
ATOM 2642 N N . TYR A 1 325 ? 19.431 -18.511 -31.084 1.00 91.44 325 TYR A N 1
ATOM 2643 C CA . TYR A 1 325 ? 20.709 -19.197 -31.028 1.00 91.44 325 TYR A CA 1
ATOM 2644 C C . TYR A 1 325 ? 21.809 -18.274 -31.538 1.00 91.44 325 TYR A C 1
ATOM 2646 O O . TYR A 1 325 ? 21.603 -17.521 -32.491 1.00 91.44 325 TYR A O 1
ATOM 2654 N N . TYR A 1 326 ? 22.987 -18.356 -30.931 1.00 89.50 326 TYR A N 1
ATOM 2655 C CA . TYR A 1 326 ? 24.187 -17.701 -31.435 1.00 89.50 326 TYR A CA 1
ATOM 2656 C C . TYR A 1 326 ? 25.330 -18.699 -31.594 1.00 89.50 326 TYR A C 1
ATOM 2658 O O . TYR A 1 326 ? 25.300 -19.818 -31.079 1.00 89.50 326 TYR A O 1
ATOM 2666 N N . SER A 1 327 ? 26.354 -18.266 -32.317 1.00 91.38 327 SER A N 1
ATOM 2667 C CA . SER A 1 327 ? 27.598 -19.001 -32.485 1.00 91.38 327 SER A CA 1
ATOM 2668 C C . SER A 1 327 ? 28.764 -18.177 -31.959 1.00 91.38 327 SER A C 1
ATOM 2670 O O . SER A 1 327 ? 28.788 -16.953 -32.093 1.00 91.38 327 SER A O 1
ATOM 2672 N N . THR A 1 328 ? 29.745 -18.853 -31.381 1.00 87.44 328 THR A N 1
ATOM 2673 C CA . THR A 1 328 ? 31.083 -18.323 -31.123 1.00 87.44 328 THR A CA 1
ATOM 2674 C C . THR A 1 328 ? 32.069 -18.978 -32.085 1.00 87.44 328 THR A C 1
ATOM 2676 O O . THR A 1 328 ? 31.747 -19.960 -32.752 1.00 87.44 328 THR A O 1
ATOM 2679 N N . ASN A 1 329 ? 33.312 -18.497 -32.103 1.00 88.38 329 ASN A N 1
ATOM 2680 C CA . ASN A 1 329 ? 34.385 -19.138 -32.871 1.00 88.38 329 ASN A CA 1
ATOM 2681 C C . ASN A 1 329 ? 34.643 -20.599 -32.447 1.00 88.38 329 ASN A C 1
ATOM 2683 O O . ASN A 1 329 ? 35.285 -21.341 -33.181 1.00 88.38 329 ASN A O 1
ATOM 2687 N N . GLN A 1 330 ? 34.183 -21.003 -31.258 1.00 88.62 330 GLN A N 1
ATOM 2688 C CA . GLN A 1 330 ? 34.444 -22.317 -30.664 1.00 88.62 330 GLN A CA 1
ATOM 2689 C C . GLN A 1 330 ? 33.232 -23.252 -30.734 1.00 88.62 330 GLN A C 1
ATOM 2691 O O . GLN A 1 330 ? 33.401 -24.469 -30.731 1.00 88.62 330 GLN A O 1
ATOM 2696 N N . ARG A 1 331 ? 32.006 -22.713 -30.760 1.00 87.62 331 ARG A N 1
ATOM 2697 C CA . ARG A 1 331 ? 30.780 -23.512 -30.690 1.00 87.62 331 ARG A CA 1
ATOM 2698 C C . ARG A 1 331 ? 29.627 -22.817 -31.400 1.00 87.62 331 ARG A C 1
ATOM 2700 O O . ARG A 1 331 ? 29.396 -21.628 -31.209 1.00 87.62 331 ARG A O 1
ATOM 2707 N N . ASN A 1 332 ? 28.880 -23.588 -32.180 1.00 92.44 332 ASN A N 1
ATOM 2708 C CA . ASN A 1 332 ? 27.697 -23.119 -32.893 1.00 92.44 332 ASN A CA 1
ATOM 2709 C C . ASN A 1 332 ? 26.409 -23.493 -32.152 1.00 92.44 332 ASN A C 1
ATOM 2711 O O . ASN A 1 332 ? 26.405 -24.437 -31.362 1.00 92.44 332 ASN A O 1
ATOM 2715 N N . PHE A 1 333 ? 25.321 -22.785 -32.464 1.00 93.44 333 PHE A N 1
ATOM 2716 C CA . PHE A 1 333 ? 23.966 -23.090 -31.989 1.00 93.44 333 PHE A CA 1
ATOM 2717 C C . PHE A 1 333 ? 23.834 -23.143 -30.458 1.00 93.44 333 PHE A C 1
ATOM 2719 O O . PHE A 1 333 ? 23.206 -24.042 -29.899 1.00 93.44 333 PHE A O 1
ATOM 2726 N N . ILE A 1 334 ? 24.403 -22.160 -29.764 1.00 93.62 334 ILE A N 1
ATOM 2727 C CA . ILE A 1 334 ? 24.179 -21.961 -28.331 1.00 93.62 334 ILE A CA 1
ATOM 2728 C C . ILE A 1 334 ? 22.844 -21.239 -28.158 1.00 93.62 334 ILE A C 1
ATOM 2730 O O . ILE A 1 334 ? 22.684 -20.116 -28.637 1.00 93.62 334 ILE A O 1
ATOM 2734 N N . ARG A 1 335 ? 21.882 -21.879 -27.489 1.00 92.56 335 ARG A N 1
ATOM 2735 C CA . ARG A 1 335 ? 20.579 -21.275 -27.179 1.00 92.56 335 ARG A CA 1
ATOM 2736 C C . ARG A 1 335 ? 20.746 -20.199 -26.108 1.00 92.56 335 ARG A C 1
ATOM 2738 O O . ARG A 1 335 ? 21.318 -20.481 -25.056 1.00 92.56 335 ARG A O 1
ATOM 2745 N N . ILE A 1 336 ? 20.206 -19.005 -26.335 1.00 89.56 336 ILE A N 1
ATOM 2746 C CA . ILE A 1 336 ? 20.221 -17.924 -25.340 1.00 89.56 336 ILE A CA 1
ATOM 2747 C C . ILE A 1 336 ? 19.461 -18.366 -24.081 1.00 89.56 336 ILE A C 1
ATOM 2749 O O . ILE A 1 336 ? 18.343 -18.871 -24.173 1.00 89.56 336 ILE A O 1
ATOM 2753 N N . GLY A 1 337 ? 20.075 -18.192 -22.908 1.00 87.31 337 GLY A N 1
ATOM 2754 C CA . GLY A 1 337 ? 19.521 -18.594 -21.609 1.00 87.31 337 GLY A CA 1
ATOM 2755 C C . GLY A 1 337 ? 19.664 -20.081 -21.248 1.00 87.31 337 GLY A C 1
ATOM 2756 O O . GLY A 1 337 ? 19.184 -20.489 -20.191 1.00 87.31 337 GLY A O 1
ATOM 2757 N N . SER A 1 338 ? 20.308 -20.896 -22.091 1.00 90.94 338 SER A N 1
ATOM 2758 C CA . SER A 1 338 ? 20.646 -22.293 -21.766 1.00 90.94 338 SER A CA 1
ATOM 2759 C C . SER A 1 338 ? 21.838 -22.402 -20.806 1.00 90.94 338 SER A C 1
ATOM 2761 O O . SER A 1 338 ? 22.541 -21.424 -20.561 1.00 90.94 338 SER A O 1
ATOM 2763 N N . ALA A 1 339 ? 22.106 -23.603 -20.280 1.00 92.00 339 ALA A N 1
ATOM 2764 C CA . ALA A 1 339 ? 23.288 -23.848 -19.447 1.00 92.00 339 ALA A CA 1
ATOM 2765 C C . ALA A 1 339 ? 24.601 -23.620 -20.220 1.00 92.00 339 ALA A C 1
ATOM 2767 O O . ALA A 1 339 ? 25.637 -23.323 -19.629 1.00 92.00 339 ALA A O 1
ATOM 2768 N N . GLU A 1 340 ? 24.568 -23.730 -21.545 1.00 90.75 340 GLU A N 1
ATOM 2769 C CA . GLU A 1 340 ? 25.685 -23.447 -22.437 1.00 90.75 340 GLU A CA 1
ATOM 2770 C C . GLU A 1 340 ? 25.899 -21.950 -22.699 1.00 90.75 340 GLU A C 1
ATOM 2772 O O . GLU A 1 340 ? 26.966 -21.571 -23.190 1.00 90.75 340 GLU A O 1
ATOM 2777 N N . ASP A 1 341 ? 24.920 -21.098 -22.382 1.00 89.50 341 ASP A N 1
ATOM 2778 C CA . ASP A 1 341 ? 25.007 -19.654 -22.586 1.00 89.50 341 ASP A CA 1
ATOM 2779 C C . ASP A 1 341 ? 25.870 -18.987 -21.510 1.00 89.50 341 ASP A C 1
ATOM 2781 O O . ASP A 1 341 ? 25.397 -18.466 -20.502 1.00 89.50 341 ASP A O 1
ATOM 2785 N N . GLN A 1 342 ? 27.181 -19.033 -21.732 1.00 87.88 342 GLN A N 1
ATOM 2786 C CA . GLN A 1 342 ? 28.186 -18.482 -20.821 1.00 87.88 342 GLN A CA 1
ATOM 2787 C C . GLN A 1 342 ? 28.669 -17.086 -21.244 1.00 87.88 342 GLN A C 1
ATOM 2789 O O . GLN A 1 342 ? 29.502 -16.480 -20.561 1.00 87.88 342 GLN A O 1
ATOM 2794 N N . VAL A 1 343 ? 28.173 -16.554 -22.370 1.00 84.19 343 VAL A N 1
ATOM 2795 C CA . VAL A 1 343 ? 28.570 -15.229 -22.859 1.00 84.19 343 VAL A CA 1
ATOM 2796 C C . VAL A 1 343 ? 27.922 -14.155 -21.998 1.00 84.19 343 VAL A C 1
ATOM 2798 O O . VAL A 1 343 ? 26.730 -13.873 -22.080 1.00 84.19 343 VAL A O 1
ATOM 2801 N N . LYS A 1 344 ? 28.751 -13.482 -21.203 1.00 78.81 344 LYS A N 1
ATOM 2802 C CA . LYS A 1 344 ? 28.330 -12.318 -20.428 1.00 78.81 344 LYS A CA 1
ATOM 2803 C C . LYS A 1 344 ? 28.338 -11.082 -21.320 1.00 78.81 344 LYS A C 1
ATOM 2805 O O . LYS A 1 344 ? 29.345 -10.759 -21.948 1.00 78.81 344 LYS A O 1
ATOM 2810 N N . ARG A 1 345 ? 27.208 -10.378 -21.369 1.00 70.06 345 ARG A N 1
ATOM 2811 C CA . ARG A 1 345 ? 27.118 -9.032 -21.946 1.00 70.06 345 ARG A CA 1
ATOM 2812 C C . ARG A 1 345 ? 27.338 -8.021 -20.828 1.00 70.06 345 ARG A C 1
ATOM 2814 O O . ARG A 1 345 ? 26.758 -8.154 -19.753 1.00 70.06 345 ARG A O 1
ATOM 2821 N N . PHE A 1 346 ? 28.196 -7.038 -21.071 1.00 61.88 346 PHE A N 1
ATOM 2822 C CA . PHE A 1 346 ? 28.440 -5.970 -20.110 1.00 61.88 346 PHE A CA 1
ATOM 2823 C C . PHE A 1 346 ? 27.300 -4.956 -20.163 1.00 61.88 346 PHE A C 1
ATOM 2825 O O . PHE A 1 346 ? 26.825 -4.599 -21.241 1.00 61.88 346 PHE A O 1
ATOM 2832 N N . VAL A 1 347 ? 26.876 -4.495 -18.989 1.00 62.16 347 VAL A N 1
ATOM 2833 C CA . VAL A 1 347 ? 25.962 -3.363 -18.842 1.00 62.16 347 VAL A CA 1
ATOM 2834 C C . VAL A 1 347 ? 26.817 -2.145 -18.528 1.00 62.16 347 VAL A C 1
ATOM 2836 O O . VAL A 1 347 ? 27.511 -2.123 -17.512 1.00 62.16 347 VAL A O 1
ATOM 2839 N N . ILE A 1 348 ? 26.779 -1.142 -19.401 1.00 62.28 348 ILE A N 1
ATOM 2840 C CA . ILE A 1 348 ? 27.451 0.136 -19.164 1.00 62.28 348 ILE A CA 1
ATOM 2841 C C . ILE A 1 348 ? 26.454 1.037 -18.439 1.00 62.28 348 ILE A C 1
ATOM 2843 O O . ILE A 1 348 ? 25.461 1.471 -19.021 1.00 62.28 348 ILE A O 1
ATOM 2847 N N . LEU A 1 349 ? 26.687 1.283 -17.148 1.00 60.22 349 LEU A N 1
ATOM 2848 C CA . LEU A 1 349 ? 25.748 2.052 -16.327 1.00 60.22 349 LEU A CA 1
ATOM 2849 C C . LEU A 1 349 ? 25.760 3.549 -16.654 1.00 60.22 349 LEU A C 1
ATOM 2851 O O . LEU A 1 349 ? 24.713 4.183 -16.550 1.00 60.22 349 LEU A O 1
ATOM 2855 N N . ASN A 1 350 ? 26.895 4.106 -17.079 1.00 64.06 350 ASN A N 1
ATOM 2856 C CA . ASN A 1 350 ? 27.020 5.522 -17.417 1.00 64.06 350 ASN A CA 1
ATOM 2857 C C . ASN A 1 350 ? 27.763 5.716 -18.751 1.00 64.06 350 ASN A C 1
ATOM 2859 O O . ASN A 1 350 ? 28.787 6.384 -18.857 1.00 64.06 350 ASN A O 1
ATOM 2863 N N . ASP A 1 351 ? 27.196 5.112 -19.797 1.00 68.12 351 ASP A N 1
ATOM 2864 C CA . ASP A 1 351 ? 27.577 5.390 -21.181 1.00 68.12 351 ASP A CA 1
ATOM 2865 C C . ASP A 1 351 ? 27.363 6.885 -21.478 1.00 68.12 351 ASP A C 1
ATOM 2867 O O . ASP A 1 351 ? 26.343 7.460 -21.088 1.00 68.12 351 ASP A O 1
ATOM 2871 N N . ARG A 1 352 ? 28.296 7.526 -22.196 1.00 66.12 352 ARG A N 1
ATOM 2872 C CA . ARG A 1 352 ? 28.213 8.965 -22.525 1.00 66.12 352 ARG A CA 1
ATOM 2873 C C . ARG A 1 352 ? 26.893 9.365 -23.190 1.00 66.12 352 ARG A C 1
ATOM 2875 O O . ARG A 1 352 ? 26.455 10.500 -23.035 1.00 66.12 352 ARG A O 1
ATOM 2882 N N . MET A 1 353 ? 26.262 8.456 -23.929 1.00 65.94 353 MET A N 1
ATOM 2883 C CA . MET A 1 353 ? 24.980 8.697 -24.590 1.00 65.94 353 MET A CA 1
ATOM 2884 C C . MET A 1 353 ? 23.779 8.507 -23.655 1.00 65.94 353 MET A C 1
ATOM 2886 O O . MET A 1 353 ? 22.689 8.935 -24.010 1.00 65.94 353 MET A O 1
ATOM 2890 N N . ARG A 1 354 ? 23.953 7.902 -22.471 1.00 68.38 354 ARG A N 1
ATOM 2891 C CA . ARG A 1 354 ? 22.896 7.781 -21.453 1.00 68.38 354 ARG A CA 1
ATOM 2892 C C . ARG A 1 354 ? 22.690 9.085 -20.674 1.00 68.38 354 ARG A C 1
ATOM 2894 O O . ARG A 1 354 ? 21.596 9.329 -20.187 1.00 68.38 354 ARG A O 1
ATOM 2901 N N . GLN A 1 355 ? 23.727 9.923 -20.575 1.00 67.75 355 GLN A N 1
ATOM 2902 C CA . GLN A 1 355 ? 23.673 11.245 -19.932 1.00 67.75 355 GLN A CA 1
ATOM 2903 C C . GLN A 1 355 ? 23.094 11.235 -18.510 1.00 67.75 355 GLN A C 1
ATOM 2905 O O . GLN A 1 355 ? 22.322 12.118 -18.135 1.00 67.75 355 GLN A O 1
ATOM 2910 N N . VAL A 1 356 ? 23.480 10.243 -17.702 1.00 73.56 356 VAL A N 1
ATOM 2911 C CA . VAL A 1 356 ? 23.057 10.176 -16.298 1.00 73.56 356 VAL A CA 1
ATOM 2912 C C . VAL A 1 356 ? 23.504 11.460 -15.583 1.00 73.56 356 VAL A C 1
ATOM 2914 O O . VAL A 1 356 ? 24.692 11.798 -15.638 1.00 73.56 356 VAL A O 1
ATOM 2917 N N . PRO A 1 357 ? 22.601 12.198 -14.906 1.00 77.56 357 PRO A N 1
ATOM 2918 C CA . PRO A 1 357 ? 22.975 13.423 -14.212 1.00 77.56 357 PRO A CA 1
ATOM 2919 C C . PRO A 1 357 ? 24.074 13.166 -13.176 1.00 77.56 357 PRO A C 1
ATOM 2921 O O . PRO A 1 357 ? 23.951 12.277 -12.335 1.00 77.56 357 PRO A O 1
ATOM 2924 N N . GLY A 1 358 ? 25.129 13.988 -13.180 1.00 78.56 358 GLY A N 1
ATOM 2925 C CA . GLY A 1 358 ? 26.267 13.816 -12.265 1.00 78.56 358 GLY A CA 1
ATOM 2926 C C . GLY A 1 358 ? 25.876 13.828 -10.781 1.00 78.56 358 GLY A C 1
ATOM 2927 O O . GLY A 1 358 ? 26.503 13.145 -9.976 1.00 78.56 358 GLY A O 1
ATOM 2928 N N . VAL A 1 359 ? 24.797 14.538 -10.436 1.00 82.81 359 VAL A N 1
ATOM 2929 C CA . VAL A 1 359 ? 24.199 14.535 -9.092 1.00 82.81 359 VAL A CA 1
ATOM 2930 C C . VAL A 1 359 ? 23.736 13.135 -8.686 1.00 82.81 359 VAL A C 1
ATOM 2932 O O . VAL A 1 359 ? 24.096 12.687 -7.609 1.00 82.81 359 VAL A O 1
ATOM 2935 N N . GLN A 1 360 ? 23.045 12.393 -9.559 1.00 81.38 360 GLN A N 1
ATOM 2936 C CA . GLN A 1 360 ? 22.574 11.038 -9.237 1.00 81.38 360 GLN A CA 1
ATOM 2937 C C . GLN A 1 360 ? 23.739 10.069 -8.996 1.00 81.38 360 GLN A C 1
ATOM 2939 O O . GLN A 1 360 ? 23.684 9.236 -8.091 1.00 81.38 360 GLN A O 1
ATOM 2944 N N . LEU A 1 361 ? 24.816 10.195 -9.781 1.00 81.12 361 LEU A N 1
ATOM 2945 C CA . LEU A 1 361 ? 26.031 9.397 -9.593 1.00 81.12 361 LEU A CA 1
ATOM 2946 C C . LEU A 1 361 ? 26.696 9.705 -8.249 1.00 81.12 361 LEU A C 1
ATOM 2948 O O . LEU A 1 361 ? 27.086 8.781 -7.537 1.00 81.12 361 LEU A O 1
ATOM 2952 N N . ARG A 1 362 ? 26.790 10.991 -7.892 1.00 84.38 362 ARG A N 1
ATOM 2953 C CA . ARG A 1 362 ? 27.351 11.442 -6.616 1.00 84.38 362 ARG A CA 1
ATOM 2954 C C . ARG A 1 362 ? 26.511 10.966 -5.435 1.00 84.38 362 ARG A C 1
ATOM 2956 O O . ARG A 1 362 ? 27.065 10.387 -4.511 1.00 84.38 362 ARG A O 1
ATOM 2963 N N . ASP A 1 363 ? 25.198 11.154 -5.486 1.00 86.31 363 ASP A N 1
ATOM 2964 C CA . ASP A 1 363 ? 24.298 10.787 -4.392 1.00 86.31 363 ASP A CA 1
ATOM 2965 C C . ASP A 1 363 ? 24.301 9.257 -4.178 1.00 86.31 363 ASP A C 1
ATOM 2967 O O . ASP A 1 363 ? 24.368 8.779 -3.044 1.00 86.31 363 ASP A O 1
ATOM 2971 N N . THR A 1 364 ? 24.364 8.473 -5.265 1.00 82.38 364 THR A N 1
ATOM 2972 C CA . THR A 1 364 ? 24.552 7.011 -5.197 1.00 82.38 364 THR A CA 1
ATOM 2973 C C . THR A 1 364 ? 25.897 6.635 -4.571 1.00 82.38 364 THR A C 1
ATOM 2975 O O . THR A 1 364 ? 25.971 5.704 -3.765 1.00 82.38 364 THR A O 1
ATOM 2978 N N . ALA A 1 365 ? 26.974 7.338 -4.933 1.00 84.19 365 ALA A N 1
ATOM 2979 C CA . ALA A 1 365 ? 28.293 7.108 -4.357 1.00 84.19 365 ALA A CA 1
ATOM 2980 C C . ALA A 1 365 ? 28.313 7.439 -2.855 1.00 84.19 365 ALA A C 1
ATOM 2982 O O . ALA A 1 365 ? 28.770 6.617 -2.066 1.00 84.19 365 ALA A O 1
ATOM 2983 N N . THR A 1 366 ? 27.740 8.569 -2.437 1.00 87.31 366 THR A N 1
ATOM 2984 C CA . THR A 1 366 ? 27.583 8.933 -1.018 1.00 87.31 366 THR A CA 1
ATOM 2985 C C . THR A 1 366 ? 26.804 7.874 -0.246 1.00 87.31 366 THR A C 1
ATOM 2987 O O . THR A 1 366 ? 27.229 7.464 0.836 1.00 87.31 366 THR A O 1
ATOM 2990 N N . TYR A 1 367 ? 25.694 7.376 -0.800 1.00 84.12 367 TYR A N 1
ATOM 2991 C CA . TYR A 1 367 ? 24.925 6.310 -0.161 1.00 84.12 367 TYR A CA 1
ATOM 2992 C C . TYR A 1 367 ? 25.774 5.047 0.042 1.00 84.12 367 TYR A C 1
ATOM 2994 O O . TYR A 1 367 ? 25.869 4.525 1.154 1.00 84.12 367 TYR A O 1
ATOM 3002 N N . LYS A 1 368 ? 26.447 4.582 -1.019 1.00 81.69 368 LYS A N 1
ATOM 3003 C CA . LYS A 1 368 ? 27.299 3.386 -0.963 1.00 81.69 368 LYS A CA 1
ATOM 3004 C C . LYS A 1 368 ? 28.461 3.551 0.013 1.00 81.69 368 LYS A C 1
ATOM 3006 O O . LYS A 1 368 ? 28.710 2.633 0.781 1.00 81.69 368 LYS A O 1
ATOM 3011 N N . TYR A 1 369 ? 29.126 4.704 0.032 1.00 82.75 369 TYR A N 1
ATOM 3012 C CA . TYR A 1 369 ? 30.236 4.978 0.951 1.00 82.75 369 TYR A CA 1
ATOM 3013 C C . TYR A 1 369 ? 29.823 4.838 2.420 1.00 82.75 369 TYR A C 1
ATOM 3015 O O . TYR A 1 369 ? 30.517 4.213 3.215 1.00 82.75 369 TYR A O 1
ATOM 3023 N N . ASN A 1 370 ? 28.659 5.384 2.775 1.00 83.50 370 ASN A N 1
ATOM 3024 C CA . ASN A 1 370 ? 28.189 5.400 4.158 1.00 83.50 370 ASN A CA 1
ATOM 3025 C C . ASN A 1 370 ? 27.532 4.083 4.601 1.00 83.50 370 ASN A C 1
ATOM 3027 O O . ASN A 1 370 ? 27.354 3.861 5.800 1.00 83.50 370 ASN A O 1
ATOM 3031 N N . ARG A 1 371 ? 27.130 3.218 3.659 1.00 77.56 371 ARG A N 1
ATOM 3032 C CA . ARG A 1 371 ? 26.290 2.049 3.965 1.00 77.56 371 ARG A CA 1
ATOM 3033 C C . ARG A 1 371 ? 26.866 0.706 3.541 1.00 77.56 371 ARG A C 1
ATOM 3035 O O . ARG A 1 371 ? 26.487 -0.303 4.134 1.00 77.56 371 ARG A O 1
ATOM 3042 N N . TYR A 1 372 ? 27.748 0.659 2.545 1.00 76.38 372 TYR A N 1
ATOM 3043 C CA . TYR A 1 372 ? 28.358 -0.583 2.070 1.00 76.38 372 TYR A CA 1
ATOM 3044 C C . TYR A 1 372 ? 29.744 -0.716 2.699 1.00 76.38 372 TYR A C 1
ATOM 3046 O O . TYR A 1 372 ? 30.680 -0.012 2.337 1.00 76.38 372 TYR A O 1
ATOM 3054 N N . GLY A 1 373 ? 29.880 -1.647 3.646 1.00 60.56 373 GLY A N 1
ATOM 3055 C CA . GLY A 1 373 ? 31.113 -1.864 4.415 1.00 60.56 373 GLY A CA 1
ATOM 3056 C C . GLY A 1 373 ? 32.312 -2.394 3.616 1.00 60.56 373 GLY A C 1
ATOM 3057 O O . GLY A 1 373 ? 33.338 -2.690 4.215 1.00 60.56 373 GLY A O 1
ATOM 3058 N N . GLU A 1 374 ? 32.200 -2.532 2.292 1.00 60.25 374 GLU A N 1
ATOM 3059 C CA . GLU A 1 374 ? 33.279 -3.013 1.416 1.00 60.25 374 GLU A CA 1
ATOM 3060 C C . GLU A 1 374 ? 34.371 -1.959 1.180 1.00 60.25 374 GLU A C 1
ATOM 3062 O O . GLU A 1 374 ? 35.498 -2.305 0.830 1.00 60.25 374 GLU A O 1
ATOM 3067 N N . ILE A 1 375 ? 34.068 -0.676 1.400 1.00 57.19 375 ILE A N 1
ATOM 3068 C CA . ILE A 1 375 ? 35.038 0.418 1.313 1.00 57.19 375 ILE A CA 1
ATOM 3069 C C . ILE A 1 375 ? 35.037 1.100 2.668 1.00 57.19 375 ILE A C 1
ATOM 3071 O O . ILE A 1 375 ? 34.201 1.948 2.965 1.00 57.19 375 ILE A O 1
ATOM 3075 N N . HIS A 1 376 ? 35.948 0.664 3.534 1.00 56.34 376 HIS A N 1
ATOM 3076 C CA . HIS A 1 376 ? 36.084 1.275 4.845 1.00 56.34 376 HIS A CA 1
ATOM 3077 C C . HIS A 1 376 ? 36.411 2.772 4.679 1.00 56.34 376 HIS A C 1
ATOM 3079 O O . HIS A 1 376 ? 37.327 3.096 3.918 1.00 56.34 376 HIS A O 1
ATOM 3085 N N . PRO A 1 377 ? 35.776 3.671 5.455 1.00 56.34 377 PRO A N 1
ATOM 3086 C CA . PRO A 1 377 ? 36.123 5.097 5.537 1.00 56.34 377 PRO A CA 1
ATOM 3087 C C . PRO A 1 377 ? 37.605 5.393 5.843 1.00 56.34 377 PRO A C 1
ATOM 3089 O O . PRO A 1 377 ? 38.043 6.536 5.767 1.00 56.34 377 PRO A O 1
ATOM 3092 N N . GLY A 1 378 ? 38.388 4.371 6.210 1.00 58.38 378 GLY A N 1
ATOM 3093 C CA . GLY A 1 378 ? 39.837 4.449 6.390 1.00 58.38 378 GLY A CA 1
ATOM 3094 C C . GLY A 1 378 ? 40.679 4.211 5.127 1.00 58.38 378 GLY A C 1
ATOM 3095 O O . GLY A 1 378 ? 41.885 4.419 5.189 1.00 58.38 378 GLY A O 1
ATOM 3096 N N . MET A 1 379 ? 40.100 3.770 4.001 1.00 69.25 379 MET A N 1
ATOM 3097 C CA . MET A 1 379 ? 40.847 3.509 2.754 1.00 69.25 379 MET A CA 1
ATOM 3098 C C . MET A 1 379 ? 40.840 4.690 1.777 1.00 69.25 379 MET A C 1
ATOM 3100 O O . MET A 1 379 ? 41.775 4.841 0.994 1.00 69.25 379 MET A O 1
ATOM 3104 N N . MET A 1 380 ? 39.796 5.518 1.801 1.00 82.69 380 MET A N 1
ATOM 3105 C CA . MET A 1 380 ? 39.671 6.724 0.979 1.00 82.69 380 MET A CA 1
ATOM 3106 C C . MET A 1 380 ? 38.621 7.659 1.578 1.00 82.69 380 MET A C 1
ATOM 3108 O O . MET A 1 380 ? 37.708 7.195 2.254 1.00 82.69 380 MET A O 1
ATOM 3112 N N . SER A 1 381 ? 38.735 8.963 1.318 1.00 87.38 381 SER A N 1
ATOM 3113 C CA . SER A 1 381 ? 37.696 9.925 1.698 1.00 87.38 381 SER A CA 1
ATOM 3114 C C . SER A 1 381 ? 36.430 9.739 0.853 1.00 87.38 381 SER A C 1
ATOM 3116 O O . SER A 1 381 ? 36.491 9.220 -0.264 1.00 87.38 381 SER A O 1
ATOM 3118 N N . GLU A 1 382 ? 35.285 10.223 1.343 1.00 86.69 382 GLU A N 1
ATOM 3119 C CA . GLU A 1 382 ? 34.026 10.197 0.584 1.00 86.69 382 GLU A CA 1
ATOM 3120 C C . GLU A 1 382 ? 34.176 10.880 -0.784 1.00 86.69 382 GLU A C 1
ATOM 3122 O O . GLU A 1 382 ? 33.742 10.341 -1.799 1.00 86.69 382 GLU A O 1
ATOM 3127 N N . GLN A 1 383 ? 34.851 12.033 -0.831 1.00 87.50 383 GLN A N 1
ATOM 3128 C CA . GLN A 1 383 ? 35.104 12.757 -2.077 1.00 87.50 383 GLN A CA 1
ATOM 3129 C C . GLN A 1 383 ? 35.937 11.923 -3.064 1.00 87.50 383 GLN A C 1
ATOM 3131 O O . GLN A 1 383 ? 35.580 11.825 -4.237 1.00 87.50 383 GLN A O 1
ATOM 3136 N N . ALA A 1 384 ? 37.001 11.267 -2.589 1.00 86.56 384 ALA A N 1
ATOM 3137 C CA . ALA A 1 384 ? 37.813 10.383 -3.423 1.00 86.56 384 ALA A CA 1
ATOM 3138 C C . ALA A 1 384 ? 37.002 9.178 -3.930 1.00 86.56 384 ALA A C 1
ATOM 3140 O O . ALA A 1 384 ? 37.167 8.752 -5.074 1.00 86.56 384 ALA A O 1
ATOM 3141 N N . TYR A 1 385 ? 36.075 8.657 -3.118 1.00 86.31 385 TYR A N 1
ATOM 3142 C CA . TYR A 1 385 ? 35.170 7.598 -3.552 1.00 86.31 385 TYR A CA 1
ATOM 3143 C C . TYR A 1 385 ? 34.154 8.073 -4.597 1.00 86.31 385 TYR A C 1
ATOM 3145 O O . TYR A 1 385 ? 33.897 7.355 -5.561 1.00 86.31 385 TYR A O 1
ATOM 3153 N N . GLN A 1 386 ? 33.593 9.277 -4.454 1.00 86.25 386 GLN A N 1
ATOM 3154 C CA . GLN A 1 386 ? 32.699 9.867 -5.456 1.00 86.25 386 GLN A CA 1
ATOM 3155 C C . GLN A 1 386 ? 33.402 10.027 -6.811 1.00 86.25 386 GLN A C 1
ATOM 3157 O O . GLN A 1 386 ? 32.818 9.702 -7.848 1.00 86.25 386 GLN A O 1
ATOM 3162 N N . GLU A 1 387 ? 34.655 10.487 -6.810 1.00 84.19 387 GLU A N 1
ATOM 3163 C CA . GLU A 1 387 ? 35.483 10.603 -8.015 1.00 84.19 387 GLU A CA 1
ATOM 3164 C C . GLU A 1 387 ? 35.774 9.229 -8.629 1.00 84.19 387 GLU A C 1
ATOM 3166 O O . GLU A 1 387 ? 35.484 9.015 -9.807 1.00 84.19 387 GLU A O 1
ATOM 3171 N N . TYR A 1 388 ? 36.222 8.263 -7.819 1.00 83.56 388 TYR A N 1
ATOM 3172 C CA . TYR A 1 388 ? 36.426 6.877 -8.251 1.00 83.56 388 TYR A CA 1
ATOM 3173 C C . TYR A 1 388 ? 35.159 6.262 -8.858 1.00 83.56 388 TYR A C 1
ATOM 3175 O O . TYR A 1 388 ? 35.211 5.639 -9.919 1.00 83.56 388 TYR A O 1
ATOM 3183 N N . TYR A 1 389 ? 34.013 6.430 -8.195 1.00 80.38 389 TYR A N 1
ATOM 3184 C CA . TYR A 1 389 ? 32.729 5.906 -8.648 1.00 80.38 389 TYR A CA 1
ATOM 3185 C C . TYR A 1 389 ? 32.363 6.502 -10.005 1.00 80.38 389 TYR A C 1
ATOM 3187 O O . TYR A 1 389 ? 32.042 5.775 -10.945 1.00 80.38 389 TYR A O 1
ATOM 3195 N N . ARG A 1 390 ? 32.464 7.826 -10.137 1.00 76.69 390 ARG A N 1
ATOM 3196 C CA . ARG A 1 390 ? 32.191 8.524 -11.391 1.00 76.69 390 ARG A CA 1
ATOM 3197 C C . ARG A 1 390 ? 33.086 8.002 -12.520 1.00 76.69 390 ARG A C 1
ATOM 3199 O O . ARG A 1 390 ? 32.566 7.664 -13.579 1.00 76.69 390 ARG A O 1
ATOM 3206 N N . ASP A 1 391 ? 34.387 7.871 -12.285 1.00 75.31 391 ASP A N 1
ATOM 3207 C CA . ASP A 1 391 ? 35.357 7.484 -13.314 1.00 75.31 391 ASP A CA 1
ATOM 3208 C C . ASP A 1 391 ? 35.244 6.000 -13.704 1.00 75.31 391 ASP A C 1
ATOM 3210 O O . ASP A 1 391 ? 35.362 5.658 -14.881 1.00 75.31 391 ASP A O 1
ATOM 3214 N N . LYS A 1 392 ? 34.937 5.117 -12.744 1.00 71.12 392 LYS A N 1
ATOM 3215 C CA . LYS A 1 392 ? 34.704 3.684 -12.991 1.00 71.12 392 LYS A CA 1
ATOM 3216 C C . LYS A 1 392 ? 33.491 3.430 -13.880 1.00 71.12 392 LYS A C 1
ATOM 3218 O O . LYS A 1 392 ? 33.495 2.471 -14.644 1.00 71.12 392 LYS A O 1
ATOM 3223 N N . PHE A 1 393 ? 32.444 4.242 -13.748 1.00 63.56 393 PHE A N 1
ATOM 3224 C CA . PHE A 1 393 ? 31.216 4.063 -14.521 1.00 63.56 393 PHE A CA 1
ATOM 3225 C C . PHE A 1 393 ? 31.174 4.908 -15.806 1.00 63.56 393 PHE A C 1
ATOM 3227 O O . PHE A 1 393 ? 30.321 4.639 -16.645 1.00 63.56 393 PHE A O 1
ATOM 3234 N N . LEU A 1 394 ? 32.079 5.882 -15.983 1.00 54.41 394 LEU A N 1
ATOM 3235 C CA . LEU A 1 394 ? 32.207 6.714 -17.193 1.00 54.41 394 LEU A CA 1
ATOM 3236 C C . LEU A 1 394 ? 32.955 6.053 -18.370 1.00 54.41 394 LEU A C 1
ATOM 3238 O O . LEU A 1 394 ? 32.860 6.582 -19.483 1.00 54.41 394 LEU A O 1
ATOM 3242 N N . ASN A 1 395 ? 33.711 4.972 -18.139 1.00 39.72 395 ASN A N 1
ATOM 3243 C CA . ASN A 1 395 ? 34.581 4.335 -19.142 1.00 39.72 395 ASN A CA 1
ATOM 3244 C C . ASN A 1 395 ? 34.085 2.965 -19.603 1.00 39.72 395 ASN A C 1
ATOM 3246 O O . ASN A 1 395 ? 33.828 2.103 -18.732 1.00 39.72 395 ASN A O 1
#

Sequence (395 aa):
MLYSPYNYIPSEKTNKKDQPSTGQIRYTLADGSVEAEEEELAYDIAGINTVTVHTPVVNYSLVSDDQPHNQKTVPNMNRSALILERPFTVRMPTSGQHLDVGSYPGYGNRDYAKYFRIKQVRFPFDVYSEDRTQFYPRNTWIDVPVYVLDTTFYLPVWVDEGGYQVQFRNIAENAPDDFESMSRSNAQPDANTDLTYHLASDEVSVEFIGRLYDFEITDIADYNWELVFRRYKGSIAPTWISYWTGTQDIDGDKRGNYSQFTVPIRPGSHPLQGYKNVAVKTGYHFKFDFKTKGNMFGPRDGIRLTPTFDFVSKDGKTRVPVDLYYSTNQRNFIRIGSAEDQVKRFVILNDRMRQVPGVQLRDTATYKYNRYGEIHPGMMSEQAYQEYYRDKFLN

Secondary structure (DSSP, 8-state):
----TTPPPPTT--SEEEE----EEEEEPPTT----S-SEEEEE-TTPPPEEE----B---EE---GGG---SS--TTSEEEETTSEEEEE--SEEE-S-TTTSTT-SEEE-GGGEEEEEEE-SS-EEETTS-SEE-TT-EEEE-TT--EEEEE--TTSPSEEEEEEEEEEETT--GGGGT--GGGEEESB--STT-SEEEEEEEEEEE-EEEEEEEEEE-STTTHHHHBSSTT---B----EESSSB-TTS-B----GGGBSSP-TT---STT-TT--PPTT--EEEEEEEESS--STT--PPP---EEEE-TTS--EEEE--EE--SS-S-EETTSTT---PPPP-TT-TTT---HHHHHHHHHHHHHH-TTS-TTTS-HHHHHHHHHHHHH-

Organism: Paenibacillus barcinonensis (NCBI:txid198119)